Protein AF-A0A4Q2X8A6-F1 (afdb_monomer)

Radius of gyration: 24.23 Å; Cα contacts (8 Å, |Δi|>4): 804; chains: 1; bounding box: 72×48×76 Å

pLDDT: mean 92.45, std 12.07, range [29.0, 98.94]

Secondary structure (DSSP, 8-state):
---HHHHHHHHHHHHHHHHHHHH--S-HHHHHHHHHHHHHHHIIIIIHHHHHHHHHHHH-GGGTTTS--HHHHHHHHHHHTTHHHHHHHHHHHTGGGG--TT-HHHHHHHHHHHHHHHHHHHHHHHHHHH-GGG-SS-HHHHTHHHHHHHHHHHH-TGGGHHHHHHH-TTTTTS--HHHHHHHHHHHHHHHHHH---TTHHHHHHHHHHHHHHHHH-SSS---SBTTBB-HHHHHHHHHHHHHHHHHTT---HHHHHHHHHHHHTT-TTS---SSB-TTT--B-S--BHHHHHHHHHHHHHH-TTTHHHHHHHHHHHHEEE-SS-EEEBSB-TTS---SSEEETTTEEEETTEEHHHHHHHHHHHHHTT-HHHHHHHHHHHHHHH-B-TTS-BHHHHHHS-TTT-TTHHHHHHHHHHH---SS-----PPPPPPPHHHHHHHHHHHHHHHHHHHHHHHHHH---TTSS--

Sequence (470 aa):
MPNFYLILVAAMVVGLMLPIAWFSPRSHGFRKATGLIYLGLTLCLVAYPFFTSVYYLLFDHGLRRAEPSKFAFALHRSLSAKLPDYIDQRIDSKVAATLTRFQITATESPVYGAFFYLQATERLQEQWRLNPSLARQAPAVSGAKAIDASLRIMLDRDHSHWVRDYWGEDYMTQPNCFYRTLLIGGITSHHNLTKDTRHLPLLKTTVDDLVSHIDSSRSGLIDDYPGQCFPCDVVCCIAMIEHASKALGEDRSAWAGKAMARIMAHYPDGLPPYTADAASGRQQSPSRGSTNGFFFTYSATLSPSESPAWYERYASEFWQENDLAAGWREYSKLSDSPLYGFDPDSGPVLEGFGTGATGLGLGCTRAHGDHRRAGILGAEMIAAGFPLPGGTLLLPRLVSDLEHAPYFAEISILHQLSLVPDAAGNGKAALAPIPPCTWYILSVEATVLIILLLICKRLLFARNKTADTK

Solvent-accessible surface area (backbone atoms only — not comparable to full-atom values): 23760 Å² total; per-residue (Å²): 128,80,66,61,65,60,58,46,48,55,48,41,50,64,62,45,47,57,54,48,72,74,68,54,70,90,49,67,68,60,36,33,53,53,17,51,53,48,42,52,49,43,45,49,74,32,44,42,21,46,53,50,36,53,46,42,74,74,71,25,61,22,37,24,21,32,34,82,25,48,64,37,50,50,41,48,52,33,47,28,73,50,45,33,65,54,46,52,52,46,61,75,64,48,55,44,58,74,53,55,70,87,43,49,63,55,56,47,35,45,43,52,28,26,28,32,42,36,56,19,40,48,42,44,34,53,52,31,72,77,39,56,86,58,42,100,59,56,42,54,67,68,24,44,64,23,51,55,35,30,43,48,53,62,70,32,69,42,57,42,36,43,54,33,75,64,56,37,96,60,33,84,81,46,68,31,33,49,66,52,29,42,51,36,39,28,53,38,33,45,25,75,63,71,69,57,63,90,57,49,67,60,42,50,54,54,44,54,54,48,51,50,50,33,71,72,25,83,21,38,36,52,28,41,43,90,95,40,16,39,60,34,44,46,46,46,30,44,46,26,47,36,63,30,18,61,81,72,75,47,85,36,64,75,55,35,34,50,48,51,52,46,41,45,68,65,27,82,87,46,60,64,35,46,29,30,40,30,73,75,40,47,71,74,42,69,49,35,25,27,49,47,14,51,28,49,34,41,33,36,75,50,37,63,88,55,33,63,62,28,47,52,50,47,44,70,41,22,54,46,75,61,94,43,53,63,41,21,12,31,48,43,75,89,51,94,61,74,40,59,52,72,46,94,70,34,36,58,25,53,88,26,35,8,48,29,4,30,51,33,32,36,18,17,28,5,29,68,49,37,26,53,62,16,4,32,43,36,41,41,45,44,51,62,24,40,43,36,88,76,49,44,39,50,48,37,35,70,76,22,51,66,88,55,17,43,57,30,46,54,28,48,52,34,27,25,48,38,34,44,26,91,76,69,66,94,61,89,67,72,75,28,65,79,46,52,45,34,55,51,53,50,52,52,40,52,51,52,39,53,54,49,52,53,50,23,49,52,38,60,63,63,76,70,78,82,72,80,79,120

Nearest PDB structures (foldseek):
  6t9h-assembly1_B  TM=7.743E-01  e=8.797E-08  Castellaniella defragrans 65Phen
  5g1w-assembly1_C  TM=7.620E-01  e=2.139E-07  Castellaniella defragrans 65Phen
  7ad2-assembly1_A  TM=7.648E-01  e=2.793E-07  Castellaniella defragrans
  6tfr-assembly1_A  TM=7.707E-01  e=3.336E-07  Castellaniella defragrans 65Phen
  6tft-assembly1_B  TM=7.620E-01  e=2.920E-07  Castellaniella defragrans 65Phen

Structure (mmCIF, N/CA/C/O backbone):
data_AF-A0A4Q2X8A6-F1
#
_entry.id   AF-A0A4Q2X8A6-F1
#
loop_
_atom_site.group_PDB
_atom_site.id
_atom_site.type_symbol
_atom_site.label_atom_id
_atom_site.label_alt_id
_atom_site.label_comp_id
_atom_site.label_asym_id
_atom_site.label_entity_id
_atom_site.label_seq_id
_atom_site.pdbx_PDB_ins_code
_atom_site.Cartn_x
_atom_site.Cartn_y
_atom_site.Cartn_z
_atom_site.occupancy
_atom_site.B_iso_or_equiv
_atom_site.auth_seq_id
_atom_site.auth_comp_id
_atom_site.auth_asym_id
_atom_site.auth_atom_id
_atom_site.pdbx_PDB_model_num
ATOM 1 N N . MET A 1 1 ? 19.903 -9.251 3.838 1.00 29.00 1 MET A N 1
ATOM 2 C CA . MET A 1 1 ? 20.942 -8.586 3.004 1.00 29.00 1 MET A CA 1
ATOM 3 C C . MET A 1 1 ? 20.315 -8.225 1.662 1.00 29.00 1 MET A C 1
ATOM 5 O O . MET A 1 1 ? 19.638 -9.094 1.122 1.00 29.00 1 MET A O 1
ATOM 9 N N . PRO A 1 2 ? 20.474 -7.003 1.115 1.00 35.34 2 PRO A N 1
ATOM 10 C CA . PRO A 1 2 ? 19.943 -6.694 -0.212 1.00 35.34 2 PRO A CA 1
ATOM 11 C C . PRO A 1 2 ? 20.562 -7.662 -1.219 1.00 35.34 2 PRO A C 1
ATOM 13 O O . PRO A 1 2 ? 21.738 -8.009 -1.089 1.00 35.34 2 PRO A O 1
ATOM 16 N N . ASN A 1 3 ? 19.771 -8.137 -2.184 1.00 42.53 3 ASN A N 1
ATOM 17 C CA . ASN A 1 3 ? 20.246 -9.084 -3.183 1.00 42.53 3 ASN A CA 1
ATOM 18 C C . ASN A 1 3 ? 21.378 -8.421 -3.977 1.00 42.53 3 ASN A C 1
ATOM 20 O O . ASN A 1 3 ? 21.132 -7.652 -4.911 1.00 42.53 3 ASN A O 1
ATOM 24 N N . PHE A 1 4 ? 22.617 -8.710 -3.565 1.00 44.91 4 PHE A N 1
ATOM 25 C CA . PHE A 1 4 ? 23.847 -8.194 -4.152 1.00 44.91 4 PHE A CA 1
ATOM 26 C C . PHE A 1 4 ? 23.778 -8.356 -5.668 1.00 44.91 4 PHE A C 1
ATOM 28 O O . PHE A 1 4 ? 24.188 -7.468 -6.386 1.00 44.91 4 PHE A O 1
ATOM 35 N N . TYR A 1 5 ? 23.114 -9.405 -6.153 1.00 43.31 5 TYR A N 1
ATOM 36 C CA . TYR A 1 5 ? 22.892 -9.713 -7.556 1.00 43.31 5 TYR A CA 1
ATOM 37 C C . TYR A 1 5 ? 22.201 -8.614 -8.375 1.00 43.31 5 TYR A C 1
ATOM 39 O O . TYR A 1 5 ? 22.567 -8.425 -9.522 1.00 43.31 5 TYR A O 1
ATOM 47 N N . LEU A 1 6 ? 21.235 -7.861 -7.844 1.00 49.00 6 LEU A N 1
ATOM 48 C CA . LEU A 1 6 ? 20.498 -6.858 -8.636 1.00 49.00 6 LEU A CA 1
ATOM 49 C C . LEU A 1 6 ? 21.266 -5.536 -8.754 1.00 49.00 6 LEU A C 1
ATOM 51 O O . LEU A 1 6 ? 21.378 -4.976 -9.845 1.00 49.00 6 LEU A O 1
ATOM 55 N N . ILE A 1 7 ? 21.878 -5.096 -7.651 1.00 54.75 7 ILE A N 1
ATOM 56 C CA . ILE A 1 7 ? 22.809 -3.959 -7.631 1.00 54.75 7 ILE A CA 1
ATOM 57 C C . ILE A 1 7 ? 24.073 -4.312 -8.419 1.00 54.75 7 ILE A C 1
ATOM 59 O O . ILE A 1 7 ? 24.542 -3.506 -9.212 1.00 54.75 7 ILE A O 1
ATOM 63 N N . LEU A 1 8 ? 24.586 -5.534 -8.270 1.00 50.00 8 LEU A N 1
ATOM 64 C CA . LEU A 1 8 ? 25.736 -6.042 -9.007 1.00 50.00 8 LEU A CA 1
ATOM 65 C C . LEU A 1 8 ? 25.404 -6.229 -10.483 1.00 50.00 8 LEU A C 1
ATOM 67 O O . LEU A 1 8 ? 26.262 -5.928 -11.285 1.00 50.00 8 LEU A O 1
ATOM 71 N N . VAL A 1 9 ? 24.192 -6.624 -10.885 1.00 55.81 9 VAL A N 1
ATOM 72 C CA . VAL A 1 9 ? 23.802 -6.664 -12.306 1.00 55.81 9 VAL A CA 1
ATOM 73 C C . VAL A 1 9 ? 23.693 -5.250 -12.873 1.00 55.81 9 VAL A C 1
ATOM 75 O O . VAL A 1 9 ? 24.254 -5.006 -13.931 1.00 55.81 9 VAL A O 1
ATOM 78 N N . ALA A 1 10 ? 23.075 -4.287 -12.186 1.00 59.91 10 ALA A N 1
ATOM 79 C CA . ALA A 1 10 ? 23.016 -2.902 -12.670 1.00 59.91 10 ALA A CA 1
ATOM 80 C C . ALA A 1 10 ? 24.412 -2.239 -12.729 1.00 59.91 10 ALA A C 1
ATOM 82 O O . ALA A 1 10 ? 24.782 -1.636 -13.741 1.00 59.91 10 ALA A O 1
ATOM 83 N N . ALA A 1 11 ? 25.222 -2.418 -11.682 1.00 60.75 11 ALA A N 1
ATOM 84 C CA . ALA A 1 11 ? 26.587 -1.906 -11.588 1.00 60.75 11 ALA A CA 1
ATOM 85 C C . ALA A 1 11 ? 27.571 -2.663 -12.495 1.00 60.75 11 ALA A C 1
ATOM 87 O O . ALA A 1 11 ? 28.480 -2.045 -13.040 1.00 60.75 11 ALA A O 1
ATOM 88 N N . MET A 1 12 ? 27.390 -3.967 -12.729 1.00 56.66 12 MET A N 1
ATOM 89 C CA . MET A 1 12 ? 28.144 -4.728 -13.733 1.00 56.66 12 MET A CA 1
ATOM 90 C C . MET A 1 12 ? 27.741 -4.320 -15.135 1.00 56.66 12 MET A C 1
ATOM 92 O O . MET A 1 12 ? 28.609 -4.220 -15.990 1.00 56.66 12 MET A O 1
ATOM 96 N N . VAL A 1 13 ? 26.457 -4.087 -15.403 1.00 59.81 13 VAL A N 1
ATOM 97 C CA . VAL A 1 13 ? 26.016 -3.655 -16.726 1.00 59.81 13 VAL A CA 1
ATOM 98 C C . VAL A 1 13 ? 26.683 -2.322 -17.037 1.00 59.81 13 VAL A C 1
ATOM 100 O O . VAL A 1 13 ? 27.469 -2.267 -17.966 1.00 59.81 13 VAL A O 1
ATOM 103 N N . VAL A 1 14 ? 26.560 -1.287 -16.211 1.00 60.12 14 VAL A N 1
ATOM 104 C CA . VAL A 1 14 ? 27.219 -0.002 -16.519 1.00 60.12 14 VAL A CA 1
ATOM 105 C C . VAL A 1 14 ? 28.755 -0.070 -16.380 1.00 60.12 14 VAL A C 1
ATOM 107 O O . VAL A 1 14 ? 29.481 0.452 -17.229 1.00 60.12 14 VAL A O 1
ATOM 110 N N . GLY A 1 15 ? 29.266 -0.752 -15.352 1.00 62.69 15 GLY A N 1
ATOM 111 C CA . GLY A 1 15 ? 30.687 -0.786 -14.987 1.00 62.69 15 GLY A CA 1
ATOM 112 C C . GLY A 1 15 ? 31.563 -1.761 -15.786 1.00 62.69 15 GLY A C 1
ATOM 113 O O . GLY A 1 15 ? 32.731 -1.459 -16.014 1.00 62.69 15 GLY A O 1
ATOM 114 N N . LEU A 1 16 ? 31.033 -2.893 -16.270 1.00 59.50 16 LEU A N 1
ATOM 115 C CA . LEU A 1 16 ? 31.754 -3.830 -17.156 1.00 59.50 16 LEU A CA 1
ATOM 116 C C . LEU A 1 16 ? 31.497 -3.561 -18.643 1.00 59.50 16 LEU A C 1
ATOM 118 O O . LEU A 1 16 ? 32.326 -3.942 -19.476 1.00 59.50 16 LEU A O 1
ATOM 122 N N . MET A 1 17 ? 30.407 -2.874 -19.009 1.00 62.88 17 MET A N 1
ATOM 123 C CA . MET A 1 17 ? 30.149 -2.515 -20.409 1.00 62.88 17 MET A CA 1
ATOM 124 C C . MET A 1 17 ? 31.244 -1.634 -20.997 1.00 62.88 17 MET A C 1
ATOM 126 O O . MET A 1 17 ? 31.676 -1.882 -22.125 1.00 62.88 17 MET A O 1
ATOM 130 N N . LEU A 1 18 ? 31.712 -0.641 -20.240 1.00 62.53 18 LEU A N 1
ATOM 131 C CA . LEU A 1 18 ? 32.694 0.327 -20.724 1.00 62.53 18 LEU A CA 1
ATOM 132 C C . LEU A 1 18 ? 34.083 -0.306 -20.947 1.00 62.53 18 LEU A C 1
ATOM 134 O O . LEU A 1 18 ? 34.607 -0.163 -22.054 1.00 62.53 18 LEU A O 1
ATOM 138 N N . PRO A 1 19 ? 34.662 -1.084 -20.007 1.00 63.88 19 PRO A N 1
ATOM 139 C CA . PRO A 1 19 ? 35.949 -1.738 -20.227 1.00 63.88 19 PRO A CA 1
ATOM 140 C C . PRO A 1 19 ? 35.879 -2.840 -21.285 1.00 63.88 19 PRO A C 1
ATOM 142 O O . PRO A 1 19 ? 36.756 -2.910 -22.139 1.00 63.88 19 PRO A O 1
ATOM 145 N N . ILE A 1 20 ? 34.832 -3.674 -21.306 1.00 63.09 20 ILE A N 1
ATOM 146 C CA . ILE A 1 20 ? 34.740 -4.770 -22.286 1.00 63.09 20 ILE A CA 1
ATOM 147 C C . ILE A 1 20 ? 34.540 -4.223 -23.699 1.00 63.09 20 ILE A C 1
ATOM 149 O O . ILE A 1 20 ? 35.110 -4.772 -24.637 1.00 63.09 20 ILE A O 1
ATOM 153 N N . ALA A 1 21 ? 33.787 -3.135 -23.887 1.00 60.03 21 ALA A N 1
ATOM 154 C CA . ALA A 1 21 ? 33.664 -2.510 -25.202 1.00 60.03 21 ALA A CA 1
ATOM 155 C C . ALA A 1 21 ? 34.982 -1.880 -25.681 1.00 60.03 21 ALA A C 1
ATOM 157 O O . ALA A 1 21 ? 35.226 -1.832 -26.890 1.00 60.03 21 ALA A O 1
ATOM 158 N N . TRP A 1 22 ? 35.830 -1.426 -24.754 1.00 66.19 22 TRP A N 1
ATOM 159 C CA . TRP A 1 22 ? 37.084 -0.747 -25.076 1.00 66.19 22 TRP A CA 1
ATOM 160 C C . TRP A 1 22 ? 38.281 -1.699 -25.220 1.00 66.19 22 TRP A C 1
ATOM 162 O O . TRP A 1 22 ? 39.137 -1.474 -26.073 1.00 66.19 22 TRP A O 1
ATOM 172 N N . PHE A 1 23 ? 38.298 -2.795 -24.457 1.00 66.38 23 PHE A N 1
ATOM 173 C CA . PHE A 1 23 ? 39.370 -3.797 -24.406 1.00 66.38 23 PHE A CA 1
ATOM 174 C C . PHE A 1 23 ? 38.983 -5.152 -25.031 1.00 66.38 23 PHE A C 1
ATOM 176 O O . PHE A 1 23 ? 39.729 -6.123 -24.911 1.00 66.38 23 PHE A O 1
ATOM 183 N N . SER A 1 24 ? 37.826 -5.238 -25.703 1.00 56.22 24 SER A N 1
ATOM 184 C CA . SER A 1 24 ? 37.311 -6.482 -26.295 1.00 56.22 24 SER A CA 1
ATOM 185 C C . SER A 1 24 ? 38.341 -7.171 -27.209 1.00 56.22 24 SER A C 1
ATOM 187 O O . SER A 1 24 ? 38.940 -6.498 -28.057 1.00 56.22 24 SER A O 1
ATOM 189 N N . PRO A 1 25 ? 38.507 -8.506 -27.123 1.00 58.25 25 PRO A N 1
ATOM 190 C CA . PRO A 1 25 ? 39.347 -9.261 -28.043 1.00 58.25 25 PRO A CA 1
ATOM 191 C C . PRO A 1 25 ? 38.974 -9.000 -29.510 1.00 58.25 25 PRO A C 1
ATOM 193 O O . PRO A 1 25 ? 37.808 -8.816 -29.862 1.00 58.25 25 PRO A O 1
ATOM 196 N N . ARG A 1 26 ? 39.970 -9.048 -30.405 1.00 64.69 26 ARG A N 1
ATOM 197 C CA . ARG A 1 26 ? 39.816 -8.790 -31.853 1.00 64.69 26 ARG A CA 1
ATOM 198 C C . ARG A 1 26 ? 38.865 -9.756 -32.580 1.00 64.69 26 ARG A C 1
ATOM 200 O O . ARG A 1 26 ? 38.609 -9.559 -33.767 1.00 64.69 26 ARG A O 1
ATOM 207 N N . SER A 1 27 ? 38.347 -10.797 -31.923 1.00 79.62 27 SER A N 1
ATOM 208 C CA . SER A 1 27 ? 37.456 -11.754 -32.573 1.00 79.62 27 SER A CA 1
ATOM 209 C C . SER A 1 27 ? 36.073 -11.132 -32.799 1.00 79.62 27 SER A C 1
ATOM 211 O O . SER A 1 27 ? 35.315 -10.799 -31.889 1.00 79.62 27 SER A O 1
ATOM 213 N N . HIS A 1 28 ? 35.730 -10.975 -34.074 1.00 81.56 28 HIS A N 1
ATOM 214 C CA . HIS A 1 28 ? 34.459 -10.407 -34.520 1.00 81.56 28 HIS A CA 1
ATOM 215 C C . HIS A 1 28 ? 33.235 -11.164 -33.961 1.00 81.56 28 HIS A C 1
ATOM 217 O O . HIS A 1 28 ? 32.222 -10.543 -33.644 1.00 81.56 28 HIS A O 1
ATOM 223 N N . GLY A 1 29 ? 33.339 -12.488 -33.780 1.00 84.56 29 GLY A N 1
ATOM 224 C CA . GLY A 1 29 ? 32.277 -13.307 -33.183 1.00 84.56 29 GLY A CA 1
ATOM 225 C C . GLY A 1 29 ? 31.983 -12.953 -31.722 1.00 84.56 29 GLY A C 1
ATOM 226 O O . GLY A 1 29 ? 30.822 -12.769 -31.366 1.00 84.56 29 GLY A O 1
ATOM 227 N N . PHE A 1 30 ? 33.022 -12.774 -30.898 1.00 84.38 30 PHE A N 1
ATOM 228 C CA . PHE A 1 30 ? 32.860 -12.403 -29.490 1.00 84.38 30 PHE A CA 1
ATOM 229 C C . PHE A 1 30 ? 32.202 -11.027 -29.351 1.00 84.38 30 PHE A C 1
ATOM 231 O O . PHE A 1 30 ? 31.211 -10.884 -28.643 1.00 84.38 30 PHE A O 1
ATOM 238 N N . ARG A 1 31 ? 32.674 -10.032 -30.116 1.00 84.94 31 ARG A N 1
ATOM 239 C CA . ARG A 1 31 ? 32.105 -8.672 -30.109 1.00 84.94 31 ARG A CA 1
ATOM 240 C C . ARG A 1 31 ? 30.619 -8.650 -30.457 1.00 84.94 31 ARG A C 1
ATOM 242 O O . ARG A 1 31 ? 29.855 -7.942 -29.804 1.00 84.94 31 ARG A O 1
ATOM 249 N N . LYS A 1 32 ? 30.207 -9.433 -31.459 1.00 89.12 32 LYS A N 1
ATOM 250 C CA . LYS A 1 32 ? 28.795 -9.555 -31.840 1.00 89.12 32 LYS A CA 1
ATOM 251 C C . LYS A 1 32 ? 27.959 -10.196 -30.738 1.00 89.12 32 LYS A C 1
ATOM 253 O O . LYS A 1 32 ? 26.908 -9.657 -30.411 1.00 89.12 32 LYS A O 1
ATOM 258 N N . ALA A 1 33 ? 28.432 -11.292 -30.145 1.00 89.81 33 ALA A N 1
ATOM 259 C CA . ALA A 1 33 ? 27.735 -11.948 -29.040 1.00 89.81 33 ALA A CA 1
ATOM 260 C C . ALA A 1 33 ? 27.556 -10.997 -27.843 1.00 89.81 33 ALA A C 1
ATOM 262 O O . ALA A 1 33 ? 26.436 -10.807 -27.373 1.00 89.81 33 ALA A O 1
ATOM 263 N N . THR A 1 34 ? 28.624 -10.313 -27.420 1.00 87.56 34 THR A N 1
ATOM 2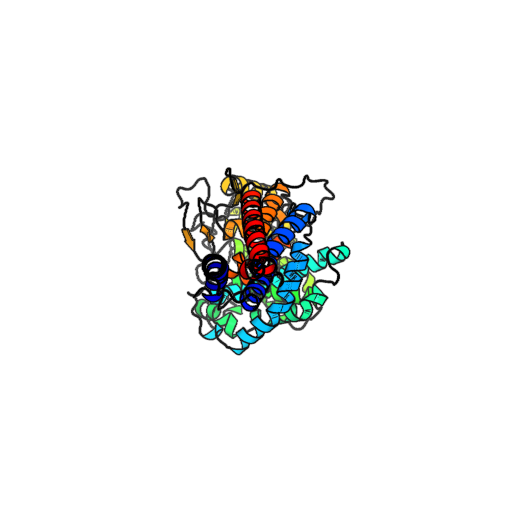64 C CA . THR A 1 34 ? 28.558 -9.298 -26.357 1.00 87.56 34 THR A CA 1
ATOM 265 C C . THR A 1 34 ? 27.603 -8.162 -26.718 1.00 87.56 34 THR A C 1
ATOM 267 O O . THR A 1 34 ? 26.786 -7.764 -25.895 1.00 87.56 34 THR A O 1
ATOM 270 N N . GLY A 1 35 ? 27.652 -7.667 -27.960 1.00 91.06 35 GLY A N 1
ATOM 271 C CA . GLY A 1 35 ? 26.743 -6.630 -28.447 1.00 91.06 35 GLY A CA 1
ATOM 272 C C . GLY A 1 35 ? 25.268 -7.038 -28.391 1.00 91.06 35 GLY A C 1
ATOM 273 O O . GLY A 1 35 ? 24.430 -6.209 -28.052 1.00 91.06 35 GLY A O 1
ATOM 274 N N . LEU A 1 36 ? 24.945 -8.306 -28.675 1.00 94.62 36 LEU A N 1
ATOM 275 C CA . LEU A 1 36 ? 23.579 -8.831 -28.576 1.00 94.62 36 LEU A CA 1
ATOM 276 C C . LEU A 1 36 ? 23.106 -8.930 -27.123 1.00 94.62 36 LEU A C 1
ATOM 278 O O . LEU A 1 36 ? 21.989 -8.515 -26.823 1.00 94.62 36 LEU A O 1
ATOM 282 N N . ILE A 1 37 ? 23.958 -9.422 -26.217 1.00 91.44 37 ILE A N 1
ATOM 283 C CA . ILE A 1 37 ? 23.653 -9.478 -24.777 1.00 91.44 37 ILE A CA 1
ATOM 284 C C . ILE A 1 37 ? 23.393 -8.064 -24.248 1.00 91.44 37 ILE A C 1
ATOM 286 O O . ILE A 1 37 ? 22.393 -7.814 -23.578 1.00 91.44 37 ILE A O 1
ATOM 290 N N . TYR A 1 38 ? 24.263 -7.118 -24.601 1.00 90.25 38 TYR A N 1
ATOM 291 C CA . TYR A 1 38 ? 24.150 -5.720 -24.198 1.00 90.25 38 TYR A CA 1
ATOM 292 C C . TYR A 1 38 ? 22.893 -5.059 -24.746 1.00 90.25 38 TYR A C 1
ATOM 294 O O . TYR A 1 38 ? 22.225 -4.329 -24.014 1.00 90.25 38 TYR A O 1
ATOM 302 N N . LEU A 1 39 ? 22.528 -5.354 -25.994 1.00 95.06 39 LEU A N 1
ATOM 303 C CA . LEU A 1 39 ? 21.284 -4.869 -26.573 1.00 95.06 39 LEU A CA 1
ATOM 304 C C . LEU A 1 39 ? 20.078 -5.418 -25.805 1.00 95.06 39 LEU A C 1
ATOM 306 O O . LEU A 1 39 ? 19.211 -4.639 -25.426 1.00 95.06 39 LEU A O 1
ATOM 310 N N . GLY A 1 40 ? 20.047 -6.721 -25.511 1.00 93.56 40 GLY A N 1
ATOM 311 C CA . GLY A 1 40 ? 18.976 -7.334 -24.721 1.00 93.56 40 GLY A CA 1
ATOM 312 C C . GLY A 1 40 ? 18.814 -6.683 -23.344 1.00 93.56 40 GLY A C 1
ATOM 313 O O . GLY A 1 40 ? 17.713 -6.280 -22.980 1.00 93.56 40 GLY A O 1
ATOM 314 N N . LEU A 1 41 ? 19.915 -6.496 -22.610 1.00 91.69 41 LEU A N 1
ATOM 315 C CA . LEU A 1 41 ? 19.899 -5.835 -21.299 1.00 91.69 41 LEU A CA 1
ATOM 316 C C . LEU A 1 41 ? 19.459 -4.370 -21.397 1.00 91.69 41 LEU A C 1
ATOM 318 O O . LEU A 1 41 ? 18.646 -3.930 -20.592 1.00 91.69 41 LEU A O 1
ATOM 322 N N . THR A 1 42 ? 19.930 -3.635 -22.405 1.00 93.75 42 THR A N 1
ATOM 323 C CA . THR A 1 42 ? 19.532 -2.237 -22.645 1.00 93.75 42 THR A CA 1
ATOM 324 C C . THR A 1 42 ? 18.034 -2.125 -22.919 1.00 93.75 42 THR A C 1
ATOM 326 O O . THR A 1 42 ? 17.359 -1.264 -22.358 1.00 93.75 42 THR A O 1
ATOM 329 N N . LEU A 1 43 ? 17.495 -3.010 -23.761 1.00 95.50 43 LEU A N 1
ATOM 330 C CA . LEU A 1 43 ? 16.073 -3.019 -24.087 1.00 95.50 43 LEU A CA 1
ATOM 331 C C . LEU A 1 43 ? 15.216 -3.371 -22.862 1.00 95.50 43 LEU A C 1
ATOM 333 O O . LEU A 1 43 ? 14.209 -2.712 -22.617 1.00 95.50 43 LEU A O 1
ATOM 337 N N . CYS A 1 44 ? 15.628 -4.361 -22.067 1.00 91.50 44 CYS A N 1
ATOM 338 C CA . CYS A 1 44 ? 14.859 -4.831 -20.913 1.00 91.50 44 CYS A CA 1
ATOM 339 C C . CYS A 1 44 ? 14.961 -3.924 -19.680 1.00 91.50 44 CYS A C 1
ATOM 341 O O . CYS A 1 44 ? 13.968 -3.751 -18.980 1.00 91.50 44 CYS A O 1
ATOM 343 N N . LEU A 1 45 ? 16.149 -3.390 -19.384 1.00 91.81 45 LEU A N 1
ATOM 344 C CA . LEU A 1 45 ? 16.433 -2.680 -18.132 1.00 91.81 45 LEU A CA 1
ATOM 345 C C . LEU A 1 45 ? 16.453 -1.160 -18.279 1.00 91.81 45 LEU A C 1
ATOM 347 O O . LEU A 1 45 ? 16.522 -0.487 -17.263 1.00 91.81 45 LEU A O 1
ATOM 351 N N . VAL A 1 46 ? 16.419 -0.613 -19.498 1.00 93.31 46 VAL A N 1
ATOM 352 C CA . VAL A 1 46 ? 16.431 0.847 -19.705 1.00 93.31 46 VAL A CA 1
ATOM 353 C C . VAL A 1 46 ? 15.322 1.280 -20.652 1.00 93.31 46 VAL A C 1
ATOM 355 O O . VAL A 1 46 ? 14.494 2.105 -20.283 1.00 93.31 46 VAL A O 1
ATOM 358 N N . ALA A 1 47 ? 15.247 0.692 -21.852 1.00 96.56 47 ALA A N 1
ATOM 359 C CA . ALA A 1 47 ? 14.227 1.086 -22.822 1.00 96.56 47 ALA A CA 1
ATOM 360 C C . ALA A 1 47 ? 12.814 0.782 -22.307 1.00 96.56 47 ALA A C 1
ATOM 362 O O . ALA A 1 47 ? 11.940 1.641 -22.368 1.00 96.56 47 ALA A O 1
ATOM 363 N N . TYR A 1 48 ? 12.590 -0.429 -21.790 1.00 96.75 48 TYR A N 1
ATOM 364 C CA . TYR A 1 48 ? 11.273 -0.834 -21.312 1.00 96.75 48 TYR A CA 1
ATOM 365 C C . TYR A 1 48 ? 10.761 0.034 -20.147 1.00 96.75 48 TYR A C 1
ATOM 367 O O . TYR A 1 48 ? 9.648 0.545 -20.294 1.00 96.75 48 TYR A O 1
ATOM 375 N N . PRO A 1 49 ? 11.513 0.259 -19.045 1.00 95.81 49 PRO A N 1
ATOM 376 C CA . PRO A 1 49 ? 11.088 1.171 -17.981 1.00 95.81 49 PRO A CA 1
ATOM 377 C C . PRO A 1 49 ? 10.742 2.563 -18.505 1.00 95.81 49 PRO A C 1
ATOM 379 O O . PRO A 1 49 ? 9.620 3.021 -18.295 1.00 95.81 49 PRO A O 1
ATOM 382 N N . PHE A 1 50 ? 11.636 3.161 -19.300 1.00 97.75 50 PHE A N 1
ATOM 383 C CA . PHE A 1 50 ? 11.440 4.486 -19.884 1.00 97.75 50 PHE A CA 1
ATOM 384 C C . PHE A 1 50 ? 10.144 4.578 -20.696 1.00 97.75 50 PHE A C 1
ATOM 386 O O . PHE A 1 50 ? 9.280 5.415 -20.428 1.00 97.75 50 PHE A O 1
ATOM 393 N N . PHE A 1 51 ? 9.969 3.691 -21.681 1.00 98.38 51 PHE A N 1
ATOM 394 C CA . PHE A 1 51 ? 8.788 3.722 -22.542 1.00 98.38 51 PHE A CA 1
ATOM 395 C C . PHE A 1 51 ? 7.507 3.371 -21.785 1.00 98.38 51 PHE A C 1
ATOM 397 O O . PHE A 1 51 ? 6.452 3.910 -22.111 1.00 98.38 51 PHE A O 1
ATOM 404 N N . THR A 1 52 ? 7.583 2.513 -20.767 1.00 97.94 52 THR A N 1
ATOM 405 C CA . THR A 1 52 ? 6.434 2.162 -19.925 1.00 97.94 52 THR A CA 1
ATOM 406 C C . THR A 1 52 ? 5.989 3.354 -19.083 1.00 97.94 52 THR A C 1
ATOM 408 O O . THR A 1 52 ? 4.804 3.689 -19.086 1.00 97.94 52 THR A O 1
ATOM 411 N N . SER A 1 53 ? 6.924 4.039 -18.421 1.00 98.00 53 SER A N 1
ATOM 412 C CA . SER A 1 53 ? 6.638 5.242 -17.637 1.00 98.00 53 SER A CA 1
ATOM 413 C C . SER A 1 53 ? 6.061 6.352 -18.515 1.00 98.00 53 SER A C 1
ATOM 415 O O . SER A 1 53 ? 5.001 6.893 -18.202 1.00 98.00 53 SER A O 1
ATOM 417 N N . VAL A 1 54 ? 6.679 6.629 -19.670 1.00 98.31 54 VAL A N 1
ATOM 418 C CA . VAL A 1 54 ? 6.162 7.604 -20.647 1.00 98.31 54 VAL A CA 1
ATOM 419 C C . VAL A 1 54 ? 4.762 7.221 -21.132 1.00 98.31 54 VAL A C 1
ATOM 421 O O . VAL A 1 54 ? 3.877 8.074 -21.183 1.00 98.31 54 VAL A O 1
ATOM 424 N N . TYR A 1 55 ? 4.526 5.947 -21.455 1.00 98.19 55 TYR A N 1
ATOM 425 C CA . TYR A 1 55 ? 3.219 5.475 -21.907 1.00 98.19 55 TYR A CA 1
ATOM 426 C C . TYR A 1 55 ? 2.127 5.733 -20.861 1.00 98.19 55 TYR A C 1
ATOM 428 O O . TYR A 1 55 ? 1.098 6.324 -21.189 1.00 98.19 55 TYR A O 1
ATOM 436 N N . TYR A 1 56 ? 2.341 5.349 -19.599 1.00 97.81 56 TYR A N 1
ATOM 437 C CA . TYR A 1 56 ? 1.332 5.558 -18.557 1.00 97.81 56 TYR A CA 1
ATOM 438 C C . TYR A 1 56 ? 1.131 7.044 -18.226 1.00 97.81 56 TYR A C 1
ATOM 440 O O . TYR A 1 56 ? -0.009 7.480 -18.090 1.00 97.81 56 TYR A O 1
ATOM 448 N N . LEU A 1 57 ? 2.190 7.858 -18.202 1.00 97.38 57 LEU A N 1
ATOM 449 C CA . LEU A 1 57 ? 2.076 9.309 -17.983 1.00 97.38 57 LEU A CA 1
ATOM 450 C C . LEU A 1 57 ? 1.270 10.036 -19.073 1.00 97.38 57 LEU A C 1
ATOM 452 O O . LEU A 1 57 ? 0.653 11.073 -18.802 1.00 97.38 57 LEU A O 1
ATOM 456 N N . LEU A 1 58 ? 1.295 9.526 -20.306 1.00 96.19 58 LEU A N 1
ATOM 457 C CA . LEU A 1 58 ? 0.581 10.118 -21.438 1.00 96.19 58 LEU A CA 1
ATOM 458 C C . LEU A 1 58 ? -0.840 9.572 -21.602 1.00 96.19 58 LEU A C 1
ATOM 460 O O . LEU A 1 58 ? -1.729 10.330 -21.982 1.00 96.19 58 LEU A O 1
ATOM 464 N N . PHE A 1 59 ? -1.057 8.281 -21.335 1.00 95.75 59 PHE A N 1
ATOM 465 C CA . PHE A 1 59 ? -2.284 7.582 -21.736 1.00 95.75 59 PHE A CA 1
ATOM 466 C C . PHE A 1 59 ? -3.105 6.992 -20.584 1.00 95.75 59 PHE A C 1
ATOM 468 O O . PHE A 1 59 ? -4.225 6.532 -20.820 1.00 95.75 59 PHE A O 1
ATOM 475 N N . ASP A 1 60 ? -2.597 6.993 -19.350 1.00 95.44 60 ASP A N 1
ATOM 476 C CA . ASP A 1 60 ? -3.347 6.563 -18.168 1.00 95.44 60 ASP A CA 1
ATOM 477 C C . ASP A 1 60 ? -3.711 7.760 -17.289 1.00 95.44 60 ASP A C 1
ATOM 479 O O . ASP A 1 60 ? -2.986 8.158 -16.378 1.00 95.44 60 ASP A O 1
ATOM 483 N N . HIS A 1 61 ? -4.870 8.354 -17.571 1.00 93.50 61 HIS A N 1
ATOM 484 C CA . HIS A 1 61 ? -5.357 9.513 -16.822 1.00 93.50 61 HIS A CA 1
ATOM 485 C C . HIS A 1 61 ? -5.589 9.205 -15.337 1.00 93.50 61 HIS A C 1
ATOM 487 O O . HIS A 1 61 ? -5.393 10.096 -14.515 1.00 93.50 61 HIS A O 1
ATOM 493 N N . GLY A 1 62 ? -5.924 7.958 -14.984 1.00 93.69 62 GLY A N 1
ATOM 494 C CA . GLY A 1 62 ? -6.104 7.537 -13.592 1.00 93.69 62 GLY A CA 1
ATOM 495 C C . GLY A 1 62 ? -4.813 7.499 -12.781 1.00 93.69 62 GLY A C 1
ATOM 496 O O . GLY A 1 62 ? -4.855 7.473 -11.555 1.00 93.69 62 GLY A O 1
ATOM 497 N N . LEU A 1 63 ? -3.656 7.546 -13.445 1.00 94.75 63 LEU A N 1
ATOM 498 C CA . LEU A 1 63 ? -2.377 7.770 -12.782 1.00 94.75 63 LEU A CA 1
ATOM 499 C C . LEU A 1 63 ? -2.140 9.259 -12.486 1.00 94.75 63 LEU A C 1
ATOM 501 O O . LEU A 1 63 ? -1.465 9.606 -11.526 1.00 94.75 63 LEU A O 1
ATOM 505 N N . ARG A 1 64 ? -2.710 10.148 -13.304 1.00 94.69 64 ARG A N 1
ATOM 506 C CA . ARG A 1 64 ? -2.545 11.608 -13.211 1.00 94.69 64 ARG A CA 1
ATOM 507 C C . ARG A 1 64 ? -3.737 12.322 -12.568 1.00 94.69 64 ARG A C 1
ATOM 509 O O . ARG A 1 64 ? -3.813 13.552 -12.638 1.00 94.69 64 ARG A O 1
ATOM 516 N N . ARG A 1 65 ? -4.658 11.556 -11.974 1.00 93.50 65 ARG A N 1
ATOM 517 C CA . ARG A 1 65 ? -5.878 11.992 -11.280 1.00 93.50 65 ARG A CA 1
ATOM 518 C C . ARG A 1 65 ? -6.334 10.924 -10.290 1.00 93.50 65 ARG A C 1
ATOM 520 O O . ARG A 1 65 ? -5.974 9.762 -10.425 1.00 93.50 65 ARG A O 1
ATOM 527 N N . ALA A 1 66 ? -7.210 11.292 -9.362 1.00 93.69 66 ALA A N 1
ATOM 528 C CA . ALA A 1 66 ? -7.960 10.357 -8.523 1.00 93.69 66 ALA A CA 1
ATOM 529 C C . ALA A 1 66 ? -9.064 9.600 -9.309 1.00 93.69 66 ALA A C 1
ATOM 531 O O . ALA A 1 66 ? -10.249 9.767 -9.051 1.00 93.69 66 ALA A O 1
ATOM 532 N N . GLU A 1 67 ? -8.678 8.810 -10.316 1.00 93.62 67 GLU A N 1
ATOM 533 C CA . GLU A 1 67 ? -9.570 8.015 -11.183 1.00 93.62 67 GLU A CA 1
ATOM 534 C C . GLU A 1 67 ? -9.007 6.586 -11.373 1.00 93.62 67 GLU A C 1
ATOM 536 O O . GLU A 1 67 ? -7.814 6.372 -11.126 1.00 93.62 67 GLU A O 1
ATOM 541 N N . PRO A 1 68 ? -9.803 5.595 -11.830 1.00 95.75 68 PRO A N 1
ATOM 542 C CA . PRO A 1 68 ? -9.311 4.241 -12.103 1.00 95.75 68 PRO A CA 1
ATOM 543 C C . PRO A 1 68 ? -8.091 4.220 -13.038 1.00 95.75 68 PRO A C 1
ATOM 545 O O . PRO A 1 68 ? -8.135 4.760 -14.143 1.00 95.75 68 PRO A O 1
ATOM 548 N N . SER A 1 69 ? -7.006 3.569 -12.608 1.00 96.06 69 SER A N 1
ATOM 549 C CA . SER A 1 69 ? -5.723 3.536 -13.327 1.00 96.06 69 SER A CA 1
ATOM 550 C C . SER A 1 69 ? -5.496 2.201 -14.032 1.00 96.06 69 SER A C 1
ATOM 552 O O . SER A 1 69 ? -5.509 1.146 -13.398 1.00 96.06 69 SER A O 1
ATOM 554 N N . LYS A 1 70 ? -5.184 2.229 -15.333 1.00 96.88 70 LYS A N 1
ATOM 555 C CA . LYS A 1 70 ? -4.779 1.023 -16.086 1.00 96.88 70 LYS A CA 1
ATOM 556 C C . LYS A 1 70 ? -3.478 0.418 -15.558 1.00 96.88 70 LYS A C 1
ATOM 558 O O . LYS A 1 70 ? -3.313 -0.803 -15.603 1.00 96.88 70 LYS A O 1
ATOM 563 N N . PHE A 1 71 ? -2.568 1.248 -15.054 1.00 98.19 71 PHE A N 1
ATOM 564 C CA . PHE A 1 71 ? -1.351 0.788 -14.397 1.00 98.19 71 PHE A CA 1
ATOM 565 C C . PHE A 1 71 ? -1.666 -0.053 -13.153 1.00 98.19 71 PHE A C 1
ATOM 567 O O . PHE A 1 71 ? -1.089 -1.129 -13.001 1.00 98.19 71 PHE A O 1
ATOM 574 N N . ALA A 1 72 ? -2.642 0.352 -12.332 1.00 98.38 72 ALA A N 1
ATOM 575 C CA . ALA A 1 72 ? -3.079 -0.436 -11.176 1.00 98.38 72 ALA A CA 1
ATOM 576 C C . ALA A 1 72 ? -3.576 -1.837 -11.584 1.00 98.38 72 ALA A C 1
ATOM 578 O O . ALA A 1 72 ? -3.165 -2.836 -10.998 1.00 98.38 72 ALA A O 1
ATOM 579 N N . PHE A 1 73 ? -4.372 -1.948 -12.655 1.00 98.56 73 PHE A N 1
ATOM 580 C CA . PHE A 1 73 ? -4.801 -3.251 -13.190 1.00 98.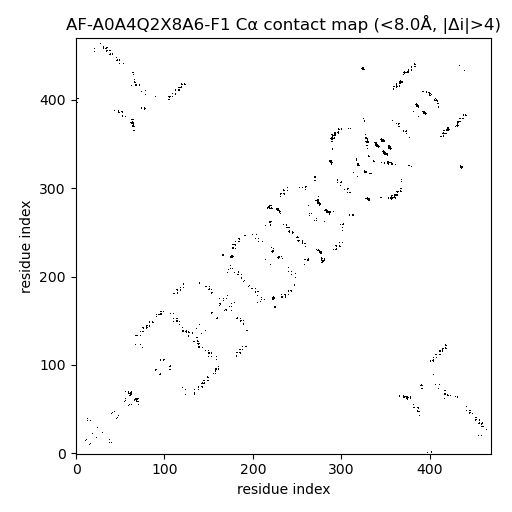56 73 PHE A CA 1
ATOM 581 C C . PHE A 1 73 ? -3.632 -4.102 -13.711 1.00 98.56 73 PHE A C 1
ATOM 583 O O . PHE A 1 73 ? -3.613 -5.325 -13.532 1.00 98.56 73 PHE A O 1
ATOM 590 N N . ALA A 1 74 ? -2.643 -3.482 -14.361 1.00 98.31 74 ALA A N 1
ATOM 591 C CA . ALA A 1 74 ? -1.450 -4.183 -14.829 1.00 98.31 74 ALA A CA 1
ATOM 592 C C . ALA A 1 74 ? -0.587 -4.691 -13.660 1.00 98.31 74 ALA A C 1
ATOM 594 O O . ALA A 1 74 ? -0.130 -5.839 -13.697 1.00 98.31 74 ALA A O 1
ATOM 595 N N . LEU A 1 75 ? -0.416 -3.869 -12.620 1.00 98.62 75 LEU A N 1
ATOM 596 C CA . LEU A 1 75 ? 0.302 -4.210 -11.394 1.00 98.62 75 LEU A CA 1
ATOM 597 C C . LEU A 1 75 ? -0.414 -5.324 -10.619 1.00 98.62 75 LEU A C 1
ATOM 599 O O . LEU A 1 75 ? 0.223 -6.308 -10.249 1.00 98.62 75 LEU A O 1
ATOM 603 N N . HIS A 1 76 ? -1.743 -5.249 -10.484 1.00 98.75 76 HIS A N 1
ATOM 604 C CA . HIS A 1 76 ? -2.563 -6.316 -9.903 1.00 98.75 76 HIS A CA 1
ATOM 605 C C . HIS A 1 76 ? -2.306 -7.657 -10.589 1.00 98.75 76 HIS A C 1
ATOM 607 O O . HIS A 1 76 ? -2.023 -8.649 -9.922 1.00 98.75 76 HIS A O 1
ATOM 613 N N . ARG A 1 77 ? -2.356 -7.705 -11.926 1.00 98.56 77 ARG A N 1
ATOM 614 C CA . ARG A 1 77 ? -2.117 -8.943 -12.684 1.00 98.56 77 ARG A CA 1
ATOM 615 C C . ARG A 1 77 ? -0.702 -9.489 -12.471 1.00 98.56 77 ARG A C 1
ATOM 617 O O . ARG A 1 77 ? -0.530 -10.697 -12.352 1.00 98.56 77 ARG A O 1
ATOM 624 N N . SER A 1 78 ? 0.299 -8.609 -12.433 1.00 98.12 78 SER A N 1
ATOM 625 C CA . SER A 1 78 ? 1.696 -8.969 -12.151 1.00 98.12 78 SER A CA 1
ATOM 626 C C . SER A 1 78 ? 1.848 -9.605 -10.766 1.00 98.12 78 SER A C 1
ATOM 628 O O . SER A 1 78 ? 2.453 -10.669 -10.642 1.00 98.12 78 SER A O 1
ATOM 630 N N . LEU A 1 79 ? 1.260 -8.989 -9.738 1.00 98.62 79 LEU A N 1
ATOM 631 C CA . LEU A 1 79 ? 1.285 -9.492 -8.364 1.00 98.62 79 LEU A CA 1
ATOM 632 C C . LEU A 1 79 ? 0.492 -10.796 -8.221 1.00 98.62 79 LEU A C 1
ATOM 634 O O . LEU A 1 79 ? 0.994 -11.753 -7.640 1.00 98.62 79 LEU A O 1
ATOM 638 N N . SER A 1 80 ? -0.684 -10.880 -8.843 1.00 98.75 80 SER A N 1
ATOM 639 C CA . SER A 1 80 ? -1.549 -12.071 -8.842 1.00 98.75 80 SER A CA 1
ATOM 640 C C . SER A 1 80 ? -0.836 -13.333 -9.333 1.00 98.75 80 SER A C 1
ATOM 642 O O . SER A 1 80 ? -1.127 -14.432 -8.872 1.00 98.75 80 SER A O 1
ATOM 644 N N . ALA A 1 81 ? 0.109 -13.182 -10.266 1.00 98.19 81 ALA A N 1
ATOM 645 C CA . ALA A 1 81 ? 0.889 -14.293 -10.800 1.00 98.19 81 ALA A CA 1
ATOM 646 C C . ALA A 1 81 ? 2.025 -14.757 -9.870 1.00 98.19 81 ALA A C 1
ATOM 648 O O . ALA A 1 81 ? 2.527 -15.858 -10.057 1.00 98.19 81 ALA A O 1
ATOM 649 N N . LYS A 1 82 ? 2.456 -13.926 -8.912 1.00 97.75 82 LYS A N 1
ATOM 650 C CA . LYS A 1 82 ? 3.654 -14.156 -8.082 1.00 97.75 82 LYS A CA 1
ATOM 651 C C . LYS A 1 82 ? 3.327 -14.457 -6.619 1.00 97.75 82 LYS A C 1
ATOM 653 O O . LYS A 1 82 ? 4.082 -15.158 -5.955 1.00 97.75 82 LYS A O 1
ATOM 658 N N . LEU A 1 83 ? 2.228 -13.899 -6.110 1.00 98.44 83 LEU A N 1
ATOM 659 C CA . LEU A 1 83 ? 1.845 -14.019 -4.703 1.00 98.44 83 LEU A CA 1
ATOM 660 C C . LEU A 1 83 ? 1.549 -15.449 -4.237 1.00 98.44 83 LEU A C 1
ATOM 662 O O . LEU A 1 83 ? 1.999 -15.760 -3.136 1.00 98.44 83 LEU A O 1
ATOM 666 N N . PRO A 1 84 ? 0.854 -16.313 -5.009 1.00 98.75 84 PRO A N 1
ATOM 667 C CA . PRO A 1 84 ? 0.544 -17.667 -4.552 1.00 98.75 84 PRO A CA 1
ATOM 668 C C . PRO A 1 84 ? 1.801 -18.451 -4.169 1.00 98.75 84 PRO A C 1
ATOM 670 O O . PRO A 1 84 ? 1.915 -18.879 -3.027 1.00 98.75 84 PRO A O 1
ATOM 673 N N . ASP A 1 85 ? 2.778 -18.523 -5.078 1.00 98.38 85 ASP A N 1
ATOM 674 C CA . ASP A 1 85 ? 4.015 -19.283 -4.875 1.00 98.38 85 ASP A CA 1
ATOM 675 C C . ASP A 1 85 ? 4.816 -18.764 -3.672 1.00 98.38 85 ASP A C 1
ATOM 677 O O . ASP A 1 85 ? 5.334 -19.543 -2.875 1.00 98.38 85 ASP A O 1
ATOM 681 N N . TYR A 1 86 ? 4.895 -17.440 -3.510 1.00 98.12 86 TYR A N 1
ATOM 682 C CA . TYR A 1 86 ? 5.574 -16.830 -2.367 1.00 98.12 86 TYR A CA 1
ATOM 683 C C . TYR A 1 86 ? 4.882 -17.148 -1.037 1.00 98.12 86 TYR A C 1
ATOM 685 O O . TYR A 1 86 ? 5.555 -17.495 -0.067 1.00 98.12 86 TYR A O 1
ATOM 693 N N . ILE A 1 87 ? 3.555 -17.025 -0.982 1.00 98.62 87 ILE A N 1
ATOM 694 C CA . ILE A 1 87 ? 2.786 -17.302 0.232 1.00 98.62 87 ILE A CA 1
ATOM 695 C C . ILE A 1 87 ? 2.897 -18.782 0.603 1.00 98.62 87 ILE A C 1
ATOM 697 O O . ILE A 1 87 ? 3.152 -19.086 1.766 1.00 98.62 87 ILE A O 1
ATOM 701 N N . ASP A 1 88 ? 2.762 -19.679 -0.375 1.00 98.44 88 ASP A N 1
ATOM 702 C CA . ASP A 1 88 ? 2.873 -21.124 -0.162 1.00 98.44 88 ASP A CA 1
ATOM 703 C C . ASP A 1 88 ? 4.251 -21.482 0.397 1.00 98.44 88 ASP A C 1
ATOM 705 O O . ASP A 1 88 ? 4.349 -22.083 1.464 1.00 98.44 88 ASP A O 1
ATOM 709 N N . GLN A 1 89 ? 5.323 -20.998 -0.241 1.00 98.25 89 GLN A N 1
ATOM 710 C CA . GLN A 1 89 ? 6.687 -21.207 0.242 1.00 98.25 89 GLN A CA 1
ATOM 711 C C . GLN A 1 89 ? 6.881 -20.676 1.668 1.00 98.25 89 GLN A C 1
ATOM 713 O O . GLN A 1 89 ? 7.558 -21.305 2.485 1.00 98.25 89 GLN A O 1
ATOM 718 N N . ARG A 1 90 ? 6.314 -19.506 1.977 1.00 97.62 90 ARG A N 1
ATOM 719 C CA . ARG A 1 90 ? 6.462 -18.890 3.293 1.00 97.62 90 ARG A CA 1
ATOM 720 C C . ARG A 1 90 ? 5.743 -19.695 4.377 1.00 97.62 90 ARG A C 1
ATOM 722 O O . ARG A 1 90 ? 6.355 -19.947 5.415 1.00 97.62 90 ARG A O 1
ATOM 729 N N . ILE A 1 91 ? 4.499 -20.112 4.137 1.00 98.50 91 ILE A N 1
ATOM 730 C CA . ILE A 1 91 ? 3.730 -20.963 5.060 1.00 98.50 91 ILE A CA 1
ATOM 731 C C . ILE A 1 91 ? 4.459 -22.298 5.262 1.00 98.50 91 ILE A C 1
ATOM 733 O O . ILE A 1 91 ? 4.742 -22.673 6.399 1.00 98.50 91 ILE A O 1
ATOM 737 N N . ASP A 1 92 ? 4.865 -22.962 4.178 1.00 98.38 92 ASP A N 1
ATOM 738 C CA . ASP A 1 92 ? 5.542 -24.263 4.236 1.00 98.38 92 ASP A CA 1
ATOM 739 C C . ASP A 1 92 ? 6.875 -24.202 4.996 1.00 98.38 92 ASP A C 1
ATOM 741 O O . ASP A 1 92 ? 7.254 -25.152 5.687 1.00 98.38 92 ASP A O 1
ATOM 745 N N . SER A 1 93 ? 7.584 -23.072 4.907 1.00 97.88 93 SER A N 1
ATOM 746 C CA . SER A 1 93 ? 8.855 -22.873 5.610 1.00 97.88 93 SER A CA 1
ATOM 747 C C . SER A 1 93 ? 8.716 -22.765 7.131 1.00 97.88 93 SER A C 1
ATOM 749 O O . SER A 1 93 ? 9.705 -22.954 7.839 1.00 97.88 93 SER A O 1
ATOM 751 N N . LYS A 1 94 ? 7.522 -22.414 7.637 1.00 97.94 94 LYS A N 1
ATOM 752 C CA . LYS A 1 94 ? 7.246 -22.101 9.054 1.00 97.94 94 LYS A CA 1
ATOM 753 C C . LYS A 1 94 ? 8.127 -21.004 9.653 1.00 97.94 94 LYS A C 1
ATOM 755 O O . LYS A 1 94 ? 8.192 -20.851 10.872 1.00 97.94 94 LYS A O 1
ATOM 760 N N . VAL A 1 95 ? 8.793 -20.205 8.814 1.00 97.69 95 VAL A N 1
ATOM 761 C CA . VAL A 1 95 ? 9.703 -19.146 9.272 1.00 97.69 95 VAL A CA 1
ATOM 762 C C . VAL A 1 95 ? 8.994 -18.152 10.190 1.00 97.69 95 VAL A C 1
ATOM 764 O O . VAL A 1 95 ? 9.600 -17.675 11.144 1.00 97.69 95 VAL A O 1
ATOM 767 N N . ALA A 1 96 ? 7.697 -17.903 9.969 1.00 97.06 96 ALA A N 1
ATOM 768 C CA . ALA A 1 96 ? 6.901 -16.972 10.764 1.00 97.06 96 ALA A CA 1
ATOM 769 C C . ALA A 1 96 ? 6.878 -17.318 12.265 1.00 97.06 96 ALA A C 1
ATOM 771 O O . ALA A 1 96 ? 6.984 -16.413 13.088 1.00 97.06 96 ALA A O 1
ATOM 772 N N . ALA A 1 97 ? 6.862 -18.608 12.621 1.00 96.81 97 A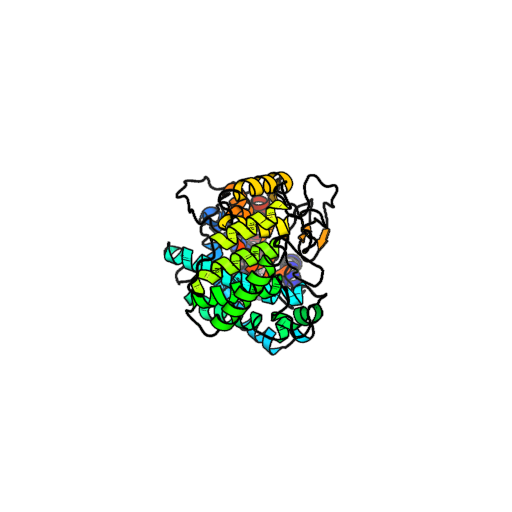LA A N 1
ATOM 773 C CA . ALA A 1 97 ? 6.903 -19.061 14.014 1.00 96.81 97 ALA A CA 1
ATOM 774 C C . ALA A 1 97 ? 8.278 -18.893 14.685 1.00 96.81 97 ALA A C 1
ATOM 776 O O . ALA A 1 97 ? 8.406 -19.102 15.887 1.00 96.81 97 ALA A O 1
ATOM 777 N N . THR A 1 98 ? 9.320 -18.557 13.921 1.00 96.56 98 THR A N 1
ATOM 778 C CA . THR A 1 98 ? 10.678 -18.334 14.448 1.00 96.56 98 THR A CA 1
ATOM 779 C C . THR A 1 98 ? 11.020 -16.856 14.619 1.00 96.56 98 THR A C 1
ATOM 781 O O . THR A 1 98 ? 12.050 -16.528 15.208 1.00 96.56 98 THR A O 1
ATOM 784 N N . LEU A 1 99 ? 10.181 -15.963 14.089 1.00 96.62 99 LEU A N 1
ATOM 785 C CA . LEU A 1 99 ? 10.413 -14.525 14.119 1.00 96.62 99 LEU A CA 1
ATOM 786 C C . LEU A 1 99 ? 9.953 -13.933 15.450 1.00 96.62 99 LEU A C 1
ATOM 788 O O . LEU A 1 99 ? 8.929 -14.321 16.010 1.00 96.62 99 LEU A O 1
ATOM 792 N N . THR A 1 100 ? 10.703 -12.944 15.927 1.00 94.25 100 THR A N 1
ATOM 793 C CA . THR A 1 100 ? 10.355 -12.196 17.139 1.00 94.25 100 THR A CA 1
ATOM 794 C C . THR A 1 100 ? 9.500 -10.978 16.806 1.00 94.25 100 THR A C 1
ATOM 796 O O . THR A 1 100 ? 9.634 -10.394 15.730 1.00 94.25 100 THR A O 1
ATOM 799 N N . ARG A 1 101 ? 8.700 -10.509 17.770 1.00 92.44 101 ARG A N 1
ATOM 800 C CA . ARG A 1 101 ? 7.896 -9.277 17.643 1.00 92.44 101 ARG A CA 1
ATOM 801 C C . ARG A 1 101 ? 8.685 -7.993 17.334 1.00 92.44 101 ARG A C 1
ATOM 803 O O . ARG A 1 101 ? 8.099 -6.992 16.960 1.00 92.44 101 ARG A O 1
ATOM 810 N N . PHE A 1 102 ? 10.012 -8.001 17.485 1.00 92.50 102 PHE A N 1
ATOM 811 C CA . PHE A 1 102 ? 10.863 -6.856 17.135 1.00 92.50 102 PHE A CA 1
ATOM 812 C C . PHE A 1 102 ? 11.238 -6.819 15.647 1.00 92.50 102 PHE A C 1
ATOM 814 O O . PHE A 1 102 ? 11.768 -5.820 15.166 1.00 92.50 102 PHE A O 1
ATOM 821 N N . GLN A 1 103 ? 10.966 -7.893 14.903 1.00 94.44 103 GLN A N 1
ATOM 822 C CA . GLN A 1 103 ? 11.192 -7.980 13.462 1.00 94.44 103 GLN A CA 1
ATOM 823 C C . GLN A 1 103 ? 9.926 -7.572 12.702 1.00 94.44 103 GLN A C 1
ATOM 825 O O . GLN A 1 103 ? 9.430 -8.325 11.868 1.00 94.44 103 GLN A O 1
ATOM 830 N N . ILE A 1 104 ? 9.434 -6.365 12.999 1.00 91.69 104 ILE A N 1
ATOM 831 C CA . ILE A 1 104 ? 8.145 -5.808 12.552 1.00 91.69 104 ILE A CA 1
ATOM 832 C C . ILE A 1 104 ? 7.899 -6.062 11.059 1.00 91.69 104 ILE A C 1
ATOM 834 O O . ILE A 1 104 ? 6.880 -6.632 10.672 1.00 91.69 104 ILE A O 1
ATOM 838 N N . THR A 1 105 ? 8.865 -5.729 10.194 1.00 92.69 105 THR A N 1
ATOM 839 C CA . THR A 1 105 ? 8.692 -5.900 8.742 1.00 92.69 105 THR A CA 1
ATOM 840 C C . THR A 1 105 ? 8.527 -7.362 8.335 1.00 92.69 105 THR A C 1
ATOM 842 O O . THR A 1 105 ? 7.769 -7.656 7.411 1.00 92.69 105 THR A O 1
ATOM 845 N N . ALA A 1 106 ? 9.207 -8.276 9.024 1.00 95.62 106 ALA A N 1
ATOM 846 C CA . ALA A 1 106 ? 9.200 -9.699 8.731 1.00 95.62 106 ALA A CA 1
ATOM 847 C C . ALA A 1 106 ? 7.950 -10.414 9.261 1.00 95.62 106 ALA A C 1
ATOM 849 O O . ALA A 1 106 ? 7.561 -11.444 8.699 1.00 95.62 106 ALA A O 1
ATOM 850 N N . THR A 1 107 ? 7.341 -9.894 10.329 1.00 96.12 107 THR A N 1
ATOM 851 C CA . THR A 1 107 ? 6.141 -10.447 10.970 1.00 96.12 107 THR A CA 1
ATOM 852 C C . THR A 1 107 ? 4.858 -9.849 10.398 1.00 96.12 107 THR A C 1
ATOM 854 O O . THR A 1 107 ? 3.982 -10.597 9.966 1.00 96.12 107 THR A O 1
ATOM 857 N N . GLU A 1 108 ? 4.758 -8.521 10.333 1.00 95.88 108 GLU A N 1
ATOM 858 C CA . GLU A 1 108 ? 3.516 -7.807 10.013 1.00 95.88 108 GLU A CA 1
ATOM 859 C C . GLU A 1 108 ? 3.291 -7.662 8.505 1.00 95.88 108 GLU A C 1
ATOM 861 O O . GLU A 1 108 ? 2.222 -8.006 7.997 1.00 95.88 108 GLU A O 1
ATOM 866 N N . SER A 1 109 ? 4.307 -7.220 7.754 1.00 96.50 109 SER A N 1
ATOM 867 C CA . SER A 1 109 ? 4.169 -6.894 6.322 1.00 96.50 109 SER A CA 1
ATOM 868 C C . SER A 1 109 ? 3.616 -8.025 5.438 1.00 96.50 109 SER A C 1
ATOM 870 O O . SER A 1 109 ? 2.909 -7.715 4.479 1.00 96.50 109 SER A O 1
ATOM 872 N N . PRO A 1 110 ? 3.888 -9.326 5.679 1.00 97.94 110 PRO A N 1
ATOM 873 C CA . PRO A 1 110 ? 3.269 -10.406 4.906 1.00 97.94 110 PRO A CA 1
ATOM 874 C C . PRO A 1 110 ? 1.744 -10.457 5.058 1.00 97.94 110 PRO A C 1
ATOM 876 O O . PRO A 1 110 ? 1.031 -10.568 4.060 1.00 97.94 110 PRO A O 1
ATOM 879 N N . VAL A 1 111 ? 1.251 -10.346 6.296 1.00 98.00 111 VAL A N 1
ATOM 880 C CA . VAL A 1 111 ? -0.182 -10.371 6.634 1.00 98.00 111 VAL A CA 1
ATOM 881 C C . VAL A 1 111 ? -0.834 -9.063 6.185 1.00 98.00 111 VAL A C 1
ATOM 883 O O . VAL A 1 111 ? -1.870 -9.072 5.522 1.00 98.00 111 VAL A O 1
ATOM 886 N N . TYR A 1 112 ? -0.174 -7.937 6.451 1.00 96.62 112 TYR A N 1
ATOM 887 C CA . TYR A 1 112 ? -0.644 -6.612 6.064 1.00 96.62 112 TYR A CA 1
ATOM 888 C C . TYR A 1 112 ? -0.686 -6.422 4.541 1.00 96.62 112 TYR A C 1
ATOM 890 O O . TYR A 1 112 ? -1.655 -5.907 3.985 1.00 96.62 112 TYR A O 1
ATOM 898 N N . GLY A 1 113 ? 0.316 -6.942 3.830 1.00 98.12 113 GLY A N 1
ATOM 899 C CA . GLY A 1 113 ? 0.322 -7.007 2.372 1.00 98.12 113 GLY A CA 1
ATOM 900 C C . GLY A 1 113 ? -0.817 -7.871 1.828 1.00 98.12 113 GLY A C 1
ATOM 901 O O . GLY A 1 113 ? -1.479 -7.477 0.874 1.00 98.12 113 GLY A O 1
ATOM 902 N N . ALA A 1 114 ? -1.109 -9.023 2.435 1.00 98.75 114 ALA A N 1
ATOM 903 C CA . ALA A 1 114 ? -2.243 -9.849 2.018 1.00 98.75 114 ALA A CA 1
ATOM 904 C C . ALA A 1 114 ? -3.590 -9.116 2.173 1.00 98.75 114 ALA A C 1
ATOM 906 O O . ALA A 1 114 ? -4.409 -9.148 1.250 1.00 98.75 114 ALA A O 1
ATOM 907 N N . PHE A 1 115 ? -3.775 -8.397 3.283 1.00 98.75 115 PHE A N 1
ATOM 908 C CA . PHE A 1 115 ? -4.921 -7.514 3.504 1.00 98.75 115 PHE A CA 1
ATOM 909 C C . PHE A 1 115 ? -5.032 -6.439 2.407 1.00 98.75 115 PHE A C 1
ATOM 911 O O . PHE A 1 115 ? -6.060 -6.352 1.732 1.00 98.75 115 PHE A O 1
ATOM 918 N N . PHE A 1 116 ? -3.959 -5.686 2.143 1.00 98.75 116 PHE A N 1
ATOM 919 C CA . PHE A 1 116 ? -3.937 -4.662 1.092 1.00 98.75 116 PHE A CA 1
ATOM 920 C C . PHE A 1 116 ? -4.204 -5.215 -0.306 1.00 98.75 116 PHE A C 1
ATOM 922 O O . PHE A 1 116 ? -4.921 -4.586 -1.084 1.00 98.75 116 PHE A O 1
ATOM 929 N N . TYR A 1 117 ? -3.672 -6.392 -0.634 1.00 98.94 117 TYR A N 1
ATOM 930 C CA . TYR A 1 117 ? -3.926 -7.025 -1.924 1.00 98.94 117 TYR A CA 1
ATOM 931 C C . TYR A 1 117 ? -5.414 -7.350 -2.104 1.00 98.94 117 TYR A C 1
ATOM 933 O O . TYR A 1 117 ? -5.984 -7.039 -3.152 1.00 98.94 117 TYR A O 1
ATOM 941 N N . LEU A 1 118 ? -6.067 -7.929 -1.092 1.00 98.88 118 LEU A N 1
ATOM 942 C CA . LEU A 1 118 ? -7.494 -8.261 -1.153 1.00 98.88 118 LEU A CA 1
ATOM 943 C C . LEU A 1 118 ? -8.370 -7.009 -1.249 1.00 98.88 118 LEU A C 1
ATOM 945 O O . LEU A 1 118 ? -9.228 -6.930 -2.130 1.00 98.88 118 LEU A O 1
ATOM 949 N N . GLN A 1 119 ? -8.086 -6.007 -0.418 1.00 98.56 119 GLN A N 1
ATOM 950 C CA . GLN A 1 119 ? -8.753 -4.705 -0.431 1.00 98.56 119 GLN A CA 1
ATOM 951 C C . GLN A 1 119 ? -8.615 -3.998 -1.788 1.00 98.56 119 GLN A C 1
ATOM 953 O O . GLN A 1 119 ? -9.577 -3.409 -2.291 1.00 98.56 119 GLN A O 1
ATOM 958 N N . ALA A 1 120 ? -7.440 -4.082 -2.417 1.00 98.81 120 ALA A N 1
ATOM 959 C CA . ALA A 1 120 ? -7.220 -3.537 -3.751 1.00 98.81 120 ALA A CA 1
ATOM 960 C C . ALA A 1 120 ? -7.971 -4.326 -4.829 1.00 98.81 120 ALA A C 1
ATOM 962 O O . ALA A 1 120 ? -8.560 -3.746 -5.739 1.00 98.81 120 ALA A O 1
ATOM 963 N N . THR A 1 121 ? -7.961 -5.655 -4.728 1.00 98.88 121 THR A N 1
ATOM 964 C CA . THR A 1 121 ? -8.613 -6.551 -5.690 1.00 98.88 121 THR A CA 1
ATOM 965 C C . THR A 1 121 ? -10.120 -6.327 -5.721 1.00 98.88 121 THR A C 1
ATOM 967 O O . THR A 1 121 ? -10.709 -6.276 -6.800 1.00 98.88 121 THR A O 1
ATOM 970 N N . GLU A 1 122 ? -10.738 -6.136 -4.556 1.00 98.31 122 GLU A N 1
ATOM 971 C CA . GLU A 1 122 ? -12.155 -5.800 -4.427 1.00 98.31 122 GLU A CA 1
ATOM 972 C C . GLU A 1 122 ? -12.498 -4.468 -5.109 1.00 98.31 122 GLU A C 1
ATOM 974 O O . GLU A 1 122 ? -13.356 -4.437 -5.993 1.00 98.31 122 GLU A O 1
ATOM 979 N N . ARG A 1 123 ? -11.751 -3.398 -4.815 1.00 97.94 123 ARG A N 1
ATOM 980 C CA . ARG A 1 123 ? -11.958 -2.077 -5.438 1.00 97.94 123 ARG A CA 1
ATOM 981 C C . ARG A 1 123 ? -11.755 -2.104 -6.951 1.00 97.94 123 ARG A C 1
ATOM 983 O O . ARG A 1 123 ? -12.567 -1.578 -7.713 1.00 97.94 123 ARG A O 1
ATOM 990 N N . LEU A 1 124 ? -10.703 -2.771 -7.425 1.00 98.69 124 LEU A N 1
ATOM 991 C CA . LEU A 1 124 ? -10.467 -2.945 -8.860 1.00 98.69 124 LEU A CA 1
ATOM 992 C C . LEU A 1 124 ? -11.573 -3.779 -9.517 1.00 98.69 124 LEU A C 1
ATOM 994 O O . LEU A 1 124 ? -11.934 -3.529 -10.668 1.00 98.69 124 LEU A O 1
ATOM 998 N N . GLN A 1 125 ? -12.123 -4.771 -8.812 1.00 98.62 125 GLN A N 1
ATOM 999 C CA . GLN A 1 125 ? -13.235 -5.577 -9.306 1.00 98.62 125 GLN A CA 1
ATOM 1000 C C . GLN A 1 125 ? -14.500 -4.733 -9.492 1.00 98.62 125 GLN A C 1
ATOM 1002 O O . GLN A 1 125 ? -15.225 -4.933 -10.471 1.00 98.62 125 GLN A O 1
ATOM 1007 N N . GLU A 1 126 ? -14.766 -3.789 -8.596 1.00 97.00 126 GLU A N 1
ATOM 1008 C CA . GLU A 1 126 ? -15.879 -2.845 -8.715 1.00 97.00 126 GLU A CA 1
ATOM 1009 C C . GLU A 1 126 ? -15.663 -1.857 -9.862 1.00 97.00 126 GLU A C 1
ATOM 1011 O O . GLU A 1 126 ? -16.529 -1.721 -10.728 1.00 97.00 126 GLU A O 1
ATOM 1016 N N . GLN A 1 127 ? -14.469 -1.272 -9.966 1.00 96.81 127 GLN A N 1
ATOM 1017 C CA . GLN A 1 127 ? -14.102 -0.396 -11.084 1.00 96.81 127 GLN A CA 1
ATOM 1018 C C . GLN A 1 127 ? -14.216 -1.109 -12.436 1.00 96.81 127 GLN A C 1
ATOM 1020 O O . GLN A 1 127 ? -14.726 -0.539 -13.399 1.00 96.81 127 GLN A O 1
ATOM 1025 N N . TRP A 1 128 ? -13.795 -2.374 -12.516 1.00 97.81 128 TRP A N 1
ATOM 1026 C CA . TRP A 1 128 ? -13.938 -3.182 -13.726 1.00 97.81 128 TRP A CA 1
ATOM 1027 C C . TRP A 1 128 ? -15.403 -3.467 -14.071 1.00 97.81 128 TRP A C 1
ATOM 1029 O O . TRP A 1 128 ? -15.753 -3.467 -15.248 1.00 97.81 128 TRP A O 1
ATOM 1039 N N . ARG A 1 129 ? -16.281 -3.680 -13.079 1.00 97.00 129 ARG A N 1
ATOM 1040 C CA . ARG A 1 129 ? -17.727 -3.846 -13.331 1.00 97.00 129 ARG A CA 1
ATOM 1041 C C . ARG A 1 129 ? -18.336 -2.584 -13.939 1.00 97.00 129 ARG A C 1
ATOM 1043 O O . ARG A 1 129 ? -19.188 -2.700 -14.815 1.00 97.00 129 ARG A O 1
ATOM 1050 N N . LEU A 1 130 ? -17.886 -1.408 -13.501 1.00 95.38 130 LEU A N 1
ATOM 1051 C CA . LEU A 1 130 ? -18.314 -0.122 -14.057 1.00 95.38 130 LEU A CA 1
ATOM 1052 C C . LEU A 1 130 ? -17.711 0.137 -15.444 1.00 95.38 130 LEU A C 1
ATOM 1054 O O . LEU A 1 130 ? -18.376 0.691 -16.315 1.00 95.38 130 LEU A O 1
ATOM 1058 N N . ASN A 1 131 ? -16.461 -0.274 -15.666 1.00 95.25 131 ASN A N 1
ATOM 1059 C CA . ASN A 1 131 ? -15.772 -0.116 -16.940 1.00 95.25 131 ASN A CA 1
ATOM 1060 C C . ASN A 1 131 ? -14.885 -1.333 -17.280 1.00 95.25 131 ASN A C 1
ATOM 1062 O O . ASN A 1 131 ? -13.682 -1.337 -16.987 1.00 95.25 131 ASN A O 1
ATOM 1066 N N . PRO A 1 132 ? -15.428 -2.331 -18.003 1.00 96.38 132 PRO A N 1
ATOM 1067 C CA . PRO A 1 132 ? -14.674 -3.526 -18.382 1.00 96.38 132 PRO A CA 1
ATOM 1068 C C . PRO A 1 132 ? -13.479 -3.264 -19.312 1.00 96.38 132 PRO A C 1
ATOM 1070 O O . PRO A 1 132 ? -12.633 -4.138 -19.474 1.00 96.38 132 PRO A O 1
ATOM 1073 N N . SER A 1 133 ? -13.359 -2.074 -19.921 1.00 95.44 133 SER A N 1
ATOM 1074 C CA . SER A 1 133 ? -12.211 -1.734 -20.780 1.00 95.44 133 SER A CA 1
ATOM 1075 C C . SER A 1 133 ? -10.903 -1.514 -20.006 1.00 95.44 133 SER A C 1
ATOM 1077 O O . SER A 1 133 ? -9.829 -1.478 -20.612 1.00 95.44 133 SER A O 1
ATOM 1079 N N . LEU A 1 134 ? -10.969 -1.393 -18.673 1.00 95.19 134 LEU A N 1
ATOM 1080 C CA . LEU A 1 134 ? -9.802 -1.215 -17.805 1.00 95.19 134 LEU A CA 1
ATOM 1081 C C . LEU A 1 134 ? -8.883 -2.446 -17.788 1.00 95.19 134 LEU A C 1
ATOM 1083 O O . LEU A 1 134 ? -7.668 -2.306 -17.650 1.00 95.19 134 LEU A O 1
ATOM 1087 N N . ALA A 1 135 ? -9.440 -3.648 -17.975 1.00 97.00 135 ALA A N 1
ATOM 1088 C CA . ALA A 1 135 ? -8.673 -4.887 -18.043 1.00 97.00 135 ALA A CA 1
ATOM 1089 C C . ALA A 1 135 ? -9.393 -5.973 -18.852 1.00 97.00 135 ALA A C 1
ATOM 1091 O O . ALA A 1 135 ? -10.611 -6.107 -18.813 1.00 97.00 135 ALA A O 1
ATOM 1092 N N . ARG A 1 136 ? -8.617 -6.827 -19.532 1.00 96.81 136 ARG A N 1
ATOM 1093 C CA . ARG A 1 136 ? -9.152 -7.935 -20.349 1.00 96.81 136 ARG A CA 1
ATOM 1094 C C . ARG A 1 136 ? -9.958 -8.960 -19.541 1.00 96.81 136 ARG A C 1
ATOM 1096 O O . ARG A 1 136 ? -10.835 -9.612 -20.096 1.00 96.81 136 ARG A O 1
ATOM 1103 N N . GLN A 1 137 ? -9.614 -9.155 -18.273 1.00 97.44 137 GLN A N 1
ATOM 1104 C CA . GLN A 1 137 ? -10.289 -10.080 -17.369 1.00 97.44 137 GLN A CA 1
ATOM 1105 C C . GLN A 1 137 ? -10.611 -9.354 -16.071 1.00 97.44 137 GLN A C 1
ATOM 1107 O O . GLN A 1 137 ? -9.860 -8.472 -15.652 1.00 97.44 137 GLN A O 1
ATOM 1112 N N . ALA A 1 138 ? -11.704 -9.767 -15.437 1.00 98.38 138 ALA A N 1
ATOM 1113 C CA . ALA A 1 138 ? -12.078 -9.293 -14.118 1.00 98.38 138 ALA A CA 1
ATOM 1114 C C . ALA A 1 138 ? 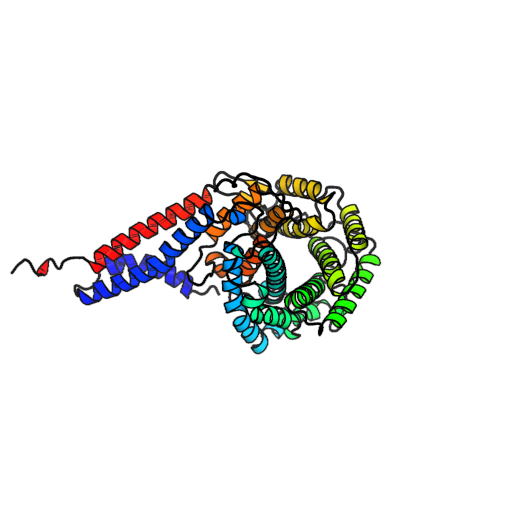-10.968 -9.621 -13.092 1.00 98.38 138 ALA A C 1
ATOM 1116 O O . ALA A 1 138 ? -10.435 -10.740 -13.122 1.00 98.38 138 ALA A O 1
ATOM 1117 N N . PRO A 1 139 ? -10.624 -8.699 -12.173 1.00 98.69 139 PRO A N 1
ATOM 1118 C CA . PRO A 1 139 ? -9.638 -8.943 -11.121 1.00 98.69 139 PRO A CA 1
ATOM 1119 C C . PRO A 1 139 ? -9.896 -10.223 -10.322 1.00 98.69 139 PRO A C 1
ATOM 1121 O O . PRO A 1 139 ? -8.967 -11.010 -10.174 1.00 98.69 139 PRO A O 1
ATOM 1124 N N . ALA A 1 140 ? -11.150 -10.514 -9.953 1.00 98.56 140 ALA A N 1
ATOM 1125 C CA . ALA A 1 140 ? -11.517 -11.740 -9.236 1.00 98.56 140 ALA A CA 1
ATOM 1126 C C . ALA A 1 140 ? -11.172 -13.032 -10.002 1.00 98.56 140 ALA A C 1
ATOM 1128 O O . ALA A 1 140 ? -10.872 -14.054 -9.396 1.00 98.56 140 ALA A O 1
ATOM 1129 N N . VAL A 1 141 ? -11.182 -12.991 -11.340 1.00 98.38 141 VAL A N 1
ATOM 1130 C CA . VAL A 1 141 ? -10.830 -14.141 -12.188 1.00 98.38 141 VAL A CA 1
ATOM 1131 C C . VAL A 1 141 ? -9.316 -14.242 -12.342 1.00 98.38 141 VAL A C 1
ATOM 1133 O O . VAL A 1 141 ? -8.729 -15.288 -12.083 1.00 98.38 141 VAL A O 1
ATOM 1136 N N . SER A 1 142 ? -8.666 -13.143 -12.735 1.00 97.69 142 SER A N 1
ATOM 1137 C CA . SER A 1 142 ? -7.212 -13.129 -12.955 1.00 97.69 142 SER A CA 1
ATOM 1138 C C . SER A 1 142 ? -6.392 -13.301 -11.668 1.00 97.69 142 SER A C 1
ATOM 1140 O O . SER A 1 142 ? -5.248 -13.745 -11.735 1.00 97.69 142 SER A O 1
ATOM 1142 N N . GLY A 1 143 ? -6.978 -12.957 -10.518 1.00 98.44 143 GLY A N 1
ATOM 1143 C CA . GLY A 1 143 ? -6.379 -13.018 -9.187 1.00 98.44 143 GLY A CA 1
ATOM 1144 C C . GLY A 1 143 ? -6.822 -14.203 -8.334 1.00 98.44 143 GLY A C 1
ATOM 1145 O O . GLY A 1 143 ? -6.375 -14.294 -7.200 1.00 98.44 143 GLY A O 1
ATOM 1146 N N . ALA A 1 144 ? -7.654 -15.123 -8.842 1.00 98.75 144 ALA A N 1
ATOM 1147 C CA . ALA A 1 144 ? -8.310 -16.166 -8.036 1.00 98.75 144 ALA A CA 1
ATOM 1148 C C . ALA A 1 144 ? -7.364 -16.902 -7.063 1.00 98.75 144 ALA A C 1
ATOM 1150 O O . ALA A 1 144 ? -7.621 -16.959 -5.865 1.00 98.75 144 ALA A O 1
ATOM 1151 N N . LYS A 1 145 ? -6.214 -17.385 -7.553 1.00 98.75 145 LYS A N 1
ATOM 1152 C CA . LYS A 1 145 ? -5.223 -18.083 -6.712 1.00 98.75 145 LYS A CA 1
ATOM 1153 C C . LYS A 1 145 ? -4.600 -17.185 -5.643 1.00 98.75 145 LYS A C 1
ATOM 1155 O O . LYS A 1 145 ? -4.327 -17.645 -4.540 1.00 98.75 145 LYS A O 1
ATOM 1160 N N . ALA A 1 146 ? -4.333 -15.927 -5.981 1.00 98.88 146 ALA A N 1
ATOM 1161 C CA . ALA A 1 146 ? -3.735 -14.972 -5.058 1.00 98.88 146 ALA A CA 1
ATOM 1162 C C . ALA A 1 146 ? -4.743 -14.519 -3.998 1.00 98.88 146 ALA A C 1
ATOM 1164 O O . ALA A 1 146 ? -4.360 -14.379 -2.848 1.00 98.88 146 ALA A O 1
ATOM 1165 N N . ILE A 1 147 ? -6.027 -14.394 -4.349 1.00 98.94 147 ILE A N 1
ATOM 1166 C CA . ILE A 1 147 ? -7.119 -14.130 -3.401 1.00 98.94 147 ILE A CA 1
ATOM 1167 C C . ILE A 1 147 ? -7.166 -15.226 -2.326 1.00 98.94 147 ILE A C 1
ATOM 1169 O O . ILE A 1 147 ? -7.131 -14.924 -1.133 1.00 98.94 147 ILE A O 1
ATOM 1173 N N . ASP A 1 148 ? -7.164 -16.497 -2.737 1.00 98.81 148 ASP A N 1
ATOM 1174 C CA . ASP A 1 148 ? -7.156 -17.625 -1.798 1.00 98.81 148 ASP A CA 1
ATOM 1175 C C . ASP A 1 148 ? -5.854 -17.702 -0.987 1.00 98.81 148 ASP A C 1
ATOM 1177 O O . ASP A 1 148 ? -5.881 -17.963 0.214 1.00 98.81 148 ASP A O 1
ATOM 1181 N N . ALA A 1 149 ? -4.696 -17.466 -1.613 1.00 98.81 149 ALA A N 1
ATOM 1182 C CA . ALA A 1 149 ? -3.411 -17.439 -0.914 1.00 98.81 149 ALA A CA 1
ATOM 1183 C C . ALA A 1 149 ? -3.352 -16.326 0.144 1.00 98.81 149 ALA A C 1
ATOM 1185 O O . ALA A 1 149 ? -2.949 -16.579 1.278 1.00 98.81 149 ALA A O 1
ATOM 1186 N N . SER A 1 150 ? -3.805 -15.119 -0.194 1.00 98.81 150 SER A N 1
ATOM 1187 C CA . SER A 1 150 ? -3.832 -13.984 0.725 1.00 98.81 150 SER A CA 1
ATOM 1188 C C . SER A 1 150 ? -4.712 -14.255 1.942 1.00 98.81 150 SER A C 1
ATOM 1190 O O . SER A 1 150 ? -4.292 -13.952 3.053 1.00 98.81 150 SER A O 1
ATOM 1192 N N . LEU A 1 151 ? -5.881 -14.889 1.787 1.00 98.81 151 LEU A N 1
ATOM 1193 C CA . LEU A 1 151 ? -6.663 -15.286 2.961 1.00 98.81 151 LEU A CA 1
ATOM 1194 C C . LEU A 1 151 ? -5.937 -16.354 3.800 1.00 98.81 151 LEU A C 1
ATOM 1196 O O . LEU A 1 151 ? -5.909 -16.251 5.025 1.00 98.81 151 LEU A O 1
ATOM 1200 N N . ARG A 1 152 ? -5.311 -17.351 3.160 1.00 98.44 152 ARG A N 1
ATOM 1201 C CA . ARG A 1 152 ? -4.600 -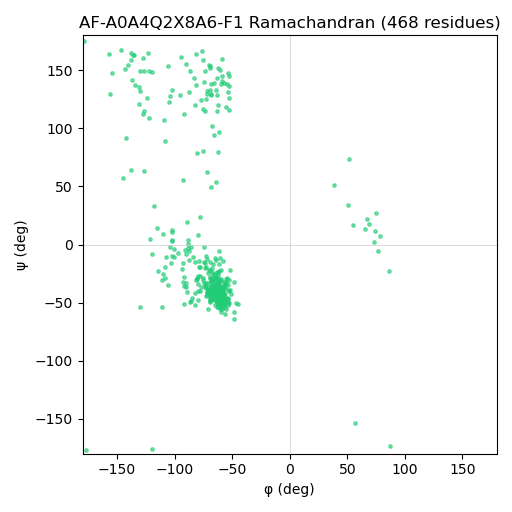18.432 3.866 1.00 98.44 152 ARG A CA 1
ATOM 1202 C C . ARG A 1 152 ? -3.477 -17.925 4.765 1.00 98.44 152 ARG A C 1
ATOM 1204 O O . ARG A 1 152 ? -3.408 -18.371 5.901 1.00 98.44 152 ARG A O 1
ATOM 1211 N N . ILE A 1 153 ? -2.637 -16.997 4.301 1.00 98.38 153 ILE A N 1
ATOM 1212 C CA . ILE A 1 153 ? -1.538 -16.468 5.132 1.00 98.38 153 ILE A CA 1
ATOM 1213 C C . ILE A 1 153 ? -2.043 -15.670 6.339 1.00 98.38 153 ILE A C 1
ATOM 1215 O O . ILE A 1 153 ? -1.401 -15.688 7.381 1.00 98.38 153 ILE A O 1
ATOM 1219 N N . MET A 1 154 ? -3.199 -15.006 6.236 1.00 97.69 154 MET A N 1
ATOM 1220 C CA . MET A 1 154 ? -3.794 -14.296 7.376 1.00 97.69 154 MET A CA 1
ATOM 1221 C C . MET A 1 154 ? -4.434 -15.247 8.393 1.00 97.69 154 MET A C 1
ATOM 1223 O O . MET A 1 154 ? -4.463 -14.938 9.576 1.00 97.69 154 MET A O 1
ATOM 1227 N N . LEU A 1 155 ? -4.950 -16.397 7.949 1.00 97.69 155 LEU A N 1
ATOM 1228 C CA . LEU A 1 155 ? -5.526 -17.424 8.826 1.00 97.69 155 LEU A CA 1
ATOM 1229 C C . LEU A 1 155 ? -4.485 -18.423 9.357 1.00 97.69 155 LEU A C 1
ATOM 1231 O O . LEU A 1 155 ? -4.823 -19.290 10.166 1.00 97.69 155 LEU A O 1
ATOM 1235 N N . ASP A 1 156 ? -3.241 -18.337 8.891 1.00 98.00 156 ASP A N 1
ATOM 1236 C CA . ASP A 1 156 ? -2.171 -19.235 9.296 1.00 98.00 156 ASP A CA 1
ATOM 1237 C C . ASP A 1 156 ? -1.712 -18.949 10.733 1.00 98.00 156 ASP A C 1
ATOM 1239 O O . ASP A 1 156 ? -1.399 -17.819 11.115 1.00 98.00 156 ASP A O 1
ATOM 1243 N N . ARG A 1 157 ? -1.640 -20.006 11.549 1.00 96.06 157 ARG A N 1
ATOM 1244 C CA . ARG A 1 157 ? -1.329 -19.871 12.976 1.00 96.06 157 ARG A CA 1
ATOM 1245 C C . ARG A 1 157 ? 0.097 -19.376 13.209 1.00 96.06 157 ARG A C 1
ATOM 1247 O O . ARG A 1 157 ? 0.304 -18.595 14.140 1.00 96.06 157 ARG A O 1
ATOM 1254 N N . ASP A 1 158 ? 1.060 -19.783 12.386 1.00 97.69 158 ASP A N 1
ATOM 1255 C CA . ASP A 1 158 ? 2.457 -19.369 12.543 1.00 97.69 158 ASP A CA 1
ATOM 1256 C C . ASP A 1 158 ? 2.615 -17.871 12.231 1.00 97.69 158 ASP A C 1
ATOM 1258 O O . ASP A 1 158 ? 3.396 -17.180 12.881 1.00 97.69 158 ASP A O 1
ATOM 1262 N N . HIS A 1 159 ? 1.799 -17.322 11.327 1.00 97.62 159 HIS A N 1
ATOM 1263 C CA . HIS A 1 159 ? 1.759 -15.883 11.033 1.00 97.62 159 HIS A CA 1
ATOM 1264 C C . HIS A 1 159 ? 1.083 -15.031 12.120 1.00 97.62 159 HIS A C 1
ATOM 1266 O O . HIS A 1 159 ? 1.315 -13.824 12.175 1.00 97.62 159 HIS A O 1
ATOM 1272 N N . SER A 1 160 ? 0.333 -15.649 13.037 1.00 96.50 160 SER A N 1
ATOM 1273 C CA . SER A 1 160 ? -0.181 -15.001 14.257 1.00 96.50 160 SER A CA 1
ATOM 1274 C C . SER A 1 160 ? 0.785 -15.075 15.453 1.00 96.50 160 SER A C 1
ATOM 1276 O O . SER A 1 160 ? 0.465 -14.580 16.533 1.00 96.50 160 SER A O 1
ATOM 1278 N N . HIS A 1 161 ? 1.966 -15.694 15.299 1.00 96.75 161 HIS A N 1
ATOM 1279 C CA . HIS A 1 161 ? 2.919 -15.922 16.396 1.00 96.75 161 HIS A CA 1
ATOM 1280 C C . HIS A 1 161 ? 3.283 -14.637 17.153 1.00 96.75 161 HIS A C 1
ATOM 1282 O O . HIS A 1 161 ? 3.158 -14.571 18.370 1.00 96.75 161 HIS A O 1
ATOM 1288 N N . TRP A 1 162 ? 3.655 -13.587 16.426 1.00 95.81 162 TRP A N 1
ATOM 1289 C CA . TRP A 1 162 ? 4.063 -12.310 17.009 1.00 95.81 162 TRP A CA 1
ATOM 1290 C C . TRP A 1 162 ? 2.922 -11.604 17.770 1.00 95.81 162 TRP A C 1
ATOM 1292 O O . TRP A 1 162 ? 3.170 -10.912 18.754 1.00 95.81 162 TRP A O 1
ATOM 1302 N N . VAL A 1 163 ? 1.666 -11.828 17.370 1.00 96.62 163 VAL A N 1
ATOM 1303 C CA . VAL A 1 163 ? 0.476 -11.332 18.079 1.00 96.62 163 VAL A CA 1
ATOM 1304 C C . VAL A 1 163 ? 0.275 -12.095 19.386 1.00 96.62 163 VAL A C 1
ATOM 1306 O O . VAL A 1 163 ? -0.008 -11.491 20.419 1.00 96.62 163 VAL A O 1
ATOM 1309 N N . ARG A 1 164 ? 0.473 -13.418 19.365 1.00 96.31 164 ARG A N 1
ATOM 1310 C CA . ARG A 1 164 ? 0.447 -14.266 20.567 1.00 96.31 164 ARG A CA 1
ATOM 1311 C C . ARG A 1 164 ? 1.561 -13.901 21.550 1.00 96.31 164 ARG A C 1
ATOM 1313 O O . ARG A 1 164 ? 1.325 -13.930 22.753 1.00 96.31 164 ARG A O 1
ATOM 1320 N N . ASP A 1 165 ? 2.725 -13.471 21.064 1.00 95.69 165 ASP A N 1
ATOM 1321 C CA . ASP A 1 165 ? 3.803 -12.939 21.913 1.00 95.69 165 ASP A CA 1
ATOM 1322 C C . ASP A 1 165 ? 3.413 -11.633 22.635 1.00 95.69 165 ASP A C 1
ATOM 1324 O O . ASP A 1 165 ? 3.993 -11.298 23.673 1.00 95.69 165 ASP A O 1
ATOM 1328 N N . TYR A 1 166 ? 2.465 -10.862 22.092 1.00 95.94 166 TYR A N 1
ATOM 1329 C CA . TYR A 1 166 ? 1.917 -9.671 22.748 1.00 95.94 166 TYR A CA 1
ATOM 1330 C C . TYR A 1 166 ? 0.759 -10.002 23.688 1.00 95.94 166 TYR A C 1
ATOM 1332 O O . TYR A 1 166 ? 0.752 -9.540 24.827 1.00 95.94 166 TYR A O 1
ATOM 1340 N N . TRP A 1 167 ? -0.215 -10.775 23.212 1.00 96.88 167 TRP A N 1
ATOM 1341 C CA . TRP A 1 167 ? -1.527 -10.912 23.846 1.00 96.88 167 TRP A CA 1
ATOM 1342 C C . TRP A 1 167 ? -1.771 -12.258 24.539 1.00 96.88 167 TRP A C 1
ATOM 1344 O O . TRP A 1 167 ? -2.745 -12.375 25.271 1.00 96.88 167 TRP A O 1
ATOM 1354 N N . GLY A 1 168 ? -0.911 -13.261 24.343 1.00 96.62 168 GLY A N 1
ATOM 1355 C CA . GLY A 1 168 ? -1.124 -14.628 24.827 1.00 96.62 168 GLY A CA 1
ATOM 1356 C C . GLY A 1 168 ? -1.925 -15.506 23.857 1.00 96.62 168 GLY A C 1
ATOM 1357 O O . GLY A 1 168 ? -2.206 -15.132 22.719 1.00 96.62 168 GLY A O 1
ATOM 1358 N N . GLU A 1 169 ? -2.282 -16.723 24.282 1.00 95.69 169 GLU A N 1
ATOM 1359 C CA . GLU A 1 169 ? -3.026 -17.675 23.432 1.00 95.69 169 GLU A CA 1
ATOM 1360 C C . GLU A 1 169 ? -4.482 -17.254 23.177 1.00 95.69 169 GLU A C 1
ATOM 1362 O O . GLU A 1 169 ? -5.075 -17.666 22.183 1.00 95.69 169 GLU A O 1
ATOM 1367 N N . ASP A 1 170 ? -5.055 -16.413 24.035 1.00 95.12 170 ASP A N 1
ATOM 1368 C CA . ASP A 1 170 ? -6.403 -15.852 23.930 1.00 95.12 170 ASP A CA 1
ATOM 1369 C C . ASP A 1 170 ? -6.441 -14.531 23.136 1.00 95.12 170 ASP A C 1
ATOM 1371 O O . ASP A 1 170 ? -7.415 -13.786 23.192 1.00 95.12 170 ASP A O 1
ATOM 1375 N N . TYR A 1 171 ? -5.413 -14.244 22.331 1.00 96.00 171 TYR A N 1
ATOM 1376 C CA . TYR A 1 171 ? -5.269 -13.006 21.549 1.00 96.00 171 TYR A CA 1
ATOM 1377 C C . TYR A 1 171 ? -6.469 -12.620 20.661 1.00 96.00 171 TYR A C 1
ATOM 1379 O O . TYR A 1 171 ? -6.606 -11.457 20.280 1.00 96.00 171 TYR A O 1
ATOM 1387 N N . MET A 1 172 ? -7.333 -13.574 20.304 1.00 96.00 172 MET A N 1
ATOM 1388 C CA . MET A 1 172 ? -8.542 -13.324 19.510 1.00 96.00 172 MET A CA 1
ATOM 1389 C C . MET A 1 172 ? -9.702 -12.739 20.325 1.00 96.00 172 MET A C 1
ATOM 1391 O O . MET A 1 172 ? -10.592 -12.136 19.733 1.00 96.00 172 MET A O 1
ATOM 1395 N N . THR A 1 173 ? -9.690 -12.878 21.655 1.00 95.06 173 THR A N 1
ATOM 1396 C CA . THR A 1 173 ? -10.674 -12.254 22.560 1.00 95.06 173 THR A CA 1
ATOM 1397 C C . THR A 1 173 ? -10.167 -10.947 23.164 1.00 95.06 173 THR A C 1
ATOM 1399 O O . THR A 1 173 ? -10.921 -10.243 23.825 1.00 95.06 173 THR A O 1
ATOM 1402 N N . GLN A 1 174 ? -8.897 -10.605 22.944 1.00 96.88 174 GLN A N 1
ATOM 1403 C CA . GLN A 1 174 ? -8.288 -9.345 23.374 1.00 96.88 174 GLN A CA 1
ATOM 1404 C C . GLN A 1 174 ? -8.615 -8.202 22.393 1.00 96.88 174 GLN A C 1
ATOM 1406 O O . GLN A 1 174 ? -9.049 -8.483 21.272 1.00 96.88 174 GLN A O 1
ATOM 1411 N N . PRO A 1 175 ? -8.427 -6.915 22.766 1.00 95.75 175 PRO A N 1
ATOM 1412 C CA . PRO A 1 175 ? -8.623 -5.781 21.861 1.00 95.75 175 PRO A CA 1
ATOM 1413 C C . PRO A 1 175 ? -7.932 -5.966 20.517 1.00 95.75 175 PRO A C 1
ATOM 1415 O O . PRO A 1 175 ? -8.639 -6.018 19.515 1.00 95.75 175 PRO A O 1
ATOM 1418 N N . ASN A 1 176 ? -6.607 -6.171 20.524 1.00 97.06 176 ASN A N 1
ATOM 1419 C CA . ASN A 1 176 ? -5.809 -6.617 19.380 1.00 97.06 176 ASN A CA 1
ATOM 1420 C C . ASN A 1 176 ? -6.272 -6.000 18.043 1.00 97.06 176 ASN A C 1
ATOM 1422 O O . ASN A 1 176 ? -6.591 -6.707 17.079 1.00 97.06 176 ASN A O 1
ATOM 1426 N N . CYS A 1 177 ? -6.406 -4.671 18.046 1.00 98.00 177 CYS A N 1
ATOM 1427 C CA . CYS A 1 177 ? -7.131 -3.924 17.026 1.00 98.00 177 CYS A CA 1
ATOM 1428 C C . CYS A 1 177 ? -6.536 -4.144 15.632 1.00 98.00 177 CYS A C 1
ATOM 1430 O O . CYS A 1 177 ? -7.243 -4.613 14.733 1.00 98.00 177 CYS A O 1
ATOM 1432 N N . PHE A 1 178 ? -5.233 -3.900 15.478 1.00 96.81 178 PHE A N 1
ATOM 1433 C CA . PHE A 1 178 ? -4.499 -4.086 14.232 1.00 96.81 178 PHE A CA 1
ATOM 1434 C C . PHE A 1 178 ? -4.752 -5.451 13.577 1.00 96.81 178 PHE A C 1
ATOM 1436 O O . PHE A 1 178 ? -5.359 -5.524 12.508 1.00 96.81 178 PHE A O 1
ATOM 1443 N N . TYR A 1 179 ? -4.361 -6.558 14.219 1.00 97.88 179 TYR A N 1
ATOM 1444 C CA . TYR A 1 179 ? -4.438 -7.885 13.595 1.00 97.88 179 TYR A CA 1
ATOM 1445 C C . TYR A 1 179 ? -5.879 -8.311 13.287 1.00 97.88 179 TYR A C 1
ATOM 1447 O O . TYR A 1 179 ? -6.165 -8.847 12.212 1.00 97.88 179 TYR A O 1
ATOM 1455 N N . ARG A 1 180 ? -6.813 -8.055 14.211 1.00 98.38 180 ARG A N 1
ATOM 1456 C CA . ARG A 1 180 ? -8.222 -8.423 14.022 1.00 98.38 180 ARG A CA 1
ATOM 1457 C C . ARG A 1 180 ? -8.875 -7.611 12.902 1.00 98.38 180 ARG A C 1
ATOM 1459 O O . ARG A 1 180 ? -9.704 -8.160 12.178 1.00 98.38 180 ARG A O 1
ATOM 1466 N N . THR A 1 181 ? -8.452 -6.366 12.688 1.00 98.31 181 THR A N 1
ATOM 1467 C CA . THR A 1 181 ? -8.861 -5.556 11.528 1.00 98.31 181 THR A CA 1
ATOM 1468 C C . THR A 1 181 ? -8.443 -6.206 10.212 1.00 98.31 181 THR A C 1
ATOM 1470 O O . THR A 1 181 ? -9.253 -6.291 9.284 1.00 98.31 181 THR A O 1
ATOM 1473 N N . LEU A 1 182 ? -7.215 -6.739 10.141 1.00 98.50 182 LEU A N 1
ATOM 1474 C CA . LEU A 1 182 ? -6.726 -7.436 8.944 1.00 98.50 182 LEU A CA 1
ATOM 1475 C C . LEU A 1 182 ? -7.564 -8.679 8.642 1.00 98.50 182 LEU A C 1
ATOM 1477 O O . LEU A 1 182 ? -7.924 -8.913 7.488 1.00 98.50 182 LEU A O 1
ATOM 1481 N N . LEU A 1 183 ? -7.935 -9.440 9.677 1.00 98.38 183 LEU A N 1
ATOM 1482 C CA . LEU A 1 183 ? -8.824 -10.593 9.535 1.00 98.38 183 LEU A CA 1
ATOM 1483 C C . LEU A 1 183 ? -10.221 -10.199 9.051 1.00 98.38 183 LEU A C 1
ATOM 1485 O O . LEU A 1 183 ? -10.736 -10.835 8.131 1.00 98.38 183 LEU A O 1
ATOM 1489 N N . ILE A 1 184 ? -10.826 -9.156 9.632 1.00 98.81 184 ILE A N 1
ATOM 1490 C CA . ILE A 1 184 ? -12.159 -8.683 9.231 1.00 98.81 184 ILE A CA 1
ATOM 1491 C C . ILE A 1 184 ? -12.155 -8.293 7.755 1.00 98.81 184 ILE A C 1
ATOM 1493 O O . ILE A 1 184 ? -12.939 -8.838 6.973 1.00 98.81 184 ILE A O 1
ATOM 1497 N N . GLY A 1 185 ? -11.263 -7.387 7.350 1.00 98.50 185 GLY A N 1
ATOM 1498 C CA . GLY A 1 185 ? -11.215 -6.936 5.961 1.00 98.50 185 GLY A CA 1
ATOM 1499 C C . GLY A 1 185 ? -10.792 -8.044 4.998 1.00 98.50 185 GLY A C 1
ATOM 1500 O O . GLY A 1 185 ? -11.337 -8.152 3.903 1.00 98.50 185 GLY A O 1
ATOM 1501 N N . GLY A 1 186 ? -9.890 -8.926 5.429 1.00 98.62 186 GLY A N 1
ATOM 1502 C CA . GLY A 1 186 ? -9.433 -10.080 4.668 1.00 98.62 186 GLY A CA 1
ATOM 1503 C C . GLY A 1 186 ? -10.535 -11.089 4.348 1.00 98.62 186 GLY A C 1
ATOM 1504 O O . GLY A 1 186 ? -10.752 -11.427 3.181 1.00 98.62 186 GLY A O 1
ATOM 1505 N N . ILE A 1 187 ? -11.259 -11.549 5.372 1.00 98.88 187 ILE A N 1
ATOM 1506 C CA . ILE A 1 187 ? -12.384 -12.480 5.208 1.00 98.88 187 ILE A CA 1
ATOM 1507 C C . ILE A 1 187 ? -13.509 -11.811 4.410 1.00 98.88 187 ILE A C 1
ATOM 1509 O O . ILE A 1 187 ? -14.087 -12.444 3.526 1.00 98.88 187 ILE A O 1
ATOM 1513 N N . THR A 1 188 ? -13.792 -10.532 4.672 1.00 98.88 188 THR A N 1
ATOM 1514 C CA . THR A 1 188 ? -14.844 -9.781 3.969 1.00 98.88 188 THR A CA 1
ATOM 1515 C C . THR A 1 188 ? -14.547 -9.658 2.477 1.00 98.88 188 THR A C 1
ATOM 1517 O O . THR A 1 188 ? -15.379 -10.047 1.657 1.00 98.88 188 THR A O 1
ATOM 1520 N N . SER A 1 189 ? -13.354 -9.186 2.100 1.00 98.75 189 SER A N 1
ATOM 1521 C CA . SER A 1 189 ? -12.965 -9.067 0.690 1.00 98.75 189 SER A CA 1
ATOM 1522 C C . SER A 1 189 ? -12.934 -10.426 -0.003 1.00 98.75 189 SER A C 1
ATOM 1524 O O . SER A 1 189 ? -13.415 -10.549 -1.130 1.00 98.75 189 SER A O 1
ATOM 1526 N N . HIS A 1 190 ? -12.427 -11.470 0.665 1.00 98.75 190 HIS A N 1
ATOM 1527 C CA . HIS A 1 190 ? -12.451 -12.831 0.121 1.00 98.75 190 HIS A CA 1
ATOM 1528 C C . HIS A 1 190 ? -13.884 -13.306 -0.144 1.00 98.75 190 HIS A C 1
ATOM 1530 O O . HIS A 1 190 ? -14.179 -13.730 -1.263 1.00 98.75 190 HIS A O 1
ATOM 1536 N N . HIS A 1 191 ? -14.795 -13.147 0.821 1.00 98.75 191 HIS A N 1
ATOM 1537 C CA . HIS A 1 191 ? -16.213 -13.460 0.645 1.00 98.75 191 HIS A CA 1
ATOM 1538 C C . HIS A 1 191 ? -16.830 -12.659 -0.509 1.00 98.75 191 HIS A C 1
ATOM 1540 O O . HIS A 1 191 ? -17.503 -13.215 -1.379 1.00 98.75 191 HIS A O 1
ATOM 1546 N N . ASN A 1 192 ? -16.579 -11.353 -0.582 1.00 98.50 192 ASN A N 1
ATOM 1547 C CA . ASN A 1 192 ? -17.161 -10.499 -1.614 1.00 98.50 192 ASN A CA 1
ATOM 1548 C C . ASN A 1 192 ? -16.683 -10.873 -3.025 1.00 98.50 192 ASN A C 1
ATOM 1550 O O . ASN A 1 192 ? -17.482 -10.809 -3.973 1.00 98.50 192 ASN A O 1
ATOM 1554 N N . LEU A 1 193 ? -15.429 -11.312 -3.153 1.00 98.62 193 LEU A N 1
ATOM 1555 C CA . LEU A 1 193 ? -14.802 -11.733 -4.406 1.00 98.62 193 LEU A CA 1
ATOM 1556 C C . LEU A 1 193 ? -15.193 -13.156 -4.836 1.00 98.62 193 LEU A C 1
ATOM 1558 O O . LEU A 1 193 ? -15.424 -13.376 -6.025 1.00 98.62 193 LEU A O 1
ATOM 1562 N N . THR A 1 194 ? -15.289 -14.104 -3.900 1.00 98.38 194 THR A N 1
ATOM 1563 C CA . THR A 1 194 ? -15.441 -15.546 -4.196 1.00 98.38 194 THR A CA 1
ATOM 1564 C C . THR A 1 194 ? -16.828 -16.109 -3.889 1.00 98.38 194 THR A C 1
ATOM 1566 O O . THR A 1 194 ? -17.199 -17.152 -4.421 1.00 98.38 194 THR A O 1
ATOM 1569 N N . LYS A 1 195 ? -17.604 -15.411 -3.054 1.00 97.75 195 LYS A N 1
ATOM 1570 C CA . LYS A 1 195 ? -18.870 -15.859 -2.445 1.00 97.75 195 LYS A CA 1
ATOM 1571 C C . LYS A 1 195 ? -18.729 -17.022 -1.466 1.00 97.75 195 LYS A C 1
ATOM 1573 O O . LYS A 1 195 ? -19.732 -17.599 -1.058 1.00 97.75 195 LYS A O 1
ATOM 1578 N N . ASP A 1 196 ? -17.508 -17.333 -1.049 1.00 97.94 196 ASP A N 1
ATOM 1579 C CA . ASP A 1 196 ? -17.237 -18.338 -0.031 1.00 97.94 196 ASP A CA 1
ATOM 1580 C C . ASP A 1 196 ? -17.736 -17.888 1.348 1.00 97.94 196 ASP A C 1
ATOM 1582 O O . ASP A 1 196 ? -17.439 -16.785 1.804 1.00 97.94 196 ASP A O 1
ATOM 1586 N N . THR A 1 197 ? -18.505 -18.739 2.023 1.00 98.19 197 THR A N 1
ATOM 1587 C CA . THR A 1 197 ? -19.105 -18.449 3.330 1.00 98.19 197 THR A CA 1
ATOM 1588 C C . THR A 1 197 ? -18.402 -19.142 4.498 1.00 98.19 197 THR A C 1
ATOM 1590 O O . THR A 1 197 ? -18.808 -18.942 5.643 1.00 98.19 197 THR A O 1
ATOM 1593 N N . ARG A 1 198 ? -17.362 -19.955 4.251 1.00 98.38 198 ARG A N 1
ATOM 1594 C CA . ARG A 1 198 ? -16.708 -20.807 5.269 1.00 98.38 198 ARG A CA 1
ATOM 1595 C C . ARG A 1 198 ? -16.244 -20.040 6.507 1.00 98.38 198 ARG A C 1
ATOM 1597 O O . ARG A 1 198 ? -16.309 -20.574 7.610 1.00 98.38 198 ARG A O 1
ATOM 1604 N N . HIS A 1 199 ? -15.798 -18.799 6.329 1.00 98.38 199 HIS A N 1
ATOM 1605 C CA . HIS A 1 199 ? -15.218 -17.981 7.396 1.00 98.38 199 HIS A CA 1
ATOM 1606 C C . HIS A 1 199 ? -16.170 -16.911 7.955 1.00 98.38 199 HIS A C 1
ATOM 1608 O O . HIS A 1 199 ? -15.771 -16.163 8.845 1.00 98.38 199 HIS A O 1
ATOM 1614 N N . LEU A 1 200 ? -17.433 -16.856 7.507 1.00 98.50 200 LEU A N 1
ATOM 1615 C CA . LEU A 1 200 ? -18.408 -15.889 8.030 1.00 98.50 200 LEU A CA 1
ATOM 1616 C C . LEU A 1 200 ? -18.692 -16.033 9.536 1.00 98.50 200 LEU A C 1
ATOM 1618 O O . LEU A 1 200 ? -18.833 -15.000 10.184 1.00 98.50 200 LEU A O 1
ATOM 1622 N N . PRO A 1 201 ? -18.727 -17.241 10.140 1.00 98.44 201 PRO A N 1
ATOM 1623 C CA . PRO A 1 201 ? -18.862 -17.354 11.593 1.00 98.44 201 PRO A CA 1
ATOM 1624 C C . PRO A 1 201 ? -17.706 -16.688 12.350 1.00 98.44 201 PRO A C 1
ATOM 1626 O O . PRO A 1 201 ? -17.945 -15.931 13.285 1.00 98.44 201 PRO A O 1
ATOM 1629 N N . LEU A 1 202 ? -16.460 -16.905 11.905 1.00 98.12 202 LEU A N 1
ATOM 1630 C CA . LEU A 1 202 ? -15.286 -16.245 12.484 1.00 98.12 202 LEU A CA 1
ATOM 1631 C C . LEU A 1 202 ? -15.362 -14.725 12.292 1.00 98.12 202 LEU A C 1
ATOM 1633 O O . LEU A 1 202 ? -15.103 -13.983 13.238 1.00 98.12 202 LEU A O 1
ATOM 1637 N N . LEU A 1 203 ? -15.749 -14.265 11.097 1.00 98.69 203 LEU A N 1
ATOM 1638 C CA . LEU A 1 203 ? -15.951 -12.844 10.810 1.00 98.69 203 LEU A CA 1
ATOM 1639 C C . LEU A 1 203 ? -16.972 -12.226 11.770 1.00 98.69 203 LEU A C 1
ATOM 1641 O O . LEU A 1 203 ? -16.677 -11.207 12.385 1.00 98.69 203 LEU A O 1
ATOM 1645 N N . LYS A 1 204 ? -18.138 -12.862 11.935 1.00 98.62 204 LYS A N 1
ATOM 1646 C CA . LYS A 1 204 ? -19.220 -12.386 12.802 1.00 98.62 204 LYS A CA 1
ATOM 1647 C C . LYS A 1 204 ? -18.761 -12.237 14.248 1.00 98.62 204 LYS A C 1
ATOM 1649 O O . LYS A 1 204 ? -18.904 -11.156 14.806 1.00 98.62 204 LYS A O 1
ATOM 1654 N N . THR A 1 205 ? -18.162 -13.283 14.822 1.00 98.38 205 THR A N 1
ATOM 1655 C CA . THR A 1 205 ? -17.621 -13.232 16.188 1.00 98.38 205 THR A CA 1
ATOM 1656 C C . THR A 1 205 ? -16.563 -12.140 16.324 1.00 98.38 205 THR A C 1
ATOM 1658 O O . THR A 1 205 ? -16.634 -11.328 17.238 1.00 98.38 205 THR A O 1
ATOM 1661 N N . THR A 1 206 ? -15.624 -12.052 15.375 1.00 98.44 206 THR A N 1
ATOM 1662 C CA . THR A 1 206 ? -14.553 -11.044 15.423 1.00 98.44 206 THR A CA 1
ATOM 1663 C C . THR A 1 206 ? -15.108 -9.619 15.378 1.00 98.44 206 THR A C 1
ATOM 1665 O O . THR A 1 206 ? -14.624 -8.770 16.127 1.00 98.44 206 THR A O 1
ATOM 1668 N N . VAL A 1 207 ? -16.112 -9.369 14.527 1.00 98.69 207 VAL A N 1
ATOM 1669 C CA . VAL A 1 207 ? -16.804 -8.079 14.397 1.00 98.69 207 VAL A CA 1
ATOM 1670 C C . VAL A 1 207 ? -17.561 -7.731 15.674 1.00 98.69 207 VAL A C 1
ATOM 1672 O O . VAL A 1 207 ? -17.373 -6.638 16.198 1.00 98.69 207 VAL A O 1
ATOM 1675 N N . ASP A 1 208 ? -18.394 -8.636 16.187 1.00 98.44 208 ASP A N 1
ATOM 1676 C CA . ASP A 1 208 ? -19.235 -8.363 17.358 1.00 98.44 208 ASP A CA 1
ATOM 1677 C C . ASP A 1 208 ? -18.403 -8.059 18.606 1.00 98.44 208 ASP A C 1
ATOM 1679 O O . ASP A 1 208 ? -18.683 -7.099 19.326 1.00 98.44 208 ASP A O 1
ATOM 1683 N N . ASP A 1 209 ? -17.337 -8.826 18.820 1.00 98.06 209 ASP A N 1
ATOM 1684 C CA . ASP A 1 209 ? -16.419 -8.627 19.936 1.00 98.06 209 ASP A CA 1
ATOM 1685 C C . ASP A 1 209 ? -15.688 -7.274 19.832 1.00 98.06 209 ASP A C 1
ATOM 1687 O O . ASP A 1 209 ? -15.583 -6.551 20.823 1.00 98.06 209 ASP A O 1
ATOM 1691 N N . LEU A 1 210 ? -15.216 -6.881 18.638 1.00 98.38 210 LEU A N 1
ATOM 1692 C CA . LEU A 1 210 ? -14.561 -5.578 18.448 1.00 98.38 210 LEU A CA 1
ATOM 1693 C C . LEU A 1 210 ? -15.533 -4.407 18.588 1.00 98.38 210 LEU A C 1
ATOM 1695 O O . LEU A 1 210 ? -15.177 -3.402 19.201 1.00 98.38 210 LEU A O 1
ATOM 1699 N N . VAL A 1 211 ? -16.763 -4.539 18.084 1.00 98.50 211 VAL A N 1
ATOM 1700 C CA . VAL A 1 211 ? -17.831 -3.556 18.322 1.00 98.50 211 VAL A CA 1
ATOM 1701 C C . VAL A 1 211 ? -18.055 -3.393 19.824 1.00 98.50 211 VAL A C 1
ATOM 1703 O O . VAL A 1 211 ? -18.057 -2.268 20.320 1.00 98.50 211 VAL A O 1
ATOM 1706 N N . SER A 1 212 ? -18.156 -4.502 20.565 1.00 98.31 212 SER A N 1
ATOM 1707 C CA . SER A 1 212 ? -18.306 -4.474 22.022 1.00 98.31 212 SER A CA 1
ATOM 1708 C C . SER A 1 212 ? -17.129 -3.775 22.709 1.00 98.31 212 SER A C 1
ATOM 1710 O O . SER A 1 212 ? -17.338 -2.967 23.613 1.00 98.31 212 SER A O 1
ATOM 1712 N N . HIS A 1 213 ? -15.892 -4.044 22.288 1.00 98.06 213 HIS A N 1
ATOM 1713 C CA . HIS A 1 213 ? -14.709 -3.385 22.845 1.00 98.06 213 HIS A CA 1
ATOM 1714 C C . HIS A 1 213 ? -14.726 -1.874 22.578 1.00 98.06 213 HIS A C 1
ATOM 1716 O O . HIS A 1 213 ? -14.573 -1.086 23.514 1.00 98.06 213 HIS A O 1
ATOM 1722 N N . ILE A 1 214 ? -14.988 -1.468 21.333 1.00 98.44 214 ILE A N 1
ATOM 1723 C CA . ILE A 1 214 ? -15.061 -0.062 20.918 1.00 98.44 214 ILE A CA 1
ATOM 1724 C C . ILE A 1 214 ? -16.176 0.679 21.666 1.00 98.44 214 ILE A C 1
ATOM 1726 O O . ILE A 1 214 ? -15.964 1.813 22.097 1.00 98.44 214 ILE A O 1
ATOM 1730 N N . ASP A 1 215 ? -17.345 0.063 21.857 1.00 98.12 215 ASP A N 1
ATOM 1731 C CA . ASP A 1 215 ? -18.479 0.677 22.563 1.00 98.12 215 ASP A CA 1
ATOM 1732 C C . ASP A 1 215 ? -18.299 0.720 24.082 1.00 98.12 215 ASP A C 1
ATOM 1734 O O . ASP A 1 215 ? -18.786 1.647 24.731 1.00 98.12 215 ASP A O 1
ATOM 1738 N N . SER A 1 216 ? -17.557 -0.231 24.654 1.00 97.19 216 SER A N 1
ATOM 1739 C CA . SER A 1 216 ? -17.169 -0.187 26.068 1.00 97.19 216 SER A CA 1
ATOM 1740 C C . SER A 1 216 ? -16.076 0.851 26.359 1.00 97.19 216 SER A C 1
ATOM 1742 O O . SER A 1 216 ? -15.932 1.298 27.501 1.00 97.19 216 SER A O 1
ATOM 1744 N N . SER A 1 217 ? -15.322 1.269 25.336 1.00 97.25 217 SER A N 1
ATOM 1745 C CA . SER A 1 217 ? -14.282 2.286 25.460 1.00 97.25 217 SER A CA 1
ATOM 1746 C C . SER A 1 217 ? -14.879 3.690 25.529 1.00 97.25 217 SER A C 1
ATOM 1748 O O . SER A 1 217 ? -15.577 4.148 24.622 1.00 97.25 217 SER A O 1
ATOM 1750 N N . ARG A 1 218 ? -14.530 4.429 26.590 1.00 95.62 218 ARG A N 1
ATOM 1751 C CA . ARG A 1 218 ? -14.971 5.819 26.781 1.00 95.62 218 ARG A CA 1
ATOM 1752 C C . ARG A 1 218 ? -14.511 6.736 25.645 1.00 95.62 218 ARG A C 1
ATOM 1754 O O . ARG A 1 218 ? -15.261 7.630 25.263 1.00 95.62 218 ARG A O 1
ATOM 1761 N N . SER A 1 219 ? -13.300 6.526 25.138 1.00 97.19 219 SER A N 1
ATOM 1762 C CA . SER A 1 219 ? -12.728 7.315 24.041 1.00 97.19 219 SER A CA 1
ATOM 1763 C C . SER A 1 219 ? -13.102 6.774 22.655 1.00 97.19 219 SER A C 1
ATOM 1765 O O . SER A 1 219 ? -12.892 7.442 21.648 1.00 97.19 219 SER A O 1
ATOM 1767 N N . GLY A 1 220 ? -13.637 5.548 22.589 1.00 97.81 220 GLY A N 1
ATOM 1768 C CA . GLY A 1 220 ? -13.791 4.786 21.349 1.00 97.81 220 GLY A CA 1
ATOM 1769 C C . GLY A 1 220 ? -12.500 4.148 20.833 1.00 97.81 220 GLY A C 1
ATOM 1770 O O . GLY A 1 220 ? -12.565 3.382 19.878 1.00 97.81 220 GLY A O 1
ATOM 1771 N N . LEU A 1 221 ? -11.355 4.420 21.460 1.00 98.56 221 LEU A N 1
ATOM 1772 C CA . LEU A 1 221 ? -10.072 3.818 21.117 1.00 98.56 221 LEU A CA 1
ATOM 1773 C C . LEU A 1 221 ? -9.860 2.495 21.846 1.00 98.56 221 LEU A C 1
ATOM 1775 O O . LEU A 1 221 ? -10.309 2.314 22.981 1.00 98.56 221 LEU A O 1
ATOM 1779 N N . ILE A 1 222 ? -9.133 1.596 21.195 1.00 98.50 222 ILE A N 1
ATOM 1780 C CA . ILE A 1 222 ? -8.735 0.294 21.719 1.00 98.50 222 ILE A CA 1
ATOM 1781 C C . ILE A 1 222 ? -7.298 -0.006 21.288 1.00 98.50 222 ILE A C 1
ATOM 1783 O O . ILE A 1 222 ? -6.829 0.516 20.283 1.00 98.50 222 ILE A O 1
ATOM 1787 N N . ASP A 1 223 ? -6.615 -0.840 22.062 1.00 98.56 223 ASP A N 1
ATOM 1788 C CA . ASP A 1 223 ? -5.205 -1.164 21.855 1.00 98.56 223 ASP A CA 1
ATOM 1789 C C . ASP A 1 223 ? -4.971 -2.103 20.657 1.00 98.56 223 ASP A C 1
ATOM 1791 O O . ASP A 1 223 ? -5.676 -3.101 20.466 1.00 98.56 223 ASP A O 1
ATOM 1795 N N . ASP A 1 224 ? -3.906 -1.829 19.910 1.00 97.25 224 ASP A N 1
ATOM 1796 C CA . ASP A 1 224 ? -3.318 -2.710 18.898 1.00 97.25 224 ASP A CA 1
ATOM 1797 C C . ASP A 1 224 ? -2.445 -3.773 19.574 1.00 97.25 224 ASP A C 1
ATOM 1799 O O . ASP A 1 224 ? -2.614 -4.978 19.363 1.00 97.25 224 ASP A O 1
ATOM 1803 N N . TYR A 1 225 ? -1.596 -3.315 20.498 1.00 96.81 225 TYR A N 1
ATOM 1804 C CA . TYR A 1 225 ? -0.795 -4.126 21.420 1.00 96.81 225 TYR A CA 1
ATOM 1805 C C . TYR A 1 225 ? -1.020 -3.647 22.855 1.00 96.81 225 TYR A C 1
ATOM 1807 O O . TYR A 1 225 ? -1.413 -2.498 23.037 1.00 96.81 225 TYR A O 1
ATOM 1815 N N . PRO A 1 226 ? -0.730 -4.452 23.894 1.00 96.88 226 PRO A N 1
ATOM 1816 C CA . PRO A 1 226 ? -0.966 -4.036 25.275 1.00 96.88 226 PRO A CA 1
ATOM 1817 C C . PRO A 1 226 ? -0.327 -2.674 25.600 1.00 96.88 226 PRO A C 1
ATOM 1819 O O . PRO A 1 226 ? 0.900 -2.534 25.567 1.00 96.88 226 PRO A O 1
ATOM 1822 N N . GLY A 1 227 ? -1.162 -1.677 25.911 1.00 96.19 227 GLY A N 1
ATOM 1823 C CA . GLY A 1 227 ? -0.754 -0.307 26.225 1.00 96.19 227 GLY A CA 1
ATOM 1824 C C . GLY A 1 227 ? -0.308 0.536 25.026 1.00 96.19 227 GLY A C 1
ATOM 1825 O O . GLY A 1 227 ? 0.288 1.595 25.228 1.00 96.19 227 GLY A O 1
ATOM 1826 N N . GLN A 1 228 ? -0.546 0.076 23.797 1.00 96.88 228 GLN A N 1
ATOM 1827 C CA . GLN A 1 228 ? -0.185 0.756 22.556 1.00 96.88 228 GLN A CA 1
ATOM 1828 C C . GLN A 1 228 ? -1.415 0.862 21.656 1.00 96.88 228 GLN A C 1
ATOM 1830 O O . GLN A 1 228 ? -1.902 -0.139 21.132 1.00 96.88 228 GLN A O 1
ATOM 1835 N N . CYS A 1 229 ? -1.884 2.091 21.463 1.00 98.31 229 CYS A N 1
ATOM 1836 C CA . CYS A 1 229 ? -3.041 2.399 20.637 1.00 98.31 229 CYS A CA 1
ATOM 1837 C C . CYS A 1 229 ? -2.665 3.413 19.556 1.00 98.31 229 CYS A C 1
ATOM 1839 O O . CYS A 1 229 ? -2.199 4.522 19.857 1.00 98.31 229 CYS A O 1
ATOM 1841 N N . PHE A 1 230 ? -2.950 3.047 18.309 1.00 98.06 230 PHE A N 1
ATOM 1842 C CA . PHE A 1 230 ? -2.767 3.872 17.124 1.00 98.06 230 PHE A CA 1
ATOM 1843 C C . PHE A 1 230 ? -4.147 4.284 16.587 1.00 98.06 230 PHE A C 1
ATOM 1845 O O . PHE A 1 230 ? -4.867 3.465 16.014 1.00 98.06 230 PHE A O 1
ATOM 1852 N N . PRO A 1 231 ? -4.568 5.558 16.735 1.00 98.31 231 PRO A N 1
ATOM 1853 C CA . PRO A 1 231 ? -5.898 5.993 16.293 1.00 98.31 231 PRO A CA 1
ATOM 1854 C C . PRO A 1 231 ? -6.215 5.697 14.817 1.00 98.31 231 PRO A C 1
ATOM 1856 O O . PRO A 1 231 ? -7.378 5.487 14.474 1.00 98.31 231 PRO A O 1
ATOM 1859 N N . CYS A 1 232 ? -5.204 5.654 13.941 1.00 97.88 232 CYS A N 1
ATOM 1860 C CA . CYS A 1 232 ? -5.375 5.268 12.537 1.00 97.88 232 CYS A CA 1
ATOM 1861 C C . CYS A 1 232 ? -5.866 3.829 12.362 1.00 97.88 232 CYS A C 1
ATOM 1863 O O . CYS A 1 232 ? -6.700 3.578 11.489 1.00 97.88 232 CYS A O 1
ATOM 1865 N N . ASP A 1 233 ? -5.418 2.912 13.214 1.00 98.25 233 ASP A N 1
ATOM 1866 C CA . ASP A 1 233 ? -5.766 1.497 13.126 1.00 98.25 233 ASP A CA 1
ATOM 1867 C C . ASP A 1 233 ? -7.176 1.261 13.659 1.00 98.25 233 ASP A C 1
ATOM 1869 O O . ASP A 1 233 ? -7.947 0.523 13.048 1.00 98.25 233 ASP A O 1
ATOM 1873 N N . VAL A 1 234 ? -7.579 1.985 14.708 1.00 98.62 234 VAL A N 1
ATOM 1874 C CA . VAL A 1 234 ? -8.965 1.968 15.205 1.00 98.62 234 VAL A CA 1
ATOM 1875 C C . VAL A 1 234 ? -9.944 2.498 14.151 1.00 98.62 234 VAL A C 1
ATOM 1877 O O . VAL A 1 234 ? -11.022 1.934 13.963 1.00 98.62 234 VAL A O 1
ATOM 1880 N N . VAL A 1 235 ? -9.587 3.548 13.408 1.00 98.44 235 VAL A N 1
ATOM 1881 C CA . VAL A 1 235 ? -10.444 4.054 12.321 1.00 98.44 235 VAL A CA 1
ATOM 1882 C C . VAL A 1 235 ? -10.505 3.083 11.142 1.00 98.44 235 VAL A C 1
ATOM 1884 O O . VAL A 1 235 ? -11.588 2.859 10.596 1.00 98.44 235 VAL A O 1
ATOM 1887 N N . CYS A 1 236 ? -9.390 2.436 10.793 1.00 98.44 236 CYS A N 1
ATOM 1888 C CA . CYS A 1 236 ? -9.391 1.330 9.835 1.00 98.44 236 CYS A CA 1
ATOM 1889 C C . CYS A 1 236 ? -10.295 0.175 10.314 1.00 98.44 236 CYS A C 1
ATOM 1891 O O . CYS A 1 236 ? -11.094 -0.343 9.536 1.00 98.44 236 CYS A O 1
ATOM 1893 N N . CYS A 1 237 ? -10.245 -0.173 11.603 1.00 98.75 237 CYS A N 1
ATOM 1894 C CA . CYS A 1 237 ? -11.095 -1.187 12.229 1.00 98.75 237 CYS A CA 1
ATOM 1895 C C . CYS A 1 237 ? -12.583 -0.867 12.065 1.00 98.75 237 CYS A C 1
ATOM 1897 O O . CYS A 1 237 ? -13.350 -1.702 11.582 1.00 98.75 237 CYS A O 1
ATOM 1899 N N . ILE A 1 238 ? -12.988 0.367 12.382 1.00 98.81 238 ILE A N 1
ATOM 1900 C CA . ILE A 1 238 ? -14.369 0.837 12.215 1.00 98.81 238 ILE A CA 1
ATOM 1901 C C . ILE A 1 238 ? -14.805 0.732 10.747 1.00 98.81 238 ILE A C 1
ATOM 1903 O O . ILE A 1 238 ? -15.893 0.223 10.472 1.00 98.81 238 ILE A O 1
ATOM 1907 N N . ALA A 1 239 ? -13.952 1.147 9.805 1.00 98.38 239 ALA A N 1
ATOM 1908 C CA . ALA A 1 239 ? -14.234 1.025 8.375 1.00 98.38 239 ALA A CA 1
ATOM 1909 C C . ALA A 1 239 ? -14.363 -0.435 7.923 1.00 98.38 239 ALA A C 1
ATOM 1911 O O . ALA A 1 239 ? -15.253 -0.759 7.143 1.00 98.38 239 ALA A O 1
ATOM 1912 N N . MET A 1 240 ? -13.520 -1.339 8.425 1.00 98.62 240 MET A N 1
ATOM 1913 C CA . MET A 1 240 ? -13.601 -2.760 8.081 1.00 98.62 240 MET A CA 1
ATOM 1914 C C . MET A 1 240 ? -14.825 -3.443 8.702 1.00 98.62 240 MET A C 1
ATOM 1916 O O . MET A 1 240 ? -15.407 -4.320 8.068 1.00 98.62 240 MET A O 1
ATOM 1920 N N . ILE A 1 241 ? -15.260 -3.033 9.897 1.00 98.75 241 ILE A N 1
ATOM 1921 C CA . ILE A 1 241 ? -16.515 -3.495 10.512 1.00 98.75 241 ILE A CA 1
ATOM 1922 C C . ILE A 1 241 ? -17.731 -3.030 9.698 1.00 98.75 241 ILE A C 1
ATOM 1924 O O . ILE A 1 241 ? -18.662 -3.808 9.464 1.00 98.75 241 ILE A O 1
ATOM 1928 N N . GLU A 1 242 ? -17.737 -1.771 9.257 1.00 98.12 242 GLU A N 1
ATOM 1929 C CA . GLU A 1 242 ? -18.788 -1.237 8.387 1.00 98.12 242 GLU A CA 1
ATOM 1930 C C . GLU A 1 242 ? -18.827 -2.009 7.060 1.00 98.12 242 GLU A C 1
ATOM 1932 O O . GLU A 1 242 ? -19.864 -2.586 6.725 1.00 98.12 242 GLU A O 1
ATOM 1937 N N . HIS A 1 243 ? -17.673 -2.188 6.411 1.00 97.38 243 HIS A N 1
ATOM 1938 C CA . HIS A 1 243 ? -17.531 -2.976 5.181 1.00 97.38 243 HIS A CA 1
ATOM 1939 C C . HIS A 1 243 ? -18.017 -4.427 5.339 1.00 97.38 243 HIS A C 1
ATOM 1941 O O . HIS A 1 243 ? -18.741 -4.962 4.492 1.00 97.38 243 HIS A O 1
ATOM 1947 N N . ALA A 1 244 ? -17.678 -5.070 6.461 1.00 98.56 244 ALA A N 1
ATOM 1948 C CA . ALA A 1 244 ? -18.103 -6.432 6.787 1.00 98.56 244 ALA A CA 1
ATOM 1949 C C . ALA A 1 244 ? -19.613 -6.558 7.019 1.00 98.56 244 ALA A C 1
ATOM 1951 O O . ALA A 1 244 ? -20.178 -7.635 6.819 1.00 98.56 244 ALA A O 1
ATOM 1952 N N . SER A 1 245 ? -20.288 -5.476 7.416 1.00 96.69 245 SER A N 1
ATOM 1953 C CA . SER A 1 245 ? -21.702 -5.526 7.799 1.00 96.69 245 SER A CA 1
ATOM 1954 C C . SER A 1 245 ? -22.576 -6.011 6.649 1.00 96.69 245 SER A C 1
ATOM 1956 O O . SER A 1 245 ? -23.399 -6.903 6.847 1.00 96.69 245 SER A O 1
ATOM 1958 N N . LYS A 1 246 ? -22.310 -5.565 5.417 1.00 92.69 246 LYS A N 1
ATOM 1959 C CA . LYS A 1 246 ? -23.036 -6.044 4.234 1.00 92.69 246 LYS A CA 1
ATOM 1960 C C . LYS A 1 246 ? -22.855 -7.547 3.993 1.00 92.69 246 LYS A C 1
ATOM 1962 O O . LYS A 1 246 ? -23.826 -8.223 3.660 1.00 92.69 246 LYS A O 1
ATOM 1967 N N . ALA A 1 247 ? -21.640 -8.073 4.168 1.00 95.69 247 ALA A N 1
ATOM 1968 C CA . ALA A 1 247 ? -21.356 -9.507 4.031 1.00 95.69 247 ALA A CA 1
ATOM 1969 C C . ALA A 1 247 ? -22.056 -10.347 5.116 1.00 95.69 247 ALA A C 1
ATOM 1971 O O . ALA A 1 247 ? -22.400 -11.504 4.884 1.00 95.69 247 ALA A O 1
ATOM 1972 N N . LEU A 1 248 ? -22.306 -9.747 6.281 1.00 98.00 248 LEU A N 1
ATOM 1973 C CA . LEU A 1 248 ? -23.032 -10.348 7.400 1.00 98.00 248 LEU A CA 1
ATOM 1974 C C . LEU A 1 248 ? -24.556 -10.126 7.338 1.00 98.00 248 LEU A C 1
ATOM 1976 O O . LEU A 1 248 ? -25.279 -10.660 8.176 1.00 98.00 248 LEU A O 1
ATOM 1980 N N . GLY A 1 249 ? -25.063 -9.385 6.344 1.00 96.75 249 GLY A N 1
ATOM 1981 C CA . GLY A 1 249 ? -26.491 -9.068 6.217 1.00 96.75 249 GLY A CA 1
ATOM 1982 C C . GLY A 1 249 ? -26.982 -8.005 7.205 1.00 96.75 249 GLY A C 1
ATOM 1983 O O . GLY A 1 249 ? -28.153 -8.001 7.576 1.00 96.75 249 GLY A O 1
ATOM 1984 N N . GLU A 1 250 ? -26.093 -7.115 7.636 1.00 97.12 250 GLU A N 1
ATOM 1985 C CA . GLU A 1 250 ? -26.331 -6.068 8.627 1.00 97.12 250 GLU A CA 1
ATOM 1986 C C . GLU A 1 250 ? -26.001 -4.676 8.057 1.00 97.12 250 GLU A C 1
ATOM 1988 O O . GLU A 1 250 ? -25.315 -4.550 7.043 1.00 97.12 250 GLU A O 1
ATOM 1993 N N . ASP A 1 251 ? -26.460 -3.619 8.729 1.00 96.44 251 ASP A N 1
ATOM 1994 C CA . ASP A 1 251 ? -26.094 -2.229 8.434 1.00 96.44 251 ASP A CA 1
ATOM 1995 C C . ASP A 1 251 ? -25.580 -1.564 9.715 1.00 96.44 251 ASP A C 1
ATOM 1997 O O . ASP A 1 251 ? -26.317 -1.410 10.693 1.00 96.44 251 ASP A O 1
ATOM 2001 N N . ARG A 1 252 ? -24.295 -1.194 9.713 1.00 96.44 252 ARG A N 1
ATOM 2002 C CA . ARG A 1 252 ? -23.631 -0.491 10.820 1.00 96.44 252 ARG A CA 1
ATOM 2003 C C . ARG A 1 252 ? -23.177 0.918 10.440 1.00 96.44 252 ARG A C 1
ATOM 2005 O O . ARG A 1 252 ? -22.435 1.524 11.207 1.00 96.44 252 ARG A O 1
ATOM 2012 N N . SER A 1 253 ? -23.638 1.480 9.324 1.00 96.31 253 SER A N 1
ATOM 2013 C CA . SER A 1 253 ? -23.231 2.818 8.860 1.00 96.31 253 SER A CA 1
ATOM 2014 C C . SER A 1 253 ? -23.422 3.902 9.936 1.00 96.31 253 SER A C 1
ATOM 2016 O O . SER A 1 253 ? -22.509 4.667 10.248 1.00 96.31 253 SER A O 1
ATOM 2018 N N . ALA A 1 254 ? -24.579 3.907 10.607 1.00 97.00 254 ALA A N 1
ATOM 2019 C CA . ALA A 1 254 ? -24.872 4.843 11.694 1.00 97.00 254 ALA A CA 1
ATOM 2020 C C . ALA A 1 254 ? -24.025 4.609 12.960 1.00 97.00 254 ALA A C 1
ATOM 2022 O O . ALA A 1 254 ? -23.741 5.559 13.691 1.00 97.00 254 ALA A O 1
ATOM 2023 N N . TRP A 1 255 ? -23.646 3.359 13.250 1.00 98.00 255 TRP A N 1
ATOM 2024 C CA . TRP A 1 255 ? -22.719 3.047 14.343 1.00 98.00 255 TRP A CA 1
ATOM 2025 C C . TRP A 1 255 ? -21.316 3.554 14.006 1.00 98.00 255 TRP A C 1
ATOM 2027 O O . TRP A 1 255 ? -20.709 4.242 14.822 1.00 98.00 255 TRP A O 1
ATOM 2037 N N . ALA A 1 256 ? -20.852 3.298 12.784 1.00 98.31 256 ALA A N 1
ATOM 2038 C CA . ALA A 1 256 ? -19.517 3.650 12.329 1.00 98.31 256 ALA A CA 1
ATOM 2039 C C . ALA A 1 256 ? -19.290 5.171 12.367 1.00 98.31 256 ALA A C 1
ATOM 2041 O O . ALA A 1 256 ? -18.301 5.630 12.938 1.00 98.31 256 ALA A O 1
ATOM 2042 N N . GLY A 1 257 ? -20.261 5.964 11.892 1.00 97.69 257 GLY A N 1
ATOM 2043 C CA . GLY A 1 257 ? -20.206 7.427 11.992 1.00 97.69 257 GLY A CA 1
ATOM 2044 C C . GLY A 1 257 ? -20.172 7.938 13.441 1.00 97.69 257 GLY A C 1
ATOM 2045 O O . GLY A 1 257 ? -19.418 8.854 13.767 1.00 97.69 257 GLY A O 1
ATOM 2046 N N . LYS A 1 258 ? -20.927 7.314 14.360 1.00 97.81 258 LYS A N 1
ATOM 2047 C CA . LYS A 1 258 ? -20.890 7.665 15.795 1.00 97.81 258 LYS A CA 1
ATOM 2048 C C . LYS A 1 258 ? -19.566 7.284 16.457 1.00 97.81 258 LYS A C 1
ATOM 2050 O O . LYS A 1 258 ? -19.073 8.043 17.289 1.00 97.81 258 LYS A O 1
ATOM 2055 N N . ALA A 1 259 ? -19.009 6.123 16.118 1.00 98.31 259 ALA A N 1
ATOM 2056 C CA . ALA A 1 259 ? -17.718 5.671 16.627 1.00 98.31 259 ALA A CA 1
ATOM 2057 C C . ALA A 1 259 ? -16.591 6.609 16.162 1.00 98.31 259 ALA A C 1
ATOM 2059 O O . ALA A 1 259 ? -15.791 7.058 16.981 1.00 98.31 259 ALA A O 1
ATOM 2060 N N . MET A 1 260 ? -16.605 7.001 14.884 1.00 97.44 260 MET A N 1
ATOM 2061 C CA . MET A 1 260 ? -15.675 7.981 14.323 1.00 97.44 260 MET A CA 1
ATOM 2062 C C . MET A 1 260 ? -15.774 9.344 15.025 1.00 97.44 260 MET A C 1
ATOM 2064 O O . MET A 1 260 ? -14.765 9.891 15.474 1.00 97.44 260 MET A O 1
ATOM 2068 N N . ALA A 1 261 ? -16.992 9.868 15.197 1.00 96.75 261 ALA A N 1
ATOM 2069 C CA . ALA A 1 261 ? -17.218 11.132 15.898 1.00 96.75 261 ALA A CA 1
ATOM 2070 C C . ALA A 1 261 ? -16.743 11.087 17.363 1.00 96.75 261 ALA A C 1
ATOM 2072 O O . ALA A 1 261 ? -16.193 12.068 17.864 1.00 96.75 261 ALA A O 1
ATOM 2073 N N . ARG A 1 262 ? -16.913 9.945 18.048 1.00 97.44 262 ARG A N 1
ATOM 2074 C CA . ARG A 1 262 ? -16.427 9.741 19.423 1.00 97.44 262 ARG A CA 1
ATOM 2075 C C . ARG A 1 262 ? -14.903 9.847 19.506 1.00 97.44 262 ARG A C 1
ATOM 2077 O O . ARG A 1 262 ? -14.413 10.547 20.386 1.00 97.44 262 ARG A O 1
ATOM 2084 N N . ILE A 1 263 ? -14.177 9.229 18.574 1.00 97.56 263 ILE A N 1
ATOM 2085 C CA . ILE A 1 263 ? -12.712 9.340 18.499 1.00 97.56 263 ILE A CA 1
ATOM 2086 C C . ILE A 1 263 ? -12.305 10.792 18.225 1.00 97.56 263 ILE A C 1
ATOM 2088 O O . ILE A 1 263 ? -11.501 11.366 18.959 1.00 97.56 263 ILE A O 1
ATOM 2092 N N . MET A 1 264 ? -12.900 11.423 17.209 1.00 97.19 264 MET A N 1
ATOM 2093 C CA . MET A 1 264 ? -12.528 12.782 16.800 1.00 97.19 264 MET A CA 1
ATOM 2094 C C . MET A 1 264 ? -12.879 13.863 17.825 1.00 97.19 264 MET A C 1
ATOM 2096 O O . MET A 1 264 ? -12.242 14.915 17.832 1.00 97.19 264 MET A O 1
ATOM 2100 N N . ALA A 1 265 ? -13.801 13.604 18.756 1.00 96.94 265 ALA A N 1
ATOM 2101 C CA . ALA A 1 265 ? -14.062 14.500 19.883 1.00 96.94 265 ALA A CA 1
ATOM 2102 C C . ALA A 1 265 ? -12.825 14.722 20.781 1.00 96.94 265 ALA A C 1
ATOM 2104 O O . ALA A 1 265 ? -12.745 15.740 21.470 1.00 96.94 265 ALA A O 1
ATOM 2105 N N . HIS A 1 266 ? -11.849 13.806 20.761 1.00 97.25 266 HIS A N 1
ATOM 2106 C CA . HIS A 1 266 ? -10.571 13.962 21.462 1.00 97.25 266 HIS A CA 1
ATOM 2107 C C . HIS A 1 266 ? -9.542 14.797 20.690 1.00 97.25 266 HIS A C 1
ATOM 2109 O O . HIS A 1 266 ? -8.564 15.251 21.284 1.00 97.25 266 HIS A O 1
ATOM 2115 N N . TYR A 1 267 ? -9.767 15.029 19.394 1.00 96.25 267 TYR A N 1
ATOM 2116 C CA . TYR A 1 267 ? -8.835 15.698 18.486 1.00 96.25 267 TYR A CA 1
ATOM 2117 C C . TYR A 1 267 ? -9.524 16.877 17.777 1.00 96.25 267 TYR A C 1
ATOM 2119 O O . TYR A 1 267 ? -9.661 16.868 16.551 1.00 96.25 267 TYR A O 1
ATOM 2127 N N . PRO A 1 268 ? -9.967 17.910 18.526 1.00 92.75 268 PRO A N 1
ATOM 2128 C CA . PRO A 1 268 ? -10.739 19.029 17.975 1.00 92.75 268 PRO A CA 1
ATOM 2129 C C . PRO A 1 268 ? -9.978 19.829 16.909 1.00 92.75 268 PRO A C 1
ATOM 2131 O O . PRO A 1 268 ? -10.602 20.443 16.047 1.00 92.75 268 PRO A O 1
ATOM 2134 N N . ASP A 1 269 ? -8.643 19.774 16.921 1.00 90.94 269 ASP A N 1
ATOM 2135 C CA . ASP A 1 269 ? -7.786 20.396 15.907 1.00 90.94 269 ASP A CA 1
ATOM 2136 C C . ASP A 1 269 ? -7.785 19.639 14.565 1.00 90.94 269 ASP A C 1
ATOM 2138 O O . ASP A 1 269 ? -7.131 20.065 13.613 1.00 90.94 269 ASP A O 1
ATOM 2142 N N . GLY A 1 270 ? -8.502 18.513 14.476 1.00 93.38 270 GLY A N 1
ATOM 2143 C CA . GLY A 1 270 ? -8.697 17.741 13.251 1.00 93.38 270 GLY A CA 1
ATOM 2144 C C . GLY A 1 270 ? -7.514 16.861 12.854 1.00 93.38 270 GLY A C 1
ATOM 2145 O O . GLY A 1 270 ? -7.541 16.289 11.769 1.00 93.38 270 GLY A O 1
ATOM 2146 N N . LEU A 1 271 ? -6.483 16.745 13.697 1.00 96.00 271 LEU A N 1
ATOM 2147 C CA . LEU A 1 271 ? -5.313 15.897 13.463 1.00 96.00 271 LEU A CA 1
ATOM 2148 C C . LEU A 1 271 ? -5.144 14.897 14.608 1.00 96.00 271 LEU A C 1
ATOM 2150 O O . LEU A 1 271 ? -4.757 15.299 15.708 1.00 96.00 271 LEU A O 1
ATOM 2154 N N . PRO A 1 272 ? -5.397 13.601 14.375 1.00 97.06 272 PRO A N 1
ATOM 2155 C CA . PRO A 1 272 ? -5.115 12.593 15.379 1.00 97.06 272 PRO A CA 1
ATOM 2156 C C . PRO A 1 272 ? -3.595 12.432 15.574 1.00 97.06 272 PRO A C 1
ATOM 2158 O O . PRO A 1 272 ? -2.796 12.724 14.672 1.00 97.06 272 PRO A O 1
ATOM 2161 N N . PRO A 1 273 ? -3.160 12.016 16.772 1.00 97.44 273 PRO A N 1
ATOM 2162 C CA . PRO A 1 273 ? -1.760 11.749 17.060 1.00 97.44 273 PRO A CA 1
ATOM 2163 C C . PRO A 1 273 ? -1.309 10.414 16.469 1.00 97.44 273 PRO A C 1
ATOM 2165 O O . PRO A 1 273 ? -2.131 9.575 16.109 1.00 97.44 273 PRO A O 1
ATOM 2168 N N . TYR A 1 274 ? 0.008 10.191 16.433 1.00 97.25 274 TYR A N 1
ATOM 2169 C CA . TYR A 1 274 ? 0.543 8.877 16.084 1.00 97.25 274 TYR A CA 1
ATOM 2170 C C . TYR A 1 274 ? 0.149 7.803 17.114 1.00 97.25 274 TYR A C 1
ATOM 2172 O O . TYR A 1 274 ? -0.380 6.768 16.729 1.00 97.25 274 TYR A O 1
ATOM 2180 N N . THR A 1 275 ? 0.309 8.081 18.411 1.00 98.12 275 THR A N 1
ATOM 2181 C CA . THR A 1 275 ? -0.177 7.230 19.504 1.00 98.12 275 THR A CA 1
ATOM 2182 C C . THR A 1 275 ? -1.039 8.005 20.492 1.00 98.12 275 THR A C 1
ATOM 2184 O O . THR A 1 275 ? -0.849 9.206 20.741 1.00 98.12 275 THR A O 1
ATOM 2187 N N . ALA A 1 276 ? -1.989 7.295 21.093 1.00 98.31 276 ALA A N 1
ATOM 2188 C CA . ALA A 1 276 ? -2.864 7.812 22.131 1.00 98.31 276 ALA A CA 1
ATOM 2189 C C . ALA A 1 276 ? -3.044 6.794 23.259 1.00 98.31 276 ALA A C 1
ATOM 2191 O O . ALA A 1 276 ? -2.852 5.597 23.090 1.00 98.31 276 ALA A O 1
ATOM 2192 N N . ASP A 1 277 ? -3.441 7.286 24.426 1.00 98.00 277 ASP A N 1
ATOM 2193 C CA . ASP A 1 277 ? -3.914 6.449 25.519 1.00 98.00 277 ASP A CA 1
ATOM 2194 C C . ASP A 1 277 ? -5.339 5.966 25.214 1.00 98.00 277 ASP A C 1
ATOM 2196 O O . ASP A 1 277 ? -6.257 6.787 25.139 1.00 98.00 277 ASP A O 1
ATOM 2200 N N . ALA A 1 278 ? -5.541 4.654 25.060 1.00 97.50 278 ALA A N 1
ATOM 2201 C CA . ALA A 1 278 ? -6.845 4.107 24.685 1.00 97.50 278 ALA A CA 1
ATOM 2202 C C . ALA A 1 278 ? -7.947 4.436 25.707 1.00 97.50 278 ALA A C 1
ATOM 2204 O O . ALA A 1 278 ? -9.077 4.729 25.329 1.00 97.50 278 ALA A O 1
ATOM 2205 N N . ALA A 1 279 ? -7.642 4.461 27.007 1.00 95.62 279 ALA A N 1
ATOM 2206 C CA . ALA A 1 279 ? -8.654 4.688 28.039 1.00 95.62 279 ALA A CA 1
ATOM 2207 C C . ALA A 1 279 ? -9.170 6.140 28.070 1.00 95.62 279 ALA A C 1
ATOM 2209 O O . ALA A 1 279 ? -10.367 6.382 28.252 1.00 95.62 279 ALA A O 1
ATOM 2210 N N . SER A 1 280 ? -8.274 7.115 27.917 1.00 96.50 280 SER A N 1
ATOM 2211 C CA . SER A 1 280 ? -8.584 8.544 28.052 1.00 96.50 280 SER A CA 1
ATOM 2212 C C . SER A 1 280 ? -8.718 9.292 26.726 1.00 96.50 280 SER A C 1
ATOM 2214 O O . SER A 1 280 ? -9.230 10.412 26.724 1.00 96.50 280 SER A O 1
ATOM 2216 N N . GLY A 1 281 ? -8.239 8.720 25.619 1.00 96.88 281 GLY A N 1
ATOM 2217 C CA . GLY A 1 281 ? -8.108 9.404 24.329 1.00 96.88 281 GLY A CA 1
ATOM 2218 C C . GLY A 1 281 ? -6.967 10.424 24.283 1.00 96.88 281 GLY A C 1
ATOM 2219 O O . GLY A 1 281 ? -6.783 11.104 23.273 1.00 96.88 281 GLY A O 1
ATOM 2220 N N . ARG A 1 282 ? -6.187 10.562 25.366 1.00 97.19 282 ARG A N 1
ATOM 2221 C CA . ARG A 1 282 ? -5.123 11.564 25.460 1.00 97.19 282 ARG A CA 1
ATOM 2222 C C . ARG A 1 282 ? -3.989 11.228 24.499 1.00 97.19 282 ARG A C 1
ATOM 2224 O O . ARG A 1 282 ? -3.433 10.134 24.541 1.00 97.19 282 ARG A O 1
ATOM 2231 N N . GLN A 1 283 ? -3.592 12.214 23.707 1.00 97.00 283 GLN A N 1
ATOM 2232 C CA . GLN A 1 283 ? -2.406 12.158 22.864 1.00 97.00 283 GLN A CA 1
ATOM 2233 C C . GLN A 1 283 ? -1.145 11.786 23.664 1.00 97.00 283 GLN A C 1
ATOM 2235 O O . GLN A 1 283 ? -0.870 12.378 24.710 1.00 97.00 283 GLN A O 1
ATOM 2240 N N . GLN A 1 284 ? -0.373 10.823 23.156 1.00 97.00 284 GLN A N 1
ATOM 2241 C CA . GLN A 1 284 ? 0.911 10.404 23.732 1.00 97.00 284 GLN A CA 1
ATOM 2242 C C . GLN A 1 284 ? 2.104 10.799 22.855 1.00 97.00 284 GLN A C 1
ATOM 2244 O O . GLN A 1 284 ? 3.198 11.014 23.374 1.00 97.00 284 GLN A O 1
ATOM 2249 N N . SER A 1 285 ? 1.898 10.957 21.548 1.00 94.94 285 SER A N 1
ATOM 2250 C CA . SER A 1 285 ? 2.930 11.412 20.616 1.00 94.94 285 SER A CA 1
ATOM 2251 C C . SER A 1 285 ? 2.391 12.452 19.629 1.00 94.94 285 SER A C 1
ATOM 2253 O O . SER A 1 285 ? 1.181 12.560 19.443 1.00 94.94 285 SER A O 1
ATOM 2255 N N . PRO A 1 286 ? 3.249 13.215 18.934 1.00 94.75 286 PRO A N 1
ATOM 2256 C CA . PRO A 1 286 ? 2.817 14.096 17.847 1.00 94.75 286 PRO A CA 1
ATOM 2257 C C . PRO A 1 286 ? 2.106 13.340 16.713 1.00 94.75 286 PRO A C 1
ATOM 2259 O O . PRO A 1 286 ? 2.287 12.130 16.554 1.00 94.75 286 PRO A O 1
ATOM 2262 N N . SER A 1 287 ? 1.326 14.058 15.904 1.00 95.94 287 SER A N 1
ATOM 2263 C CA . SER A 1 287 ? 0.791 13.547 14.638 1.00 95.94 287 SER A CA 1
ATOM 2264 C C . SER A 1 287 ? 1.915 13.227 13.651 1.00 95.94 287 SER A C 1
ATOM 2266 O O . SER A 1 287 ? 2.907 13.958 13.574 1.00 95.94 287 SER A O 1
ATOM 2268 N N . ARG A 1 288 ? 1.741 12.160 12.865 1.00 97.06 288 ARG A N 1
ATOM 2269 C CA . ARG A 1 288 ? 2.669 11.755 11.799 1.00 97.06 288 ARG A CA 1
ATOM 2270 C C . ARG A 1 288 ? 1.957 11.703 10.454 1.00 97.06 288 ARG A C 1
ATOM 2272 O O . ARG A 1 288 ? 0.763 11.423 10.372 1.00 97.06 288 ARG A O 1
ATOM 2279 N N . GLY A 1 289 ? 2.707 11.973 9.392 1.00 97.31 289 GLY A N 1
ATOM 2280 C CA . GLY A 1 289 ? 2.184 12.024 8.036 1.00 97.31 289 GLY A CA 1
ATOM 2281 C C . GLY A 1 289 ? 1.709 10.674 7.520 1.00 97.31 289 GLY A C 1
ATOM 2282 O O . GLY A 1 289 ? 0.659 10.606 6.889 1.00 97.31 289 GLY A O 1
ATOM 2283 N N . SER A 1 290 ? 2.461 9.615 7.822 1.00 96.44 290 SER A N 1
ATOM 2284 C CA . SER A 1 290 ? 2.157 8.215 7.504 1.00 96.44 290 SER A CA 1
ATOM 2285 C C . SER A 1 290 ? 0.802 7.778 8.058 1.00 96.44 290 SER A C 1
ATOM 2287 O O . SER A 1 290 ? -0.109 7.453 7.294 1.00 96.44 290 SER A O 1
ATOM 2289 N N . THR A 1 291 ? 0.631 7.852 9.374 1.00 95.56 291 THR A N 1
ATOM 2290 C CA . THR A 1 291 ? -0.603 7.429 10.049 1.00 95.56 291 THR A CA 1
ATOM 2291 C C . THR A 1 291 ? -1.799 8.298 9.712 1.00 95.56 291 THR A C 1
ATOM 2293 O O . THR A 1 291 ? -2.881 7.761 9.495 1.00 95.56 291 THR A O 1
ATOM 2296 N N . ASN A 1 292 ? -1.619 9.610 9.547 1.00 97.19 292 ASN A N 1
ATOM 2297 C CA . ASN A 1 292 ? -2.704 10.473 9.083 1.00 97.19 292 ASN A CA 1
ATOM 2298 C C . ASN A 1 292 ? -3.106 10.178 7.632 1.00 97.19 292 ASN A C 1
ATOM 2300 O O . ASN A 1 292 ? -4.293 10.189 7.321 1.00 97.19 292 ASN A O 1
ATOM 2304 N N . GLY A 1 293 ? -2.162 9.844 6.746 1.00 97.19 293 GLY A N 1
ATOM 2305 C CA . GLY A 1 293 ? -2.488 9.382 5.394 1.00 97.19 293 GLY A CA 1
ATOM 2306 C C . GLY A 1 293 ? -3.369 8.125 5.415 1.00 97.19 293 GLY A C 1
ATOM 2307 O O . GLY A 1 293 ? -4.351 8.030 4.677 1.00 97.19 293 GLY A O 1
ATOM 2308 N N . PHE A 1 294 ? -3.078 7.184 6.316 1.00 96.88 294 PHE A N 1
ATOM 2309 C CA . PHE A 1 294 ? -3.900 5.988 6.498 1.00 96.88 294 PHE A CA 1
ATOM 2310 C C . PHE A 1 294 ? -5.269 6.300 7.118 1.00 96.88 294 PHE A C 1
ATOM 2312 O O . PHE A 1 294 ? -6.296 5.905 6.571 1.00 96.88 294 PHE A O 1
ATOM 2319 N N . PHE A 1 295 ? -5.295 7.082 8.198 1.00 97.69 295 PHE A N 1
ATOM 2320 C CA . PHE A 1 295 ? -6.509 7.527 8.883 1.00 97.69 295 PHE A CA 1
ATOM 2321 C C . PHE A 1 295 ? -7.486 8.202 7.913 1.00 97.69 295 PHE A C 1
ATOM 2323 O O . PHE A 1 295 ? -8.651 7.814 7.805 1.00 97.69 295 PHE A O 1
ATOM 2330 N N . PHE A 1 296 ? -6.993 9.186 7.155 1.00 96.94 296 PHE A N 1
ATOM 2331 C CA . PHE A 1 296 ? -7.828 10.003 6.280 1.00 96.94 296 PHE A CA 1
ATOM 2332 C C . PHE A 1 296 ? -8.288 9.280 5.012 1.00 96.94 296 PHE A C 1
ATOM 2334 O O . PHE A 1 296 ? -9.243 9.709 4.372 1.00 96.94 296 PHE A O 1
ATOM 2341 N N . THR A 1 297 ? -7.665 8.148 4.675 1.00 96.31 297 THR A N 1
ATOM 2342 C CA . THR A 1 297 ? -8.171 7.260 3.622 1.00 96.31 297 THR A CA 1
ATOM 2343 C C . THR A 1 297 ? -9.537 6.679 3.996 1.00 96.31 297 THR A C 1
ATOM 2345 O O . THR A 1 297 ? -10.427 6.624 3.151 1.00 96.31 297 THR A O 1
ATOM 2348 N N . TYR A 1 298 ? -9.722 6.267 5.253 1.00 96.62 298 TYR A N 1
ATOM 2349 C CA . TYR A 1 298 ? -10.965 5.642 5.713 1.00 96.62 298 TYR A CA 1
ATOM 2350 C C . TYR A 1 298 ? -11.972 6.642 6.280 1.00 96.62 298 TYR A C 1
ATOM 2352 O O . TYR A 1 298 ? -13.177 6.422 6.181 1.00 96.62 298 TYR A O 1
ATOM 2360 N N . SER A 1 299 ? -11.522 7.777 6.825 1.00 95.62 299 SER A N 1
ATOM 2361 C CA . SER A 1 299 ? -12.453 8.812 7.292 1.00 95.62 299 SER A CA 1
ATOM 2362 C C . SER A 1 299 ? -13.310 9.390 6.162 1.00 95.62 299 SER A C 1
ATOM 2364 O O . SER A 1 299 ? -14.425 9.839 6.425 1.00 95.62 299 SER A O 1
ATOM 2366 N N . ALA A 1 300 ? -12.813 9.351 4.918 1.00 93.75 300 ALA A N 1
ATOM 2367 C CA . ALA A 1 300 ? -13.520 9.812 3.727 1.00 93.75 300 ALA A CA 1
ATOM 2368 C C . ALA A 1 300 ? -14.916 9.184 3.590 1.00 93.75 300 ALA A C 1
ATOM 2370 O O . ALA A 1 300 ? -15.870 9.877 3.237 1.00 93.75 300 ALA A O 1
ATOM 2371 N N . THR A 1 301 ? -15.039 7.889 3.899 1.00 92.31 301 THR A N 1
ATOM 2372 C CA . THR A 1 301 ? -16.304 7.147 3.809 1.00 92.31 301 THR A CA 1
ATOM 2373 C C . THR A 1 301 ? -17.075 7.161 5.126 1.00 92.31 301 THR A C 1
ATOM 2375 O O . THR A 1 301 ? -18.300 7.246 5.115 1.00 92.31 301 THR A O 1
ATOM 2378 N N . LEU A 1 302 ? -16.374 7.126 6.264 1.00 95.69 302 LEU A N 1
ATOM 2379 C CA . LEU A 1 302 ? -16.992 7.089 7.594 1.00 95.69 302 LEU A CA 1
ATOM 2380 C C . LEU A 1 302 ? -17.657 8.414 8.002 1.00 95.69 302 LEU A C 1
ATOM 2382 O O . LEU A 1 302 ? -18.705 8.402 8.647 1.00 95.69 302 LEU A O 1
ATOM 2386 N N . SER A 1 303 ? -17.058 9.545 7.621 1.00 94.88 303 SER A N 1
ATOM 2387 C CA . SER A 1 303 ? -17.510 10.901 7.965 1.00 94.88 303 SER A CA 1
ATOM 2388 C C . SER A 1 303 ? -17.417 11.838 6.749 1.00 94.88 303 SER A C 1
ATOM 2390 O O . SER A 1 303 ? -16.666 12.818 6.776 1.00 94.88 303 SER A O 1
ATOM 2392 N N . PRO A 1 304 ? -18.184 11.600 5.668 1.00 92.62 304 PRO A N 1
ATOM 2393 C CA . PRO A 1 304 ? -18.028 12.320 4.399 1.00 92.62 304 PRO A CA 1
ATOM 2394 C C . PRO A 1 304 ? -18.275 13.835 4.500 1.00 92.62 304 PRO A C 1
ATOM 2396 O O . PRO A 1 304 ? -17.768 14.596 3.678 1.00 92.62 304 PRO A O 1
ATOM 2399 N N . SER A 1 305 ? -19.031 14.300 5.501 1.00 92.62 305 SER A N 1
ATOM 2400 C CA . SER A 1 305 ? -19.280 15.730 5.733 1.00 92.62 305 SER A CA 1
ATOM 2401 C C . SER A 1 305 ? -18.143 16.455 6.457 1.00 92.62 305 SER A C 1
ATOM 2403 O O . SER A 1 305 ? -17.973 17.655 6.263 1.00 92.62 305 SER A O 1
ATOM 2405 N N . GLU A 1 306 ? -17.385 15.758 7.304 1.00 94.38 306 GLU A N 1
ATOM 2406 C CA . GLU A 1 306 ? -16.379 16.361 8.194 1.00 94.38 306 GLU A CA 1
ATOM 2407 C C . GLU A 1 306 ? -14.952 16.092 7.701 1.00 94.38 306 GLU A C 1
ATOM 2409 O O . GLU A 1 306 ? -14.086 16.966 7.781 1.00 94.38 306 GLU A O 1
ATOM 2414 N N . SER A 1 307 ? -14.729 14.913 7.110 1.00 95.06 307 SER A N 1
ATOM 2415 C CA . SER A 1 307 ? -13.435 14.463 6.594 1.00 95.06 307 SER A CA 1
ATOM 2416 C C . SER A 1 307 ? -12.753 15.454 5.644 1.00 95.06 307 SER A C 1
ATOM 2418 O O . SER A 1 307 ? -11.546 15.647 5.791 1.00 95.06 307 SER A O 1
ATOM 2420 N N . PRO A 1 308 ? -13.460 16.161 4.732 1.00 95.50 308 PRO A N 1
ATOM 2421 C CA . PRO A 1 308 ? -12.819 17.168 3.886 1.00 95.50 308 PRO A CA 1
ATOM 2422 C C . PRO A 1 308 ? -12.108 18.274 4.679 1.00 95.50 308 PRO A C 1
ATOM 2424 O O . PRO A 1 308 ? -11.018 18.696 4.301 1.00 95.50 308 PRO A O 1
ATOM 2427 N N . ALA A 1 309 ? -12.673 18.721 5.805 1.00 96.50 309 ALA A N 1
ATOM 2428 C CA . ALA A 1 309 ? -12.047 19.751 6.633 1.00 96.50 309 ALA A CA 1
ATOM 2429 C C . ALA A 1 309 ? -10.797 19.220 7.357 1.00 96.50 309 ALA A C 1
ATOM 2431 O O . ALA A 1 309 ? -9.776 19.908 7.417 1.00 96.50 309 ALA A O 1
ATOM 2432 N N . TRP A 1 310 ? -10.847 17.984 7.863 1.00 96.88 310 TRP A N 1
ATOM 2433 C CA . TRP A 1 310 ? -9.690 17.337 8.492 1.00 96.88 310 TRP A CA 1
ATOM 2434 C C . TRP A 1 310 ? -8.573 17.048 7.483 1.00 96.88 310 TRP A C 1
ATOM 2436 O O . TRP A 1 310 ? -7.395 17.259 7.768 1.00 96.88 310 TRP A O 1
ATOM 2446 N N . TYR A 1 311 ? -8.937 16.653 6.264 1.00 97.44 311 TYR A N 1
ATOM 2447 C CA . TYR A 1 311 ? -7.996 16.479 5.166 1.00 97.44 311 TYR A CA 1
ATOM 2448 C C . TYR A 1 311 ? -7.289 17.775 4.788 1.00 97.44 311 TYR A C 1
ATOM 2450 O O . TYR A 1 311 ? -6.070 17.778 4.636 1.00 97.44 311 TYR A O 1
ATOM 2458 N N . GLU A 1 312 ? -8.015 18.888 4.671 1.00 97.69 312 GLU A N 1
ATOM 2459 C CA . GLU A 1 312 ? -7.390 20.181 4.383 1.00 97.69 312 GLU A CA 1
ATOM 2460 C C . GLU A 1 312 ? -6.443 20.610 5.507 1.00 97.69 312 GLU A C 1
ATOM 2462 O O . GLU A 1 312 ? -5.360 21.141 5.246 1.00 97.69 312 GLU A O 1
ATOM 2467 N N . ARG A 1 313 ? -6.781 20.302 6.766 1.00 96.88 313 ARG A N 1
ATOM 2468 C CA . ARG A 1 313 ? -5.867 20.504 7.892 1.00 96.88 313 ARG A CA 1
ATOM 2469 C C . ARG A 1 313 ? -4.594 19.669 7.735 1.00 96.88 313 ARG A C 1
ATOM 2471 O O . ARG A 1 313 ? -3.495 20.221 7.823 1.00 96.88 313 ARG A O 1
ATOM 2478 N N . TYR A 1 314 ? -4.726 18.384 7.426 1.00 97.81 314 TYR A N 1
ATOM 2479 C CA . TYR A 1 314 ? -3.603 17.489 7.145 1.00 97.81 314 TYR A CA 1
ATOM 2480 C C . TYR A 1 314 ? -2.740 17.986 5.980 1.00 97.81 314 TYR A C 1
ATOM 2482 O O . TYR A 1 314 ? -1.522 18.111 6.121 1.00 97.81 314 TYR A O 1
ATOM 2490 N N . ALA A 1 315 ? -3.359 18.366 4.863 1.00 98.12 315 ALA A N 1
ATOM 2491 C CA . ALA A 1 315 ? -2.689 18.953 3.711 1.00 98.12 315 ALA A CA 1
ATOM 2492 C C . ALA A 1 315 ? -1.927 20.227 4.088 1.00 98.12 315 ALA A C 1
ATOM 2494 O O . ALA A 1 315 ? -0.764 20.386 3.717 1.00 98.12 315 ALA A O 1
ATOM 2495 N N . SER A 1 316 ? -2.535 21.117 4.872 1.00 97.19 316 SER A N 1
ATOM 2496 C CA . SER A 1 316 ? -1.890 22.362 5.290 1.00 97.19 316 SER A CA 1
ATOM 2497 C C . SER A 1 316 ? -0.599 22.118 6.081 1.00 97.19 316 SER A C 1
ATOM 2499 O O . SER A 1 316 ? 0.393 22.816 5.858 1.00 97.19 316 SER A O 1
ATOM 2501 N N . GLU A 1 317 ? -0.563 21.084 6.926 1.00 97.12 317 GLU A N 1
ATOM 2502 C CA . GLU A 1 317 ? 0.561 20.805 7.824 1.00 97.12 317 GLU A CA 1
ATOM 2503 C C . GLU A 1 317 ? 1.616 19.854 7.260 1.00 97.12 317 GLU A C 1
ATOM 2505 O O . GLU A 1 317 ? 2.798 20.019 7.564 1.00 97.12 317 GLU A O 1
ATOM 2510 N N . PHE A 1 318 ? 1.226 18.889 6.427 1.00 98.25 318 PHE A N 1
ATOM 2511 C CA . PHE A 1 318 ? 2.111 17.798 6.009 1.00 98.25 318 PHE A CA 1
ATOM 2512 C C . PHE A 1 318 ? 2.446 17.811 4.519 1.00 98.25 318 PHE A C 1
ATOM 2514 O O . PHE A 1 318 ? 3.489 17.284 4.143 1.00 98.25 318 PHE A O 1
ATOM 2521 N N . TRP A 1 319 ? 1.636 18.433 3.658 1.00 98.38 319 TRP A N 1
ATOM 2522 C CA . TRP A 1 31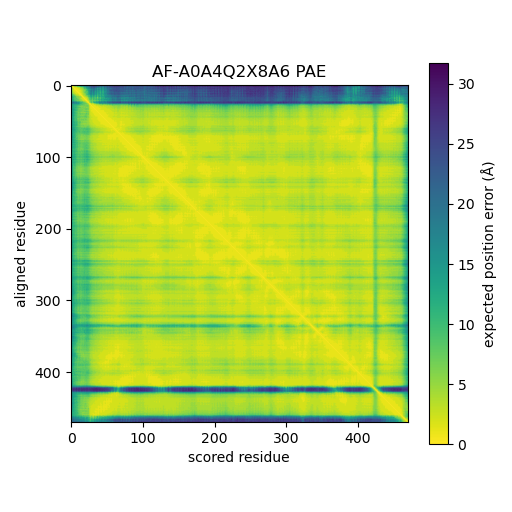9 ? 1.958 18.505 2.231 1.00 98.38 319 TRP A CA 1
ATOM 2523 C C . TRP A 1 319 ? 3.167 19.414 1.982 1.00 98.38 319 TRP A C 1
ATOM 2525 O O . TRP A 1 319 ? 3.221 20.544 2.479 1.00 98.38 319 TRP A O 1
ATOM 2535 N N . GLN A 1 320 ? 4.120 18.947 1.183 1.00 97.25 320 GLN A N 1
ATOM 2536 C CA . GLN A 1 320 ? 5.330 19.668 0.809 1.00 97.25 320 GLN A CA 1
ATOM 2537 C C . GLN A 1 320 ? 5.531 19.605 -0.705 1.00 97.25 320 GLN A C 1
ATOM 2539 O O . GLN A 1 320 ? 5.411 18.546 -1.311 1.00 97.25 320 GLN A O 1
ATOM 2544 N N . GLU A 1 321 ? 5.880 20.739 -1.305 1.00 96.62 321 GLU A N 1
ATOM 2545 C CA . GLU A 1 321 ? 6.360 20.837 -2.686 1.00 96.62 321 GLU A CA 1
ATOM 2546 C C . GLU A 1 321 ? 7.649 21.656 -2.656 1.00 96.62 321 GLU A C 1
ATOM 2548 O O . GLU A 1 321 ? 7.693 22.710 -2.018 1.00 96.62 321 GLU A O 1
ATOM 2553 N N . ASN A 1 322 ? 8.696 21.168 -3.314 1.00 94.06 322 ASN A N 1
ATOM 2554 C CA . ASN A 1 322 ? 9.891 21.949 -3.614 1.00 94.06 322 ASN A CA 1
ATOM 2555 C C . ASN A 1 322 ? 10.085 22.023 -5.139 1.00 94.06 322 ASN A C 1
ATOM 2557 O O . ASN A 1 322 ? 9.256 21.532 -5.906 1.00 94.06 322 ASN A O 1
ATOM 2561 N N . ASP A 1 323 ? 11.180 22.635 -5.592 1.00 93.25 323 ASP A N 1
ATOM 2562 C CA . ASP A 1 323 ? 11.455 22.813 -7.026 1.00 93.25 323 ASP A CA 1
ATOM 2563 C C . ASP A 1 323 ? 11.667 21.492 -7.789 1.00 93.25 323 ASP A C 1
ATOM 2565 O O . ASP A 1 323 ? 11.711 21.491 -9.020 1.00 93.25 323 ASP A O 1
ATOM 2569 N N . LEU A 1 324 ? 11.823 20.365 -7.085 1.00 93.94 324 LEU A N 1
ATOM 2570 C CA . LEU A 1 324 ? 12.101 19.059 -7.669 1.00 93.94 324 LEU A CA 1
ATOM 2571 C C . LEU A 1 324 ? 10.918 18.095 -7.522 1.00 93.94 324 LEU A C 1
ATOM 2573 O O . LEU A 1 324 ? 10.484 17.521 -8.518 1.00 93.94 324 LEU A O 1
ATOM 2577 N N . ALA A 1 325 ? 10.417 17.903 -6.307 1.00 95.88 325 ALA A N 1
ATOM 2578 C CA . ALA A 1 325 ? 9.465 16.865 -5.942 1.00 95.88 325 ALA A CA 1
ATOM 2579 C C . ALA A 1 325 ? 8.365 17.382 -5.006 1.00 95.88 325 ALA A C 1
ATOM 2581 O O . ALA A 1 325 ? 8.467 18.446 -4.386 1.00 95.88 325 ALA A O 1
ATOM 2582 N N . ALA A 1 326 ? 7.307 16.591 -4.894 1.00 97.81 326 ALA A N 1
ATOM 2583 C CA . ALA A 1 326 ? 6.148 16.874 -4.074 1.00 97.81 326 ALA A CA 1
ATOM 2584 C C . ALA A 1 326 ? 5.710 15.625 -3.315 1.00 97.81 326 ALA A C 1
ATOM 2586 O O . ALA A 1 326 ? 5.712 14.520 -3.834 1.00 97.81 326 ALA A O 1
ATOM 2587 N N . GLY A 1 327 ? 5.287 15.795 -2.074 1.00 97.75 327 GLY A N 1
ATOM 2588 C CA . GLY A 1 327 ? 5.042 14.658 -1.211 1.00 97.75 327 GLY A CA 1
ATOM 2589 C C . GLY A 1 327 ? 4.500 15.049 0.140 1.00 97.75 327 GLY A C 1
ATOM 2590 O O . GLY A 1 327 ? 4.247 16.216 0.443 1.00 97.75 327 GLY A O 1
ATOM 2591 N N . TRP A 1 328 ? 4.333 14.033 0.968 1.00 98.25 328 TRP A N 1
ATOM 2592 C CA . TRP A 1 328 ? 3.864 14.199 2.328 1.00 98.25 328 TRP A CA 1
ATOM 2593 C C . TRP A 1 328 ? 5.046 14.086 3.275 1.00 98.25 328 TRP A C 1
ATOM 2595 O O . TRP A 1 328 ? 5.881 13.182 3.169 1.00 98.25 328 TRP A O 1
ATOM 2605 N N . ARG A 1 329 ? 5.135 15.029 4.206 1.00 98.00 329 ARG A N 1
ATOM 2606 C CA . ARG A 1 329 ? 6.145 14.978 5.249 1.00 98.00 329 ARG A CA 1
ATOM 2607 C C . ARG A 1 329 ? 5.806 13.916 6.273 1.00 98.00 329 ARG A C 1
ATOM 2609 O O . ARG A 1 329 ? 4.636 13.693 6.552 1.00 98.00 329 ARG A O 1
ATOM 2616 N N . GLU A 1 330 ? 6.824 13.320 6.880 1.00 97.62 330 GLU A N 1
ATOM 2617 C CA . GLU A 1 330 ? 6.608 12.410 8.006 1.00 97.62 330 GLU A CA 1
ATOM 2618 C C . GLU A 1 330 ? 6.202 13.160 9.279 1.00 97.62 330 GLU A C 1
ATOM 2620 O O . GLU A 1 330 ? 5.331 12.712 10.022 1.00 97.62 330 GLU A O 1
ATOM 2625 N N . TYR A 1 331 ? 6.789 14.334 9.497 1.00 96.69 331 TYR A N 1
ATOM 2626 C CA . TYR A 1 331 ? 6.510 15.196 10.640 1.00 96.69 331 TYR A CA 1
ATOM 2627 C C . TYR A 1 331 ? 5.981 16.554 10.173 1.00 96.69 331 TYR A C 1
ATOM 2629 O O . TYR A 1 331 ? 6.354 17.040 9.096 1.00 96.69 331 TYR A O 1
ATOM 2637 N N . SER A 1 332 ? 5.116 17.164 10.989 1.00 95.50 332 SER A N 1
ATOM 2638 C CA . SER A 1 332 ? 4.470 18.444 10.675 1.00 95.50 332 SER A CA 1
ATOM 2639 C C . SER A 1 332 ? 5.502 19.513 10.297 1.00 95.50 332 SER A C 1
ATOM 2641 O O . SER A 1 332 ? 6.598 19.572 10.853 1.00 95.50 332 SER A O 1
ATOM 2643 N N . LYS A 1 333 ? 5.151 20.402 9.360 1.00 94.88 333 LYS A N 1
ATOM 2644 C CA . LYS A 1 333 ? 5.953 21.605 9.054 1.00 94.88 333 LYS A CA 1
ATOM 2645 C C . LYS A 1 333 ? 6.074 22.550 10.250 1.00 94.88 333 LYS A C 1
ATOM 2647 O O . LYS A 1 333 ? 6.920 23.437 10.233 1.00 94.88 333 LYS A O 1
ATOM 2652 N N . LEU A 1 334 ? 5.205 22.384 11.245 1.00 92.19 334 LEU A N 1
ATOM 2653 C CA . LEU A 1 334 ? 5.143 23.214 12.440 1.00 92.19 334 LEU A CA 1
ATOM 2654 C C . LEU A 1 334 ? 6.008 22.677 13.590 1.00 92.19 334 LEU A C 1
ATOM 2656 O O . LEU A 1 334 ? 6.073 23.327 14.630 1.00 92.19 334 LEU A O 1
ATOM 2660 N N . SER A 1 335 ? 6.641 21.507 13.440 1.00 89.69 335 SER A N 1
ATOM 2661 C CA . SER A 1 335 ? 7.509 20.927 14.468 1.00 89.69 335 SER A CA 1
ATOM 2662 C C . SER A 1 335 ? 8.993 21.049 14.118 1.00 89.69 335 SER A C 1
ATOM 2664 O O . SER A 1 335 ? 9.380 21.019 12.951 1.00 89.69 335 SER A O 1
ATOM 2666 N N . ASP A 1 336 ? 9.841 21.067 15.149 1.00 89.00 336 ASP A N 1
ATOM 2667 C CA . ASP A 1 336 ? 11.308 20.990 15.029 1.00 89.00 336 ASP A CA 1
ATOM 2668 C C . ASP A 1 336 ? 11.807 19.552 14.769 1.00 89.00 336 ASP A C 1
ATOM 2670 O O . ASP A 1 336 ? 12.931 19.179 15.110 1.00 89.00 336 ASP A O 1
ATOM 2674 N N . SER A 1 337 ? 10.947 18.691 14.218 1.00 89.81 337 SER A N 1
ATOM 2675 C CA . SER A 1 337 ? 11.268 17.282 13.998 1.00 89.81 337 SER A CA 1
ATOM 2676 C C . SER A 1 337 ? 12.328 17.103 12.901 1.00 89.81 337 SER A C 1
ATOM 2678 O O . SER A 1 337 ? 12.426 17.929 11.988 1.00 89.81 337 SER A O 1
ATOM 2680 N N . PRO A 1 338 ? 13.108 16.005 12.938 1.00 87.19 338 PRO A N 1
ATOM 2681 C CA . PRO A 1 338 ? 14.175 15.774 11.973 1.00 87.19 338 PRO A CA 1
ATOM 2682 C C . PRO A 1 338 ? 13.685 15.777 10.522 1.00 87.19 338 PRO A C 1
ATOM 2684 O O . PRO A 1 338 ? 12.662 15.184 10.185 1.00 87.19 338 PRO A O 1
ATOM 2687 N N . LEU A 1 339 ? 14.478 16.394 9.643 1.00 92.75 339 LEU A N 1
ATOM 2688 C CA . LEU A 1 339 ? 14.276 16.335 8.192 1.00 92.75 339 LEU A CA 1
ATOM 2689 C C . LEU A 1 339 ? 14.784 15.022 7.579 1.00 92.75 339 LEU A C 1
ATOM 2691 O O . LEU A 1 339 ? 14.474 14.724 6.432 1.00 92.75 339 LEU A O 1
ATOM 2695 N N . TYR A 1 340 ? 15.572 14.252 8.327 1.00 95.19 340 TYR A N 1
ATOM 2696 C CA . TYR A 1 340 ? 16.151 12.993 7.880 1.00 95.19 340 TYR A CA 1
ATOM 2697 C C . TYR A 1 340 ? 15.988 11.940 8.966 1.00 95.19 340 TYR A C 1
ATOM 2699 O O . TYR A 1 340 ? 16.213 12.227 10.143 1.00 95.19 340 TYR A O 1
ATOM 2707 N N . GLY A 1 341 ? 15.613 10.728 8.580 1.00 93.19 341 GLY A N 1
ATOM 2708 C CA . GLY A 1 341 ? 15.334 9.660 9.530 1.00 93.19 341 GLY A CA 1
ATOM 2709 C C . GLY A 1 341 ? 14.948 8.358 8.849 1.00 93.19 341 GLY A C 1
ATOM 2710 O O . GLY A 1 341 ? 14.832 8.289 7.625 1.00 93.19 341 GLY A O 1
ATOM 2711 N N . PHE A 1 342 ? 14.788 7.322 9.662 1.00 92.00 342 PHE A N 1
ATOM 2712 C CA . PHE A 1 342 ? 14.290 6.029 9.228 1.00 92.00 342 PHE A CA 1
ATOM 2713 C C . PHE A 1 342 ? 13.686 5.287 10.418 1.00 92.00 342 PHE A C 1
ATOM 2715 O O . PHE A 1 342 ? 14.354 5.119 11.439 1.00 92.00 342 PHE A O 1
ATOM 2722 N N . ASP A 1 343 ? 12.465 4.795 10.256 1.00 90.56 343 ASP A N 1
ATOM 2723 C CA . ASP A 1 343 ? 11.849 3.787 11.118 1.00 90.56 343 ASP A CA 1
ATOM 2724 C C . ASP A 1 343 ? 10.926 2.880 10.277 1.00 90.56 343 ASP A C 1
ATOM 2726 O O . ASP A 1 343 ? 10.669 3.197 9.111 1.00 90.56 343 ASP A O 1
ATOM 2730 N N . PRO A 1 344 ? 10.462 1.735 10.813 1.00 85.69 344 PRO A N 1
ATOM 2731 C CA . PRO A 1 344 ? 9.617 0.804 10.064 1.00 85.69 344 PRO A CA 1
ATOM 2732 C C . PRO A 1 344 ? 8.335 1.413 9.471 1.00 85.69 344 PRO A C 1
ATOM 2734 O O . PRO A 1 344 ? 7.916 0.964 8.406 1.00 85.69 344 PRO A O 1
ATOM 2737 N N . ASP A 1 345 ? 7.754 2.444 10.095 1.00 86.19 345 ASP A N 1
ATOM 2738 C CA . ASP A 1 345 ? 6.482 3.043 9.664 1.00 86.19 345 ASP A CA 1
ATOM 2739 C C . ASP A 1 345 ? 6.694 4.174 8.652 1.00 86.19 345 ASP A C 1
ATOM 2741 O O . ASP A 1 345 ? 5.962 4.303 7.666 1.00 86.19 345 ASP A O 1
ATOM 2745 N N . SER A 1 346 ? 7.711 5.013 8.881 1.00 89.19 346 SER A N 1
ATOM 2746 C CA . SER A 1 346 ? 8.049 6.123 7.981 1.00 89.19 346 SER A CA 1
ATOM 2747 C C . SER A 1 346 ? 8.811 5.669 6.740 1.00 89.19 346 SER A C 1
ATOM 2749 O O . SER A 1 346 ? 8.753 6.331 5.695 1.00 89.19 346 SER A O 1
ATOM 2751 N N . GLY A 1 347 ? 9.545 4.558 6.841 1.00 89.75 347 GLY A N 1
ATOM 2752 C CA . GLY A 1 347 ? 10.627 4.250 5.917 1.00 89.75 347 GLY A CA 1
ATOM 2753 C C . GLY A 1 347 ? 11.669 5.378 5.899 1.00 89.75 347 GLY A C 1
ATOM 2754 O O . GLY A 1 347 ? 11.820 6.116 6.870 1.00 89.75 347 GLY A O 1
ATOM 2755 N N . PRO A 1 348 ? 12.416 5.558 4.799 1.00 91.38 348 PRO A N 1
ATOM 2756 C CA . PRO A 1 348 ? 13.323 6.692 4.673 1.00 91.38 348 PRO A CA 1
ATOM 2757 C C . PRO A 1 348 ? 12.559 8.022 4.696 1.00 91.38 348 PRO A C 1
ATOM 2759 O O . PRO A 1 348 ? 11.626 8.222 3.911 1.00 91.38 348 PRO A O 1
ATOM 2762 N N . VAL A 1 349 ? 13.003 8.938 5.557 1.00 95.38 349 VAL A N 1
ATOM 2763 C CA . VAL A 1 349 ? 12.610 10.350 5.565 1.00 95.38 349 VAL A CA 1
ATOM 2764 C C . VAL A 1 349 ? 13.763 11.164 4.988 1.00 95.38 349 VAL A C 1
ATOM 2766 O O . VAL A 1 349 ? 14.883 11.086 5.496 1.00 95.38 349 VAL A O 1
ATOM 2769 N N . LEU A 1 350 ? 13.504 11.928 3.926 1.00 94.62 350 LEU A N 1
ATOM 2770 C CA . LEU A 1 350 ? 14.502 12.738 3.220 1.00 94.62 350 LEU A CA 1
ATOM 2771 C C . LEU A 1 350 ? 13.970 14.158 3.030 1.00 94.62 350 LEU A C 1
ATOM 2773 O O . LEU A 1 350 ? 12.919 14.344 2.427 1.00 94.62 350 LEU A O 1
ATOM 2777 N N . GLU A 1 351 ? 14.672 15.164 3.555 1.00 94.75 351 GLU A N 1
ATOM 2778 C CA . GLU A 1 351 ? 14.222 16.570 3.536 1.00 94.75 351 GLU A CA 1
ATOM 2779 C C . GLU A 1 351 ? 12.782 16.768 4.056 1.00 94.75 351 GLU A C 1
ATOM 2781 O O . GLU A 1 351 ? 12.016 17.616 3.597 1.00 94.75 351 GLU A O 1
ATOM 2786 N N . GLY A 1 352 ? 12.395 15.955 5.036 1.00 95.62 352 GLY A N 1
ATOM 2787 C CA . GLY A 1 352 ? 11.062 15.909 5.618 1.00 95.62 352 GLY A CA 1
ATOM 2788 C C . GLY A 1 352 ? 10.084 15.004 4.872 1.00 95.62 352 GLY A C 1
ATOM 2789 O O . GLY A 1 352 ? 9.154 14.537 5.522 1.00 95.62 352 GLY A O 1
ATOM 2790 N N . PHE A 1 353 ? 10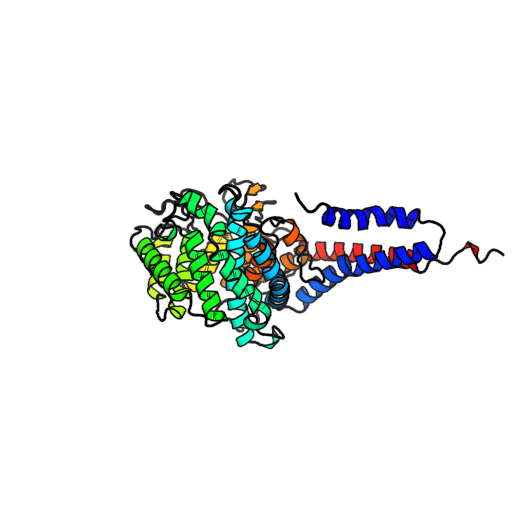.284 14.705 3.581 1.00 96.25 353 PHE A N 1
ATOM 2791 C CA . PHE A 1 353 ? 9.436 13.775 2.826 1.00 96.25 353 PHE A CA 1
ATOM 2792 C C . PHE A 1 353 ? 9.536 12.374 3.429 1.00 96.25 353 PHE A C 1
ATOM 2794 O O . PHE A 1 353 ? 10.603 11.764 3.402 1.00 96.25 353 PHE A O 1
ATOM 2801 N N . GLY A 1 354 ? 8.430 11.866 3.972 1.00 95.50 354 GLY A N 1
ATOM 2802 C CA . GLY A 1 354 ? 8.349 10.495 4.465 1.00 95.50 354 GLY A CA 1
ATOM 2803 C C . GLY A 1 354 ? 7.953 9.564 3.333 1.00 95.50 354 GLY A C 1
ATOM 2804 O O . GLY A 1 354 ? 6.984 9.843 2.624 1.00 95.50 354 GLY A O 1
ATOM 2805 N N . THR A 1 355 ? 8.664 8.452 3.156 1.00 93.19 355 THR A N 1
ATOM 2806 C CA . THR A 1 355 ? 8.296 7.454 2.138 1.00 93.19 355 THR A CA 1
ATOM 2807 C C . THR A 1 355 ? 6.932 6.835 2.460 1.00 93.19 355 THR A C 1
ATOM 2809 O O . THR A 1 355 ? 6.062 6.775 1.590 1.00 93.19 355 THR A O 1
ATOM 2812 N N . GLY A 1 356 ? 6.710 6.452 3.723 1.00 94.19 356 GLY A N 1
ATOM 2813 C CA . GLY A 1 356 ? 5.427 5.961 4.233 1.00 94.19 356 GLY A CA 1
ATOM 2814 C C . GLY A 1 356 ? 4.331 7.024 4.160 1.00 94.19 356 GLY A C 1
ATOM 2815 O O . GLY A 1 356 ? 3.269 6.766 3.594 1.00 94.19 356 GLY A O 1
ATOM 2816 N N . ALA A 1 357 ? 4.614 8.249 4.626 1.00 97.44 357 ALA A N 1
ATOM 2817 C CA . ALA A 1 357 ? 3.712 9.397 4.488 1.00 97.44 357 ALA A CA 1
ATOM 2818 C C . ALA A 1 357 ? 3.289 9.650 3.041 1.00 97.44 357 ALA A C 1
ATOM 2820 O O . ALA A 1 357 ? 2.106 9.814 2.760 1.00 97.44 357 ALA A O 1
ATOM 2821 N N . THR A 1 358 ? 4.238 9.652 2.107 1.00 97.44 358 THR A N 1
ATOM 2822 C CA . THR A 1 358 ? 3.963 9.937 0.697 1.00 97.44 358 THR A CA 1
ATOM 2823 C C . THR A 1 358 ? 3.189 8.801 0.038 1.00 97.44 358 THR A C 1
ATOM 2825 O O . THR A 1 358 ? 2.228 9.056 -0.688 1.00 97.44 358 THR A O 1
ATOM 2828 N N . GLY A 1 359 ? 3.551 7.551 0.342 1.00 95.62 359 GLY A N 1
ATOM 2829 C CA . GLY A 1 359 ? 2.831 6.369 -0.116 1.00 95.62 359 GLY A CA 1
ATOM 2830 C C . GLY A 1 359 ? 1.382 6.359 0.367 1.00 95.62 359 GLY A C 1
ATOM 2831 O O . GLY A 1 359 ? 0.470 6.354 -0.449 1.00 95.62 359 GLY A O 1
ATOM 2832 N N . LEU A 1 360 ? 1.147 6.413 1.678 1.00 97.06 360 LEU A N 1
ATOM 2833 C CA . LEU A 1 360 ? -0.205 6.399 2.258 1.00 97.06 360 LEU A CA 1
ATOM 2834 C C . LEU A 1 360 ? -1.001 7.667 1.902 1.00 97.06 360 LEU A C 1
ATOM 2836 O O . LEU A 1 360 ? -2.205 7.615 1.657 1.00 97.06 360 LEU A O 1
ATOM 2840 N N . GLY A 1 361 ? -0.319 8.804 1.775 1.00 97.31 361 GLY A N 1
ATOM 2841 C CA . GLY A 1 361 ? -0.902 10.053 1.303 1.00 97.31 361 GLY A CA 1
ATOM 2842 C C . GLY A 1 361 ? -1.402 9.993 -0.147 1.00 97.31 361 GLY A C 1
ATOM 2843 O O . GLY A 1 361 ? -2.358 10.691 -0.488 1.00 97.31 361 GLY A O 1
ATOM 2844 N N . LEU A 1 362 ? -0.841 9.131 -1.007 1.00 97.81 362 LEU A N 1
ATOM 2845 C CA . LEU A 1 362 ? -1.403 8.876 -2.340 1.00 97.81 362 LEU A CA 1
ATOM 2846 C C . LEU A 1 362 ? -2.812 8.277 -2.241 1.00 97.81 362 LEU A C 1
ATOM 2848 O O . LEU A 1 362 ? -3.703 8.734 -2.949 1.00 97.81 362 LEU A O 1
ATOM 2852 N N . GLY A 1 363 ? -3.054 7.305 -1.361 1.00 96.06 363 GLY A N 1
ATOM 2853 C CA . GLY A 1 363 ? -4.404 6.766 -1.177 1.00 96.06 363 GLY A CA 1
ATOM 2854 C C . GLY A 1 363 ? -5.364 7.787 -0.598 1.00 96.06 363 GLY A C 1
ATOM 2855 O O . GLY A 1 363 ? -6.461 7.948 -1.123 1.00 96.06 363 GLY A O 1
ATOM 2856 N N . CYS A 1 364 ? -4.917 8.543 0.405 1.00 96.25 364 CYS A N 1
ATOM 2857 C CA . CYS A 1 364 ? -5.696 9.614 1.025 1.00 96.25 364 CYS A CA 1
ATOM 2858 C C . CYS A 1 364 ? -6.143 10.678 0.010 1.00 96.25 364 CYS A C 1
ATOM 2860 O O . CYS A 1 364 ? -7.332 10.976 -0.108 1.00 96.25 364 CYS A O 1
ATOM 2862 N N . THR A 1 365 ? -5.207 11.208 -0.789 1.00 97.00 365 THR A N 1
ATOM 2863 C CA . THR A 1 365 ? -5.525 12.188 -1.847 1.00 97.00 365 THR A CA 1
ATOM 2864 C C . THR A 1 365 ? -6.540 11.627 -2.839 1.00 97.00 365 THR A C 1
ATOM 2866 O O . THR A 1 365 ? -7.439 12.340 -3.281 1.00 97.00 365 THR A O 1
ATOM 2869 N N . ARG A 1 366 ? -6.440 10.334 -3.167 1.00 96.25 366 ARG A N 1
ATOM 2870 C CA . ARG A 1 366 ? -7.375 9.668 -4.074 1.00 96.25 366 ARG A CA 1
ATOM 2871 C C . ARG A 1 366 ? -8.748 9.451 -3.444 1.00 96.25 366 ARG A C 1
ATOM 2873 O O . ARG A 1 366 ? -9.738 9.738 -4.107 1.00 96.25 366 ARG A O 1
ATOM 2880 N N . ALA A 1 367 ? -8.815 9.016 -2.188 1.00 95.31 367 ALA A N 1
ATOM 2881 C CA . ALA A 1 367 ? -10.061 8.826 -1.446 1.00 95.31 367 ALA A CA 1
ATOM 2882 C C . ALA A 1 367 ? -10.866 10.133 -1.330 1.00 95.31 367 ALA A C 1
ATOM 2884 O O . ALA A 1 367 ? -12.087 10.121 -1.459 1.00 95.31 367 ALA A O 1
ATOM 2885 N N . HIS A 1 368 ? -10.183 11.273 -1.191 1.00 95.25 368 HIS A N 1
ATOM 2886 C CA . HIS A 1 368 ? -10.809 12.598 -1.159 1.00 95.25 368 HIS A CA 1
ATOM 2887 C C . HIS A 1 368 ? -10.996 13.266 -2.528 1.00 95.25 368 HIS A C 1
ATOM 2889 O O . HIS A 1 368 ? -11.454 14.406 -2.595 1.00 95.25 368 HIS A O 1
ATOM 2895 N N . GLY A 1 369 ? -10.659 12.595 -3.633 1.00 93.81 369 GLY A N 1
ATOM 2896 C CA . GLY A 1 369 ? -10.815 13.171 -4.971 1.00 93.81 369 GLY A CA 1
ATOM 2897 C C . GLY A 1 369 ? -9.888 14.362 -5.260 1.00 93.81 369 GLY A C 1
ATOM 2898 O O . GLY A 1 369 ? -10.158 15.150 -6.167 1.00 93.81 369 GLY A O 1
ATOM 2899 N N . ASP A 1 370 ? -8.772 14.505 -4.540 1.00 95.44 370 ASP A N 1
ATOM 2900 C CA . ASP A 1 370 ? -7.751 15.521 -4.809 1.00 95.44 370 ASP A CA 1
ATOM 2901 C C . ASP A 1 370 ? -6.927 15.125 -6.041 1.00 95.44 370 ASP A C 1
ATOM 2903 O O . ASP A 1 370 ? -5.821 14.580 -5.967 1.00 95.44 370 ASP A O 1
ATOM 2907 N N . HIS A 1 371 ? -7.493 15.397 -7.218 1.00 95.25 371 HIS A N 1
ATOM 2908 C CA . HIS A 1 371 ? -6.898 15.009 -8.492 1.00 95.25 371 HIS A CA 1
ATOM 2909 C C . HIS A 1 371 ? -5.505 15.611 -8.718 1.00 95.25 371 HIS A C 1
ATOM 2911 O O . HIS A 1 371 ? -4.687 14.974 -9.385 1.00 95.25 371 HIS A O 1
ATOM 2917 N N . ARG A 1 372 ? -5.215 16.811 -8.186 1.00 95.88 372 ARG A N 1
ATOM 2918 C CA . ARG A 1 372 ? -3.916 17.469 -8.387 1.00 95.88 372 ARG A CA 1
ATOM 2919 C C . ARG A 1 372 ? -2.830 16.733 -7.615 1.00 95.88 372 ARG A C 1
ATOM 2921 O O . ARG A 1 372 ? -1.848 16.323 -8.231 1.00 95.88 372 ARG A O 1
ATOM 2928 N N . ARG A 1 373 ? -2.994 16.553 -6.300 1.00 97.69 373 ARG A N 1
ATOM 2929 C CA . ARG A 1 373 ? -1.978 15.874 -5.480 1.00 97.69 373 ARG A CA 1
ATOM 2930 C C . ARG A 1 373 ? -1.861 14.403 -5.860 1.00 97.69 373 ARG A C 1
ATOM 2932 O O . ARG A 1 373 ? -0.748 13.939 -6.089 1.00 97.69 373 ARG A O 1
ATOM 2939 N N . ALA A 1 374 ? -2.986 13.712 -6.059 1.00 97.31 374 ALA A N 1
ATOM 2940 C CA . ALA A 1 374 ? -2.982 12.322 -6.513 1.00 97.31 374 ALA A CA 1
ATOM 2941 C C . ALA A 1 374 ? -2.223 12.148 -7.836 1.00 97.31 374 ALA A C 1
ATOM 2943 O O . ALA A 1 374 ? -1.457 11.201 -7.997 1.00 97.31 374 ALA A O 1
ATOM 2944 N N . GLY A 1 375 ? -2.417 13.068 -8.785 1.00 97.12 375 GLY A N 1
ATOM 2945 C CA . GLY A 1 375 ? -1.775 12.984 -10.088 1.00 97.12 375 GLY A CA 1
ATOM 2946 C C . GLY A 1 375 ? -0.290 13.336 -10.100 1.00 97.12 375 GLY A C 1
ATOM 2947 O O . GLY A 1 375 ? 0.459 12.737 -10.869 1.00 97.12 375 GLY A O 1
ATOM 2948 N N . ILE A 1 376 ? 0.138 14.272 -9.247 1.00 98.06 376 ILE A N 1
ATOM 2949 C CA . ILE A 1 376 ? 1.560 14.561 -9.023 1.00 98.06 376 ILE A CA 1
ATOM 2950 C C . ILE A 1 376 ? 2.237 13.317 -8.437 1.00 98.06 376 ILE A C 1
ATOM 2952 O O . ILE A 1 376 ? 3.176 12.798 -9.033 1.00 98.06 376 ILE A O 1
ATOM 2956 N N . LEU A 1 377 ? 1.693 12.778 -7.342 1.00 98.25 377 LEU A N 1
ATOM 2957 C CA . LEU A 1 377 ? 2.231 11.594 -6.668 1.00 98.25 377 LEU A CA 1
ATOM 2958 C C . LEU A 1 377 ? 2.247 10.356 -7.573 1.00 98.25 377 LEU A C 1
ATOM 2960 O O . LEU A 1 377 ? 3.215 9.599 -7.572 1.00 98.25 377 LEU A O 1
ATOM 2964 N N . GLY A 1 378 ? 1.205 10.151 -8.383 1.00 98.00 378 GLY A N 1
ATOM 2965 C CA . GLY A 1 378 ? 1.169 9.064 -9.359 1.00 98.00 378 GLY A CA 1
ATOM 2966 C C . GLY A 1 378 ? 2.246 9.195 -10.441 1.00 98.00 378 GLY A C 1
ATOM 2967 O O . GLY A 1 378 ? 2.823 8.185 -10.851 1.00 98.00 378 GLY A O 1
ATOM 2968 N N . ALA A 1 379 ? 2.564 10.423 -10.869 1.00 98.06 379 ALA A N 1
ATOM 2969 C CA . ALA A 1 379 ? 3.634 10.678 -11.829 1.00 98.06 379 ALA A CA 1
ATOM 2970 C C . ALA A 1 379 ? 5.030 10.409 -11.243 1.00 98.06 379 ALA A C 1
ATOM 2972 O O . ALA A 1 379 ? 5.840 9.739 -11.887 1.00 98.06 379 ALA A O 1
ATOM 2973 N N . GLU A 1 380 ? 5.290 10.854 -10.011 1.00 97.88 380 GLU A N 1
ATOM 2974 C CA . GLU A 1 380 ? 6.543 10.540 -9.315 1.00 97.88 380 GLU A CA 1
ATOM 2975 C C . GLU A 1 380 ? 6.690 9.038 -9.086 1.00 97.88 380 GLU A C 1
ATOM 2977 O O . GLU A 1 380 ? 7.746 8.469 -9.357 1.00 97.88 380 GLU A O 1
ATOM 2982 N N . MET A 1 381 ? 5.610 8.380 -8.653 1.00 97.31 381 MET A N 1
ATOM 2983 C CA . MET A 1 381 ? 5.604 6.954 -8.346 1.00 97.31 381 MET A CA 1
ATOM 2984 C C . MET A 1 381 ? 5.921 6.099 -9.570 1.00 97.31 381 MET A C 1
ATOM 2986 O O . MET A 1 381 ? 6.712 5.171 -9.444 1.00 97.31 381 MET A O 1
ATOM 2990 N N . ILE A 1 382 ? 5.365 6.382 -10.756 1.00 97.50 382 ILE A N 1
ATOM 2991 C CA . ILE A 1 382 ? 5.678 5.554 -11.933 1.00 97.50 382 ILE A CA 1
ATOM 2992 C C . ILE A 1 382 ? 7.133 5.725 -12.382 1.00 97.50 382 ILE A C 1
ATOM 2994 O O . ILE A 1 382 ? 7.776 4.738 -12.739 1.00 97.50 382 ILE A O 1
ATOM 2998 N N . ALA A 1 383 ? 7.671 6.948 -12.322 1.00 96.00 383 ALA A N 1
ATOM 2999 C CA . ALA A 1 383 ? 9.058 7.214 -12.690 1.00 96.00 383 ALA A CA 1
ATOM 3000 C C . ALA A 1 383 ? 10.035 6.607 -11.676 1.00 96.00 383 ALA A C 1
ATOM 3002 O O . ALA A 1 383 ? 10.937 5.869 -12.061 1.00 96.00 383 ALA A O 1
ATOM 3003 N N . ALA A 1 384 ? 9.822 6.840 -10.380 1.00 94.69 384 ALA A N 1
ATOM 3004 C CA . ALA A 1 384 ? 10.638 6.251 -9.322 1.00 94.69 384 ALA A CA 1
ATOM 3005 C C . ALA A 1 384 ? 10.426 4.731 -9.199 1.00 94.69 384 ALA A C 1
ATOM 3007 O O . ALA A 1 384 ? 11.327 4.002 -8.803 1.00 94.69 384 ALA A O 1
ATOM 3008 N N . GLY A 1 385 ? 9.255 4.216 -9.568 1.00 95.19 385 GLY A N 1
ATOM 3009 C CA . GLY A 1 385 ? 8.922 2.795 -9.497 1.00 95.19 385 GLY A CA 1
ATOM 3010 C C . GLY A 1 385 ? 9.783 1.926 -10.412 1.00 95.19 385 GLY A C 1
ATOM 3011 O O . GLY A 1 385 ? 10.039 0.768 -10.080 1.00 95.19 385 GLY A O 1
ATOM 3012 N N . PHE A 1 386 ? 10.263 2.487 -11.527 1.00 95.56 386 PHE A N 1
ATOM 3013 C CA . PHE A 1 386 ? 11.132 1.827 -12.503 1.00 95.56 386 PHE A CA 1
ATOM 3014 C C . PHE A 1 386 ? 10.556 0.467 -12.970 1.00 95.56 386 PHE A C 1
ATOM 3016 O O . PHE A 1 386 ? 11.001 -0.607 -12.540 1.00 95.56 386 PHE A O 1
ATOM 3023 N N . PRO A 1 387 ? 9.500 0.485 -13.809 1.00 96.31 387 PRO A N 1
ATOM 3024 C CA . PRO A 1 387 ? 8.735 -0.709 -14.159 1.00 96.31 387 PRO A CA 1
ATOM 3025 C C . PRO A 1 387 ? 9.503 -1.647 -15.101 1.00 96.31 387 PRO A C 1
ATOM 3027 O O . PRO A 1 387 ? 9.901 -1.270 -16.198 1.00 96.31 387 PRO A O 1
ATOM 3030 N N . LEU A 1 388 ? 9.655 -2.912 -14.710 1.00 95.62 388 LEU A N 1
ATOM 3031 C CA . LEU A 1 388 ? 10.343 -3.952 -15.485 1.00 95.62 388 LEU A CA 1
ATOM 3032 C C . LEU A 1 388 ? 9.369 -4.795 -16.340 1.00 95.62 388 LEU A C 1
ATOM 3034 O O . LEU A 1 388 ? 8.180 -4.867 -16.016 1.00 95.62 388 LEU A O 1
ATOM 3038 N N . PRO A 1 389 ? 9.848 -5.516 -17.382 1.00 92.44 389 PRO A N 1
ATOM 3039 C CA . PRO A 1 389 ? 9.003 -6.328 -18.275 1.00 92.44 389 PRO A CA 1
ATOM 3040 C C . PRO A 1 389 ? 8.082 -7.343 -17.584 1.00 92.44 389 PRO A C 1
ATOM 3042 O O . PRO A 1 389 ? 6.988 -7.621 -18.064 1.00 92.44 389 PRO A O 1
ATOM 3045 N N . GLY A 1 390 ? 8.490 -7.871 -16.427 1.00 91.69 390 GLY A N 1
ATOM 3046 C CA . GLY A 1 390 ? 7.676 -8.785 -15.617 1.00 91.69 390 GLY A CA 1
ATOM 3047 C C . GLY A 1 390 ? 6.610 -8.098 -14.756 1.00 91.69 390 GLY A C 1
ATOM 3048 O O . GLY A 1 390 ? 6.040 -8.746 -13.881 1.00 91.69 390 GLY A O 1
ATOM 3049 N N . GLY A 1 391 ? 6.395 -6.790 -14.923 1.00 93.69 391 GLY A N 1
ATOM 3050 C CA . GLY A 1 391 ? 5.503 -5.974 -14.097 1.00 93.69 391 GLY A CA 1
ATOM 3051 C C . GLY A 1 391 ? 5.995 -5.770 -12.664 1.00 93.69 391 GLY A C 1
ATOM 3052 O O . GLY A 1 391 ? 5.182 -5.469 -11.798 1.00 93.69 391 GLY A O 1
ATOM 3053 N N . THR A 1 392 ? 7.280 -6.019 -12.403 1.00 95.19 392 THR A N 1
ATOM 3054 C CA . THR A 1 392 ? 7.924 -5.693 -11.124 1.00 95.19 392 THR A CA 1
ATOM 3055 C C . THR A 1 392 ? 8.314 -4.221 -11.127 1.00 95.19 392 THR A C 1
ATOM 3057 O O . THR A 1 392 ? 8.863 -3.749 -12.122 1.00 95.19 392 THR A O 1
ATOM 3060 N N . LEU A 1 393 ? 8.093 -3.522 -10.020 1.00 96.81 393 LEU A N 1
ATOM 3061 C CA . LEU A 1 393 ? 8.639 -2.187 -9.777 1.00 96.81 393 LEU A CA 1
ATOM 3062 C C . LEU A 1 393 ? 9.970 -2.324 -9.041 1.00 96.81 393 LEU A C 1
ATOM 3064 O O . LEU A 1 393 ? 10.011 -2.790 -7.901 1.00 96.81 393 LEU A O 1
ATOM 3068 N N . LEU A 1 394 ? 11.070 -1.977 -9.711 1.00 94.00 394 LEU A N 1
ATOM 3069 C CA . LEU A 1 394 ? 12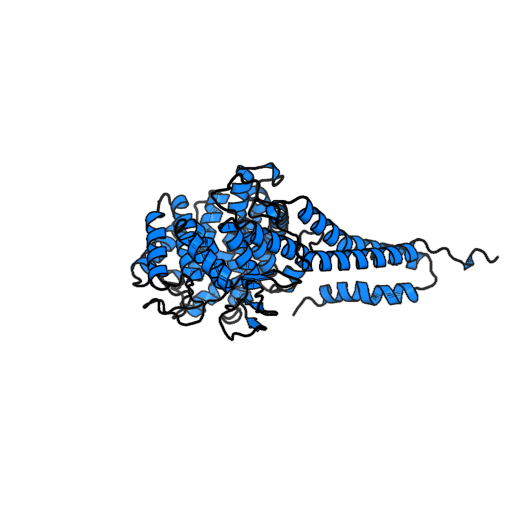.415 -2.260 -9.219 1.00 94.00 394 LEU A CA 1
ATOM 3070 C C . LEU A 1 394 ? 12.718 -1.553 -7.890 1.00 94.00 394 LEU A C 1
ATOM 3072 O O . LEU A 1 394 ? 13.165 -2.220 -6.959 1.00 94.00 394 LEU A O 1
ATOM 3076 N N . LEU A 1 395 ? 12.485 -0.241 -7.770 1.00 92.25 395 LEU A N 1
ATOM 3077 C CA . LEU A 1 395 ? 12.815 0.458 -6.519 1.00 92.25 395 LEU A CA 1
ATOM 3078 C C . LEU A 1 395 ? 11.922 0.019 -5.347 1.00 92.25 395 LEU A C 1
ATOM 3080 O O . LEU A 1 395 ? 12.486 -0.332 -4.310 1.00 92.25 395 LEU A O 1
ATOM 3084 N N . PRO A 1 396 ? 10.582 -0.088 -5.491 1.00 93.50 396 PRO A N 1
ATOM 3085 C CA . PRO A 1 396 ? 9.723 -0.661 -4.451 1.00 93.50 396 PRO A CA 1
ATOM 3086 C C . PRO A 1 396 ? 10.170 -2.060 -4.009 1.00 93.50 396 PRO A C 1
ATOM 3088 O O . PRO A 1 396 ? 10.169 -2.373 -2.817 1.00 93.50 396 PRO A O 1
ATOM 3091 N N . ARG A 1 397 ? 10.623 -2.893 -4.954 1.00 92.06 397 ARG A N 1
ATOM 3092 C CA . ARG A 1 397 ? 11.173 -4.213 -4.641 1.00 92.06 397 ARG A CA 1
ATOM 3093 C C . ARG A 1 397 ? 12.423 -4.121 -3.768 1.00 92.06 397 ARG A C 1
ATOM 3095 O O . ARG A 1 397 ? 12.536 -4.874 -2.812 1.00 92.06 397 ARG A O 1
ATOM 3102 N N . LEU A 1 398 ? 13.354 -3.225 -4.090 1.00 88.81 398 LEU A N 1
ATOM 3103 C CA . LEU A 1 398 ? 14.634 -3.096 -3.382 1.00 88.81 398 LEU A CA 1
ATOM 3104 C C . LEU A 1 398 ? 14.501 -2.556 -1.955 1.00 88.81 398 LEU A C 1
ATOM 3106 O O . LEU A 1 398 ? 15.342 -2.882 -1.121 1.00 88.81 398 LEU A O 1
ATOM 3110 N N . VAL A 1 399 ? 13.476 -1.745 -1.685 1.00 87.38 399 VAL A N 1
ATOM 3111 C CA . VAL A 1 399 ? 13.214 -1.196 -0.342 1.00 87.38 399 VAL A CA 1
ATOM 3112 C C . VAL A 1 399 ? 12.300 -2.083 0.505 1.00 87.38 399 VAL A C 1
ATOM 3114 O O . VAL A 1 399 ? 12.124 -1.816 1.689 1.00 87.38 399 VAL A O 1
ATOM 3117 N N . SER A 1 400 ? 11.717 -3.131 -0.083 1.00 91.31 400 SER A N 1
ATOM 3118 C CA . SER A 1 400 ? 10.940 -4.124 0.660 1.00 91.31 400 SER A CA 1
ATOM 3119 C C . SER A 1 400 ? 11.860 -5.069 1.437 1.00 91.31 400 SER A C 1
ATOM 3121 O O . SER A 1 400 ? 13.018 -5.282 1.070 1.00 91.31 400 SER A O 1
ATOM 3123 N N . ASP A 1 401 ? 11.317 -5.713 2.470 1.00 92.75 401 ASP A N 1
ATOM 3124 C CA . ASP A 1 401 ? 11.963 -6.859 3.106 1.00 92.75 401 ASP A CA 1
ATOM 3125 C C . ASP A 1 401 ? 12.009 -8.025 2.105 1.00 92.75 401 ASP A C 1
ATOM 3127 O O . ASP A 1 401 ? 11.042 -8.762 1.924 1.00 92.75 401 ASP A O 1
ATOM 3131 N N . LEU A 1 402 ? 13.122 -8.146 1.381 1.00 91.50 402 LEU A N 1
ATOM 3132 C CA . LEU A 1 402 ? 13.272 -9.110 0.289 1.00 91.50 402 LEU A CA 1
ATOM 3133 C C . LEU A 1 402 ? 13.180 -10.569 0.739 1.00 91.50 402 LEU A C 1
ATOM 3135 O O . LEU A 1 402 ? 12.897 -11.437 -0.085 1.00 91.50 402 LEU A O 1
ATOM 3139 N N . GLU A 1 403 ? 13.469 -10.841 2.007 1.00 93.50 403 GLU A N 1
ATOM 3140 C CA . GLU A 1 403 ? 13.440 -12.190 2.555 1.00 93.50 403 GLU A CA 1
ATOM 3141 C C . GLU A 1 403 ? 12.027 -12.552 2.993 1.00 93.50 403 GLU A C 1
ATOM 3143 O O . GLU A 1 403 ? 11.520 -13.625 2.665 1.00 93.50 403 GLU A O 1
ATOM 3148 N N . HIS A 1 404 ? 11.371 -11.634 3.700 1.00 96.38 404 HIS A N 1
ATOM 3149 C CA . HIS A 1 404 ? 10.141 -11.960 4.394 1.00 96.38 404 HIS A CA 1
ATOM 3150 C C . HIS A 1 404 ? 8.889 -11.370 3.771 1.00 96.38 404 HIS A C 1
ATOM 3152 O O . HIS A 1 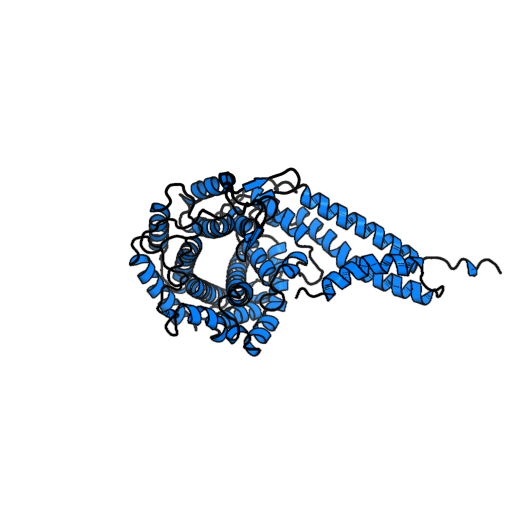404 ? 7.852 -12.004 3.907 1.00 96.38 404 HIS A O 1
ATOM 3158 N N . ALA A 1 405 ? 8.957 -10.226 3.093 1.00 96.62 405 ALA A N 1
ATOM 3159 C CA . ALA A 1 405 ? 7.807 -9.553 2.493 1.00 96.62 405 ALA A CA 1
ATOM 3160 C C . ALA A 1 405 ? 8.169 -8.864 1.158 1.00 96.62 405 ALA A C 1
ATOM 3162 O O . ALA A 1 405 ? 7.946 -7.662 0.981 1.00 96.62 405 ALA A O 1
ATOM 3163 N N . PRO A 1 406 ? 8.700 -9.607 0.169 1.00 96.69 406 PRO A N 1
ATOM 3164 C CA . PRO A 1 406 ? 9.357 -9.018 -0.995 1.00 96.69 406 PRO A CA 1
ATOM 3165 C C . PRO A 1 406 ? 8.406 -8.246 -1.913 1.00 96.69 406 PRO A C 1
ATOM 3167 O O . PRO A 1 406 ? 8.872 -7.504 -2.768 1.00 96.69 406 PRO A O 1
ATOM 3170 N N . TYR A 1 407 ? 7.093 -8.449 -1.802 1.00 97.56 407 TYR A N 1
ATOM 3171 C CA . TYR A 1 407 ? 6.078 -7.784 -2.626 1.00 97.56 407 TYR A CA 1
ATOM 3172 C C . TYR A 1 407 ? 5.402 -6.607 -1.912 1.00 97.56 407 TYR A C 1
ATOM 3174 O O . TYR A 1 407 ? 4.566 -5.948 -2.525 1.00 97.56 407 TYR A O 1
ATOM 3182 N N . PHE A 1 408 ? 5.725 -6.349 -0.640 1.00 96.75 408 PHE A N 1
ATOM 3183 C CA . PHE A 1 408 ? 4.935 -5.462 0.212 1.00 96.75 408 PHE A CA 1
ATOM 3184 C C . PHE A 1 408 ? 4.793 -4.050 -0.361 1.00 96.75 408 PHE A C 1
ATOM 3186 O O . PHE A 1 408 ? 3.670 -3.590 -0.534 1.00 96.75 408 PHE A O 1
ATOM 3193 N N . ALA A 1 409 ? 5.886 -3.392 -0.759 1.00 95.38 409 ALA A N 1
ATOM 3194 C CA . ALA A 1 409 ? 5.800 -2.031 -1.293 1.00 95.38 409 ALA A CA 1
ATOM 3195 C C . ALA A 1 409 ? 4.979 -1.946 -2.596 1.00 95.38 409 ALA A C 1
ATOM 3197 O O . ALA A 1 409 ? 4.229 -0.994 -2.798 1.00 95.38 409 ALA A O 1
ATOM 3198 N N . GLU A 1 410 ? 5.075 -2.952 -3.473 1.00 97.75 410 GLU A N 1
ATOM 3199 C CA . GLU A 1 410 ? 4.279 -3.014 -4.707 1.00 97.75 410 GLU A CA 1
ATOM 3200 C C . GLU A 1 410 ? 2.791 -3.232 -4.418 1.00 97.75 410 GLU A C 1
ATOM 3202 O O . GLU A 1 410 ? 1.945 -2.622 -5.071 1.00 97.75 410 GLU A O 1
ATOM 3207 N N . ILE A 1 411 ? 2.461 -4.070 -3.431 1.00 98.44 411 ILE A N 1
ATOM 3208 C CA . ILE A 1 411 ? 1.078 -4.269 -2.988 1.00 98.44 411 ILE A CA 1
ATOM 3209 C C . ILE A 1 411 ? 0.531 -2.998 -2.334 1.00 98.44 411 ILE A C 1
ATOM 3211 O O . ILE A 1 411 ? -0.603 -2.615 -2.610 1.00 98.44 411 ILE A O 1
ATOM 3215 N N . SER A 1 412 ? 1.332 -2.316 -1.516 1.00 97.25 412 SER A N 1
ATOM 3216 C CA . SER A 1 412 ? 0.953 -1.037 -0.924 1.00 97.25 412 SER A CA 1
ATOM 3217 C C . SER A 1 412 ? 0.635 -0.027 -2.024 1.00 97.25 412 SER A C 1
ATOM 3219 O O . SER A 1 412 ? -0.465 0.510 -2.032 1.00 97.25 412 SER A O 1
ATOM 3221 N N . ILE A 1 413 ? 1.510 0.151 -3.023 1.00 98.06 413 ILE A N 1
ATOM 3222 C CA . ILE A 1 413 ? 1.243 1.012 -4.192 1.00 98.06 413 ILE A CA 1
ATOM 3223 C C . ILE A 1 413 ? -0.048 0.601 -4.909 1.00 98.06 413 ILE A C 1
ATOM 3225 O O . ILE A 1 413 ? -0.868 1.461 -5.234 1.00 98.06 413 ILE A O 1
ATOM 3229 N N . LEU A 1 414 ? -0.250 -0.700 -5.141 1.00 98.75 414 LEU A N 1
ATOM 3230 C CA . LEU A 1 414 ? -1.471 -1.215 -5.756 1.00 98.75 414 LEU A CA 1
ATOM 3231 C C . LEU A 1 414 ? -2.717 -0.800 -4.963 1.00 98.75 414 LEU A C 1
ATOM 3233 O O . LEU A 1 414 ? -3.679 -0.315 -5.557 1.00 98.75 414 LEU A O 1
ATOM 3237 N N . HIS A 1 415 ? -2.693 -0.965 -3.641 1.00 98.56 415 HIS A N 1
ATOM 3238 C CA . HIS A 1 415 ? -3.781 -0.559 -2.762 1.00 98.56 415 HIS A CA 1
ATOM 3239 C C . HIS A 1 415 ? -4.052 0.939 -2.870 1.00 98.56 415 HIS A C 1
ATOM 3241 O O . HIS A 1 415 ? -5.185 1.327 -3.156 1.00 98.56 415 HIS A O 1
ATOM 3247 N N . GLN A 1 416 ? -3.016 1.775 -2.767 1.00 98.06 416 GLN A N 1
ATOM 3248 C CA . GLN A 1 416 ? -3.181 3.225 -2.859 1.00 98.06 416 GLN A CA 1
ATOM 3249 C C . GLN A 1 416 ? -3.773 3.651 -4.211 1.00 98.06 416 GLN A C 1
ATOM 3251 O O . GLN A 1 416 ? -4.690 4.465 -4.261 1.00 98.06 416 GLN A O 1
ATOM 3256 N N . LEU A 1 417 ? -3.321 3.055 -5.319 1.00 97.94 417 LEU A N 1
ATOM 3257 C CA . LEU A 1 417 ? -3.857 3.337 -6.655 1.00 97.94 417 LEU A CA 1
ATOM 3258 C C . LEU A 1 417 ? -5.269 2.783 -6.885 1.00 97.94 417 LEU A C 1
ATOM 3260 O O . LEU A 1 417 ? -5.993 3.296 -7.740 1.00 97.94 417 LEU A O 1
ATOM 3264 N N . SER A 1 418 ? -5.670 1.744 -6.153 1.00 97.81 418 SER A N 1
ATOM 3265 C CA . SER A 1 418 ? -7.022 1.188 -6.240 1.00 97.81 418 SER A CA 1
ATOM 3266 C C . SER A 1 418 ? -8.074 2.093 -5.600 1.00 97.81 418 SER A C 1
ATOM 3268 O O . SER A 1 418 ? -9.250 1.967 -5.926 1.00 97.81 418 SER A O 1
ATOM 3270 N N . LEU A 1 419 ? -7.671 3.022 -4.731 1.00 96.06 419 LEU A N 1
ATOM 3271 C CA . LEU A 1 419 ? -8.579 3.982 -4.114 1.00 96.06 419 LEU A CA 1
ATOM 3272 C C . LEU A 1 419 ? -9.035 5.009 -5.152 1.00 96.06 419 LEU A C 1
ATOM 3274 O O . LEU A 1 419 ? -8.228 5.557 -5.907 1.00 96.06 419 LEU A O 1
ATOM 3278 N N . VAL A 1 420 ? -10.341 5.239 -5.197 1.00 91.12 420 VAL A N 1
ATOM 3279 C CA . VAL A 1 420 ? -11.028 6.248 -6.010 1.00 91.12 420 VAL A CA 1
ATOM 3280 C C . VAL A 1 420 ? -12.191 6.786 -5.171 1.00 91.12 420 VAL A C 1
ATOM 3282 O O . VAL A 1 420 ? -12.693 6.039 -4.332 1.00 91.12 420 VAL A O 1
ATOM 3285 N N . PRO A 1 421 ? -12.617 8.043 -5.351 1.00 85.12 421 PRO A N 1
ATOM 3286 C CA . PRO A 1 421 ? -13.737 8.581 -4.587 1.00 85.12 421 PRO A CA 1
ATOM 3287 C C . PRO A 1 421 ? -15.052 7.896 -4.998 1.00 85.12 421 PRO A C 1
ATOM 3289 O O . PRO A 1 421 ? -15.301 7.706 -6.191 1.00 85.12 421 PRO A O 1
ATOM 3292 N N . ASP A 1 422 ? -15.909 7.568 -4.023 1.00 67.25 422 ASP A N 1
ATOM 3293 C CA . ASP A 1 422 ? -17.215 6.916 -4.248 1.00 67.25 422 ASP A CA 1
ATOM 3294 C C . ASP A 1 422 ? -18.137 7.766 -5.129 1.00 67.25 422 ASP A C 1
ATOM 3296 O O . ASP A 1 422 ? -18.821 7.278 -6.033 1.00 67.25 422 ASP A O 1
ATOM 3300 N N . ALA A 1 423 ? -18.094 9.082 -4.920 1.00 53.25 423 ALA A N 1
ATOM 3301 C CA . ALA A 1 423 ? -18.603 10.053 -5.866 1.00 53.25 423 ALA A CA 1
ATOM 3302 C C . ALA A 1 423 ? -17.542 10.256 -6.949 1.00 53.25 423 ALA A C 1
ATOM 3304 O O . ALA A 1 423 ? -16.808 11.244 -6.936 1.00 53.25 423 ALA A O 1
ATOM 3305 N N . ALA A 1 424 ? -17.460 9.319 -7.896 1.00 45.50 424 ALA A N 1
ATOM 3306 C CA . ALA A 1 424 ? -16.775 9.538 -9.162 1.00 45.50 424 ALA A CA 1
ATOM 3307 C C . ALA A 1 424 ? -17.499 10.679 -9.892 1.00 45.50 424 ALA A C 1
ATOM 3309 O O . ALA A 1 424 ? -18.360 10.475 -10.750 1.00 45.50 424 ALA A O 1
ATOM 3310 N N . GLY A 1 425 ? -17.206 11.914 -9.485 1.00 42.41 425 GLY A N 1
ATOM 3311 C CA . GLY A 1 425 ? -17.634 13.103 -10.177 1.00 42.41 425 GLY A CA 1
ATOM 3312 C C . GLY A 1 425 ? -17.131 12.964 -11.600 1.00 42.41 425 GLY A C 1
ATOM 3313 O O . GLY A 1 425 ? -15.927 12.871 -11.828 1.00 42.41 425 GLY A O 1
ATOM 3314 N N . ASN A 1 426 ? -18.063 12.938 -12.551 1.00 40.91 426 ASN A N 1
ATOM 3315 C CA . ASN A 1 426 ? -17.828 13.063 -13.989 1.00 40.91 426 ASN A CA 1
ATOM 3316 C C . ASN A 1 426 ? -17.245 14.456 -14.316 1.00 40.91 426 ASN A C 1
ATOM 3318 O O . ASN A 1 426 ? -17.796 15.227 -15.102 1.00 40.91 426 ASN A O 1
ATOM 3322 N N . GLY A 1 427 ? -16.156 14.823 -13.649 1.00 51.09 427 GLY A N 1
ATOM 3323 C CA . GLY A 1 427 ? -15.509 16.110 -13.720 1.00 51.09 427 GLY A CA 1
ATOM 3324 C C . GLY A 1 427 ? -14.375 16.053 -14.722 1.00 51.09 427 GLY A C 1
ATOM 3325 O O . GLY A 1 427 ? -13.483 15.216 -14.644 1.00 51.09 427 GLY A O 1
ATOM 3326 N N . LYS A 1 428 ? -14.368 17.010 -15.647 1.00 61.09 428 LYS A N 1
ATOM 3327 C CA . LYS A 1 428 ? -13.232 17.333 -16.517 1.00 61.09 428 LYS A CA 1
ATOM 3328 C C . LYS A 1 428 ? -12.080 17.944 -15.697 1.00 61.09 428 LYS A C 1
ATOM 3330 O O . LYS A 1 428 ? -11.601 19.021 -16.045 1.00 61.09 428 LYS A O 1
ATOM 3335 N N . ALA A 1 429 ? -11.681 17.325 -14.583 1.00 75.81 429 ALA A N 1
ATOM 3336 C CA . ALA A 1 429 ? -10.545 17.788 -13.798 1.00 75.81 429 ALA A CA 1
ATOM 3337 C C . ALA A 1 429 ? -9.331 17.881 -14.728 1.00 75.81 429 ALA A C 1
ATOM 3339 O O . ALA A 1 429 ? -9.147 17.031 -15.597 1.00 75.81 429 ALA A O 1
ATOM 3340 N N . ALA A 1 430 ? -8.519 18.928 -14.619 1.00 83.75 430 ALA A N 1
ATOM 3341 C CA . ALA A 1 430 ? -7.307 19.006 -15.425 1.00 83.75 430 ALA A CA 1
ATOM 3342 C C . ALA A 1 430 ? -6.374 17.832 -15.071 1.00 83.75 430 ALA A C 1
ATOM 3344 O O . ALA A 1 430 ? -6.415 17.301 -13.962 1.00 83.75 430 ALA A O 1
ATOM 3345 N N . LEU A 1 431 ? -5.546 17.383 -16.019 1.00 90.50 431 LEU A N 1
ATOM 3346 C CA . LEU A 1 431 ? -4.456 16.473 -15.658 1.00 90.50 431 LEU A CA 1
ATOM 3347 C C . LEU A 1 431 ? -3.494 17.224 -14.737 1.00 90.50 431 LEU A C 1
ATOM 3349 O O . LEU A 1 431 ? -3.106 18.351 -15.053 1.00 90.50 431 LEU A O 1
ATOM 3353 N N . ALA A 1 432 ? -3.096 16.596 -13.632 1.00 94.00 432 ALA A N 1
ATOM 3354 C CA . ALA A 1 432 ? -2.082 17.165 -12.756 1.00 94.00 432 ALA A CA 1
ATOM 3355 C C . ALA A 1 432 ? -0.773 17.399 -13.531 1.00 94.00 432 ALA A C 1
ATOM 3357 O O . ALA A 1 432 ? -0.459 16.605 -14.427 1.00 94.00 432 ALA A O 1
ATOM 3358 N N . PRO A 1 433 ? -0.004 18.461 -13.237 1.00 94.94 433 PRO A N 1
ATOM 3359 C CA . PRO A 1 433 ? 1.290 18.678 -13.876 1.00 94.94 433 PRO A CA 1
ATOM 3360 C C . PRO A 1 433 ? 2.245 17.511 -13.587 1.00 94.94 433 PRO A C 1
ATOM 3362 O O . PRO A 1 433 ? 2.150 16.867 -12.546 1.00 94.94 433 PRO A O 1
ATOM 3365 N N . ILE A 1 434 ? 3.162 17.242 -14.518 1.00 96.44 434 ILE A N 1
ATOM 3366 C CA . ILE A 1 434 ? 4.245 16.280 -14.288 1.00 96.44 434 ILE A CA 1
ATOM 3367 C C . ILE A 1 434 ? 5.351 17.014 -13.517 1.00 96.44 434 ILE A C 1
ATOM 3369 O O . ILE A 1 434 ? 5.852 18.016 -14.043 1.00 96.44 434 ILE A O 1
ATOM 3373 N N . PRO A 1 435 ? 5.724 16.564 -12.307 1.00 95.94 435 PRO A N 1
ATOM 3374 C CA . PRO A 1 435 ? 6.693 17.267 -11.476 1.00 95.94 435 PRO A CA 1
ATOM 3375 C C . PRO A 1 435 ? 8.119 17.178 -12.054 1.00 95.94 435 PRO A C 1
ATOM 3377 O O . PRO A 1 435 ? 8.438 16.228 -12.783 1.00 95.94 435 PRO A O 1
ATOM 3380 N N . PRO A 1 436 ? 9.001 18.148 -11.747 1.00 97.25 436 PRO A N 1
ATOM 3381 C CA . PRO A 1 436 ? 10.355 18.202 -12.304 1.00 97.25 436 PRO A CA 1
ATOM 3382 C C . PRO A 1 436 ? 11.200 16.944 -12.055 1.00 97.25 436 PRO A C 1
ATOM 3384 O O . PRO A 1 436 ? 11.944 16.533 -12.946 1.00 97.25 436 PRO A O 1
ATOM 3387 N N . CYS A 1 437 ? 11.045 16.272 -10.911 1.00 96.12 437 CYS A N 1
ATOM 3388 C CA . CYS A 1 437 ? 11.738 15.020 -10.592 1.00 96.12 437 CYS A CA 1
ATOM 3389 C C . CYS A 1 437 ? 11.425 13.911 -11.606 1.00 96.12 437 CYS A C 1
ATOM 3391 O O . CYS A 1 437 ? 12.320 13.172 -12.009 1.00 96.12 437 CYS A O 1
ATOM 3393 N N . THR A 1 438 ? 10.180 13.834 -12.088 1.00 97.25 438 THR A N 1
ATOM 3394 C CA . THR A 1 438 ? 9.760 12.839 -13.080 1.00 97.25 438 THR A CA 1
ATOM 3395 C C . THR A 1 438 ? 10.475 13.107 -14.400 1.00 97.25 438 THR A C 1
ATOM 3397 O O . THR A 1 438 ? 11.046 12.196 -14.994 1.00 97.25 438 THR A O 1
ATOM 3400 N N . TRP A 1 439 ? 10.518 14.369 -14.841 1.00 97.75 439 TRP A N 1
ATOM 3401 C CA . TRP A 1 439 ? 11.260 14.748 -16.045 1.00 97.75 439 TRP A CA 1
ATOM 3402 C C . TRP A 1 439 ? 12.756 14.491 -15.915 1.00 97.75 439 TRP A C 1
ATOM 3404 O O . TRP A 1 439 ? 13.375 14.030 -16.875 1.00 97.75 439 TRP A O 1
ATOM 3414 N N . TYR A 1 440 ? 13.333 14.757 -14.744 1.00 97.00 440 TYR A N 1
ATOM 3415 C CA . TYR A 1 440 ? 14.735 14.475 -14.466 1.00 97.00 440 TYR A CA 1
ATOM 3416 C C . TYR A 1 440 ? 15.038 12.976 -14.591 1.00 97.00 440 TYR A C 1
ATOM 3418 O O . TYR A 1 440 ? 15.927 12.606 -15.359 1.00 97.00 440 TYR A O 1
ATOM 3426 N N . ILE A 1 441 ? 14.253 12.114 -13.932 1.00 95.69 441 ILE A N 1
ATOM 3427 C CA . ILE A 1 441 ? 14.398 10.650 -14.009 1.00 95.69 441 ILE A CA 1
ATOM 3428 C C . ILE A 1 441 ? 14.302 10.176 -15.465 1.00 95.69 441 ILE A C 1
ATOM 3430 O O . ILE A 1 441 ? 15.218 9.521 -15.961 1.00 95.69 441 ILE A O 1
ATOM 3434 N N . LEU A 1 442 ? 13.256 10.583 -16.191 1.00 96.88 442 LEU A N 1
ATOM 3435 C CA . LEU A 1 442 ? 13.064 10.191 -17.592 1.00 96.88 442 LEU A CA 1
ATOM 3436 C C . LEU A 1 442 ? 14.188 10.698 -18.510 1.00 96.88 442 LEU A C 1
ATOM 3438 O O . LEU A 1 442 ? 14.576 10.010 -19.453 1.00 96.88 442 LEU A O 1
ATOM 3442 N N . SER A 1 443 ? 14.740 11.884 -18.242 1.00 96.81 443 SER A N 1
ATOM 3443 C CA . SER A 1 443 ? 15.860 12.440 -19.014 1.00 96.81 443 SER A CA 1
ATOM 3444 C C . SER A 1 443 ? 17.152 11.657 -18.782 1.00 96.81 443 SER A C 1
ATOM 3446 O O . SER A 1 443 ? 17.911 11.415 -19.728 1.00 96.81 443 SER A O 1
ATOM 3448 N N . VAL A 1 444 ? 17.396 11.223 -17.542 1.00 93.56 444 VAL A N 1
ATOM 3449 C CA . VAL A 1 444 ? 18.519 10.341 -17.202 1.00 93.56 444 VAL A CA 1
ATOM 3450 C C . VAL A 1 444 ? 18.354 8.989 -17.898 1.00 93.56 444 VAL A C 1
ATOM 3452 O O . VAL A 1 444 ? 19.276 8.553 -18.588 1.00 93.56 444 VAL A O 1
ATOM 3455 N N . GLU A 1 445 ? 17.178 8.364 -17.809 1.00 92.31 445 GLU A N 1
ATOM 3456 C CA . GLU A 1 445 ? 16.881 7.094 -18.486 1.00 92.31 445 GLU A CA 1
ATOM 3457 C C . GLU A 1 445 ? 17.068 7.189 -20.007 1.00 92.31 445 GLU A C 1
ATOM 3459 O O . GLU A 1 445 ? 17.741 6.346 -20.604 1.00 92.31 445 GLU A O 1
ATOM 3464 N N . ALA A 1 446 ? 16.548 8.247 -20.638 1.00 96.38 446 ALA A N 1
ATOM 3465 C CA . ALA A 1 446 ? 16.708 8.487 -22.070 1.00 96.38 446 ALA A CA 1
ATOM 3466 C C . ALA A 1 446 ? 18.183 8.663 -22.467 1.00 96.38 446 ALA A C 1
ATOM 3468 O O . ALA A 1 446 ? 18.636 8.109 -23.472 1.00 96.38 446 ALA A O 1
ATOM 3469 N N . THR A 1 447 ? 18.954 9.401 -21.666 1.00 94.56 447 THR A N 1
ATOM 3470 C CA . THR A 1 447 ? 20.387 9.618 -21.908 1.00 94.56 447 THR A CA 1
ATOM 3471 C C . THR A 1 447 ? 21.161 8.305 -21.822 1.00 94.56 447 THR A C 1
ATOM 3473 O O . THR A 1 447 ? 21.932 7.976 -22.729 1.00 94.56 447 THR A O 1
ATOM 3476 N N . VAL A 1 448 ? 20.915 7.515 -20.773 1.00 91.00 448 VAL A N 1
ATOM 3477 C CA . VAL A 1 448 ? 21.522 6.189 -20.597 1.00 91.00 448 VAL A CA 1
ATOM 3478 C C . VAL A 1 448 ? 21.143 5.271 -21.759 1.00 91.00 448 VAL A C 1
ATOM 3480 O O . VAL A 1 448 ? 22.020 4.627 -22.338 1.00 91.00 448 VAL A O 1
ATOM 3483 N N . LEU A 1 449 ? 19.871 5.262 -22.170 1.00 94.44 449 LEU A N 1
ATOM 3484 C CA . LEU A 1 449 ? 19.391 4.475 -23.304 1.00 94.44 449 LEU A CA 1
ATOM 3485 C C . LEU A 1 449 ? 20.158 4.805 -24.590 1.00 94.44 449 LEU A C 1
ATOM 3487 O O . LEU A 1 449 ? 20.655 3.902 -25.264 1.00 94.44 449 LEU A O 1
ATOM 3491 N N . ILE A 1 450 ? 20.300 6.091 -24.921 1.00 96.56 450 ILE A N 1
ATOM 3492 C CA . ILE A 1 450 ? 21.015 6.537 -26.124 1.00 96.56 450 ILE A CA 1
ATOM 3493 C C . ILE A 1 450 ? 22.479 6.084 -26.082 1.00 96.56 450 ILE A C 1
ATOM 3495 O O . ILE A 1 450 ? 22.974 5.513 -27.058 1.00 96.56 450 ILE A O 1
ATOM 3499 N N . ILE A 1 451 ? 23.169 6.290 -24.956 1.00 93.50 451 ILE A N 1
ATOM 3500 C CA . ILE A 1 451 ? 24.575 5.893 -24.791 1.00 93.50 451 ILE A CA 1
ATOM 3501 C C . ILE A 1 451 ? 24.735 4.381 -24.993 1.00 93.50 451 ILE A C 1
ATOM 3503 O O . ILE A 1 451 ? 25.590 3.944 -25.772 1.00 93.50 451 ILE A O 1
ATOM 3507 N N . LEU A 1 452 ? 23.891 3.574 -24.349 1.00 91.31 452 LEU A N 1
ATOM 3508 C CA . LEU A 1 452 ? 23.957 2.118 -24.440 1.00 91.31 452 LEU A CA 1
ATOM 3509 C C . LEU A 1 452 ? 23.640 1.602 -25.849 1.00 91.31 452 LEU A C 1
ATOM 3511 O O . LEU A 1 452 ? 24.335 0.713 -26.348 1.00 91.31 452 LEU A O 1
ATOM 3515 N N . LEU A 1 453 ? 22.668 2.194 -26.547 1.00 95.12 453 LEU A N 1
ATOM 3516 C CA . LEU A 1 453 ? 22.366 1.843 -27.938 1.00 95.12 453 LEU A CA 1
ATOM 3517 C C . LEU A 1 453 ? 23.531 2.172 -28.884 1.00 95.12 453 LEU A C 1
ATOM 3519 O O . LEU A 1 453 ? 23.830 1.389 -29.791 1.00 95.12 453 LEU A O 1
ATOM 3523 N N . LEU A 1 454 ? 24.240 3.284 -28.662 1.00 94.62 454 LEU A N 1
ATOM 3524 C CA . LEU A 1 454 ? 25.444 3.625 -29.426 1.00 94.62 454 LEU A CA 1
ATOM 3525 C C . LEU A 1 454 ? 26.580 2.620 -29.183 1.00 94.62 454 LEU A C 1
ATOM 3527 O O . LEU A 1 454 ? 27.265 2.233 -30.137 1.00 94.62 454 LEU A O 1
ATOM 3531 N N . ILE A 1 455 ? 26.757 2.156 -27.942 1.00 90.44 455 ILE A N 1
ATOM 3532 C CA . ILE A 1 455 ? 27.715 1.092 -27.601 1.00 90.44 455 ILE A CA 1
ATOM 3533 C C . ILE A 1 455 ? 27.330 -0.214 -28.307 1.00 90.44 455 ILE A C 1
ATOM 3535 O O . ILE A 1 455 ? 28.166 -0.806 -28.994 1.00 90.44 455 ILE A O 1
ATOM 3539 N N . CYS A 1 456 ? 26.062 -0.628 -28.228 1.00 93.19 456 CYS A N 1
ATOM 3540 C CA . CYS A 1 456 ? 25.561 -1.834 -28.893 1.00 93.19 456 CYS A CA 1
ATOM 3541 C C . CYS A 1 456 ? 25.777 -1.769 -30.409 1.00 93.19 456 CYS A C 1
ATOM 3543 O O . CYS A 1 456 ? 26.325 -2.700 -31.001 1.00 93.19 456 CYS A O 1
ATOM 3545 N N . LYS A 1 457 ? 25.449 -0.635 -31.043 1.00 94.81 457 LYS A N 1
ATOM 3546 C CA . LYS A 1 457 ? 25.692 -0.405 -32.475 1.00 94.81 457 LYS A CA 1
ATOM 3547 C C . LYS A 1 457 ? 27.172 -0.572 -32.830 1.00 94.81 457 LYS A C 1
ATOM 3549 O O . LYS A 1 457 ? 27.494 -1.232 -33.819 1.00 94.81 457 LYS A O 1
ATOM 3554 N N . ARG A 1 458 ? 28.083 -0.004 -32.031 1.00 91.62 458 ARG A N 1
ATOM 3555 C CA . ARG A 1 458 ? 29.536 -0.143 -32.246 1.00 91.62 458 ARG A CA 1
ATOM 3556 C C . ARG A 1 458 ? 30.009 -1.591 -32.106 1.00 91.62 458 ARG A C 1
ATOM 3558 O O . ARG A 1 458 ? 30.877 -2.010 -32.866 1.00 91.62 458 ARG A O 1
ATOM 3565 N N . LEU A 1 459 ? 29.467 -2.356 -31.162 1.00 89.50 459 LEU A N 1
ATOM 3566 C CA . LEU A 1 459 ? 29.832 -3.763 -30.966 1.00 89.50 459 LEU A CA 1
ATOM 3567 C C . LEU A 1 459 ? 29.312 -4.668 -32.091 1.00 89.50 459 LEU A C 1
ATOM 3569 O O . LEU A 1 459 ? 30.038 -5.548 -32.546 1.00 89.50 459 LEU A O 1
ATOM 3573 N N . LEU A 1 460 ? 28.094 -4.414 -32.573 1.00 92.12 460 LEU A N 1
ATOM 3574 C CA . LEU A 1 460 ? 27.422 -5.243 -33.576 1.00 92.12 460 LEU A CA 1
ATOM 3575 C C . LEU A 1 460 ? 27.896 -4.979 -35.014 1.00 92.12 460 LEU A C 1
ATOM 3577 O O . LEU A 1 460 ? 27.952 -5.913 -35.817 1.00 92.12 460 LEU A O 1
ATOM 3581 N N . PHE A 1 461 ? 28.239 -3.726 -35.340 1.00 91.75 461 PHE A N 1
ATOM 3582 C CA . PHE A 1 461 ? 28.456 -3.285 -36.726 1.00 91.75 461 PHE A CA 1
ATOM 3583 C C . PHE A 1 461 ? 29.849 -2.715 -37.028 1.00 91.75 461 PHE A C 1
ATOM 3585 O O . PHE A 1 461 ? 30.078 -2.237 -38.141 1.00 91.75 461 PHE A O 1
ATOM 3592 N N . ALA A 1 462 ? 30.803 -2.731 -36.092 1.00 84.62 462 ALA A N 1
ATOM 3593 C CA . ALA A 1 462 ? 32.159 -2.278 -36.407 1.00 84.62 462 ALA A CA 1
ATOM 3594 C C . ALA A 1 462 ? 32.800 -3.160 -37.490 1.00 84.62 462 ALA A C 1
ATOM 3596 O O . ALA A 1 462 ? 33.002 -4.358 -37.294 1.00 84.62 462 ALA A O 1
ATOM 3597 N N . ARG A 1 463 ? 33.162 -2.545 -38.621 1.00 77.44 463 ARG A N 1
ATOM 3598 C CA . ARG A 1 463 ? 33.898 -3.208 -39.703 1.00 77.44 463 ARG A CA 1
ATOM 3599 C C . ARG A 1 463 ? 35.301 -3.604 -39.233 1.00 77.44 463 ARG A C 1
ATOM 3601 O O . ARG A 1 463 ? 35.980 -2.822 -38.562 1.00 77.44 463 ARG A O 1
ATOM 3608 N N . ASN A 1 464 ? 35.749 -4.801 -39.614 1.00 67.31 464 ASN A N 1
ATOM 3609 C CA . ASN A 1 464 ? 37.136 -5.219 -39.430 1.00 67.31 464 ASN A CA 1
ATOM 3610 C C . ASN A 1 464 ? 38.030 -4.376 -40.346 1.00 67.31 464 ASN A C 1
ATOM 3612 O O . ASN A 1 464 ? 38.137 -4.661 -41.533 1.00 67.31 464 ASN A O 1
ATOM 3616 N N . LYS A 1 465 ? 38.710 -3.364 -39.794 1.00 64.88 465 LYS A N 1
ATOM 3617 C CA . LYS A 1 465 ? 39.711 -2.574 -40.537 1.00 64.88 465 LYS A CA 1
ATOM 3618 C C . LYS A 1 465 ? 40.895 -3.410 -41.055 1.00 64.88 465 LYS A C 1
ATOM 3620 O O . LYS A 1 465 ? 41.668 -2.915 -41.856 1.00 64.88 465 LYS A O 1
ATOM 3625 N N . THR A 1 466 ? 41.044 -4.659 -40.614 1.00 56.72 466 THR A N 1
ATOM 3626 C CA . THR A 1 466 ? 42.115 -5.577 -41.033 1.00 56.72 466 THR A CA 1
ATOM 3627 C C . THR A 1 466 ? 41.816 -6.367 -42.310 1.00 56.72 466 THR A C 1
ATOM 3629 O O . THR A 1 466 ? 42.674 -7.132 -42.735 1.00 56.72 466 THR A O 1
ATOM 3632 N N . ALA A 1 467 ? 40.633 -6.216 -42.918 1.00 55.06 467 ALA A N 1
ATOM 3633 C CA . ALA A 1 467 ? 40.305 -6.883 -44.183 1.00 55.06 467 ALA A CA 1
ATOM 3634 C C . ALA A 1 467 ? 40.618 -6.036 -45.436 1.00 55.06 467 ALA A C 1
ATOM 3636 O O . ALA A 1 467 ? 40.714 -6.609 -46.512 1.00 55.06 467 ALA A O 1
ATOM 3637 N N . ASP A 1 468 ? 40.837 -4.721 -45.293 1.00 53.97 468 ASP A N 1
ATOM 3638 C CA . ASP A 1 468 ? 41.039 -3.784 -46.419 1.00 53.97 468 ASP A CA 1
ATOM 3639 C C . ASP A 1 468 ? 42.518 -3.389 -46.651 1.00 53.97 468 ASP A C 1
ATOM 3641 O O . ASP A 1 468 ? 42.803 -2.448 -47.386 1.00 53.97 468 ASP A O 1
ATOM 3645 N N . THR A 1 469 ? 43.482 -4.075 -46.026 1.00 55.81 469 THR A N 1
ATOM 3646 C CA . THR A 1 469 ? 44.932 -3.844 -46.231 1.00 55.81 469 THR A CA 1
ATOM 3647 C C . THR A 1 469 ? 45.673 -5.059 -46.799 1.00 55.81 469 THR A C 1
ATOM 3649 O O . THR A 1 469 ? 46.842 -5.279 -46.477 1.00 55.81 469 THR A O 1
ATOM 3652 N N . LYS A 1 470 ? 45.015 -5.854 -47.649 1.00 47.22 470 LYS A N 1
ATOM 3653 C CA . LYS A 1 470 ? 45.680 -6.872 -48.474 1.00 47.22 470 LYS A CA 1
ATOM 3654 C C . LYS A 1 470 ? 45.467 -6.622 -49.952 1.00 47.22 470 LYS A C 1
ATOM 3656 O O . LYS A 1 470 ? 44.301 -6.380 -50.324 1.00 47.22 470 LYS A O 1
#

Foldseek 3Di:
DFPVVVVCVVCCLVVVLVCCLVVPPPDLVRLQVVLVVLVVCLCFQFVVLLVVLVCQLVPFLLLLFLAAGLLLVLLLLLCLVPQLVVLVVQLVVLVLLVDELVVVQQQPLLLVLLLLSLLLLLLQQVNCVVPVVSDPDRSLVSNVSSLVSSLCCLVRPSSCNNLCVQQNPVSLLALLLQSLLSNLSSVLSSCSSPVDCPCVVVNVVSLVSNLVVLVVAQQSWHANGVQWTAVLSSLSSLLSSQSSQVVVVHHCLVVSLVSVVSNCVLVVLLAQARTAGRRPSHHPHHGFLLSVLSNLLRCCSNPVPCSVVSVVSQCVFFWDDDQFATFGFGHGPPDPDDQFDADPQQHTRHRRHGPSSRLSNLLNCSQNRVSQSVSQSSSLCSLQQSAGPSRHRVNLQSSRPVPRNSCSSSSSNSSSSSHHHPPPPPDPDPRHDHHNNSVVSSVVSVVVSVVSVVSSCCSNDPDDPVVPPD

Mean predicted aligned error: 5.22 Å